Protein 8OS1 (pdb70)

GO terms:
  GO:0005052 peroxisome matrix targeting signal-1 binding (F, IDA)

Organism: Trypanosoma cruzi (strain CL Brener) (NCBI:txid353153)

Foldseek 3Di:
DDQDQFQFPLAPLLPPPCLQVVLVVCVVVLQLQNSLSSLSSVCVVPVLPLVSLQSNLVSCVLLQQLVNNLSSLVSSCVSPVLPLSSLLSQLVSCLVVLVLVSNLVSLVSNQCSDPLQVVLVVPPFPVFQHDPSLRRNVSLVVSCVVPVLPLVSLQSVLSSCSSRLNLVSSLVSLVSSCVSPVLDLVSLQSNLLSCVSVVNLVVSVVSLVSSCVNRVLRLNSLLSNLVSCVVVLVLLVSLLSLLQSLQSSPVVSPTDIPSCVVSSLVSLVSNLVSCVSVVNVVCNVCSVVVPSVVSCVVNVVVVDD/DPQFQFPLAPLLVPPCLQVVLVVCVVVLQLLNNLSSLSSVCVVPVLPLVSLQSNLVSCVLLQQLSNLSSLVSSCVSPVLPLSSLVSQLQSCLVVLVLVSNLVSLVSNQCSDPLQVVLVVPDVVSLVVNVSLVVSCVVPVLPLVSLCSVLSSCSSVLNLVSSLVSLVSSCVSPVLDLVSLQSNLLSCVSVVNLVVSVVSLVSSCVNRVNRLVSLLSNLVSCVSVLVLLVSLLSLLVSLLSSCQVRPTDIPSCVVSSLVSLVSNLVSCVSVVNVVCNVCSVVVPSVVSCVVNVVVVSPD/DDDDD/DDDDD

B-factor: mean 31.15, std 12.19, range [13.5, 104.65]

InterPro domains:
  IPR011990 Tetratricopeptide-like helical domain superfamily [G3DSA:1.25.40.10] (341-668)
  IPR011990 Tetratricopeptide-like helical domain superfamily [SSF48452] (345-663)
  IPR019734 Tetratricopeptide repeat [PS50005] (513-546)
  IPR019734 Tetratricopeptide repeat [PS50005] (547-580)
  IPR019734 Tetratricopeptide repeat [SM00028] (395-428)
  IPR019734 Tetratricopeptide repeat [SM00028] (513-546)
  IPR019734 Tetratricopeptide repeat [SM00028] (547-580)
  IPR019734 Tetratricopeptide repeat [SM00028] (581-614)
  IPR024111 PEX5/PEX5L [PTHR10130] (50-661)

Solvent-accessible surface area: 25742 Å² total

Secondary structure (DSSP, 8-state):
------S--GGGG-S-HHHHHHHHHHTT-HHHHHHHHHHHHHH-TT-HHHHHHHHHHHHHTT---HHHHHHHHHHH-TT-HHHHHHHHHHHHHTT-HHHHHHHHHHHHHTSTTTGGGGG---HHHHH--HHHHHHHH-TT-HHHHHHHHHHHHHTT-HHHHHHHHHHHHHH-TT-HHHHHHHHHHHHHTT-HHHHHHHHHHHHHH-TT-HHHHHHHHHHHHHTT-HHHHHHHHHHHHHHHHTT----SHHHHHHHHHHHHHHHHHHHHTT-GGGHHHHHTT--HHHHHHTT-GGG--/---S----S--GGGG-S-HHHHHHHHHHTT-HHHHHHHHHHHHHH-TT-HHHHHHHHHHHHHTT-HHHHHHHHHHHHHH-TT-HHHHHHHHHHHHHTT-HHHHHHHHHHHHHTSTTTGGGGGS----SSS-THHHH--HHHHHHHH-TT-HHHHHHHHHHHHHTT-HHHHHHHHHHHHHH-TT-HHHHHHHHHHHHHTT-HHHHHHHHHHHHHH-TT-HHHHHHHHHHHHHTT-HHHHHHHHHHHHHHHHTT----SHHHHHHHHHHHHHHHHHHHHTT-GGGHHHHHTT--HHHHHHTT-SS--/-PPP-/-PPP-

Sequence (612 aa):
METNYPFEPNNPYMYHDKPMEEGIAMLQLANMAEAALAFEAVCQKEPENVEAWRRLGTTQAENEKDCCLAIIALNHARMLDPKDIAVHAALAVSHTNEHNNVGAALQSLRSWLLSQPQYEHLGLVDLYFFAAPSEYRDCTLLYAAVEMNPNDPQLHASLGVLHNLSHRFDEAAKNFRRAVELRPDDAHTWNKLGATLANGNRPQEALEAYNRALDINPGYVRVMYNMAVSYSNMAQYPLAAKHITRAIALQAGGTNPQGEGSRIATRGLWDLLRMTLNLMDRSDLVEASWQQDLTPFLKEFGLEDMATNYPFEPNNPYMYHDKPMEEGIAMLQLANNMAEAALAFEAVCQKEPENVVEAWRRRLGTTQAENEKDLAIIALNHARMMLDPKDIAVHAALAVSHTNEHNVGAALQSLRSWLLSQPQYEHLGLVDPSEYRDCTLLYAAVEMNPNDPQLHASLGVLHNLSHRFDEAAKNFRRRAVELRPDDAHTWNKLGATLANGNRPQQEALEAYNRALDINPGYVRVMYNMAVSYSNMAQYPLAAKKHITRRAIALQAGGTNPQGEGSRIATRGLWDLLRMTLNLMDRSDLVEASWQQDLTPFLKEFGLEDMAVYQSKLYQSKL

Nearest PDB structures (foldseek):
  8os1-assembly1_B  TM=1.003E+00  e=1.792E-41  Trypanosoma cruzi
  8os1-assembly2_A  TM=9.955E-01  e=2.908E-38  Trypanosoma cruzi
  9f8w-assembly1_A  TM=8.417E-01  e=9.970E-29  Trypanosoma brucei
  9f8w-assembly2_B  TM=8.326E-01  e=6.056E-28  Trypanosoma brucei
  2j9q-assembly1_B  TM=8.313E-01  e=5.232E-15  Homo sapiens

Radius of gyration: 24.47 Å; Cα contacts (8 Å, |Δi|>4): 1028; chains: 4; bounding box: 58×54×68 Å

Structure (mmCIF, N/CA/C/O backbone):
data_8OS1
#
_entry.id   8OS1
#
_cell.length_a   129.331
_cell.length_b   69.936
_cell.length_c   71.106
_cell.angle_alpha   90.00
_cell.angle_beta   100.05
_cell.angle_gamma  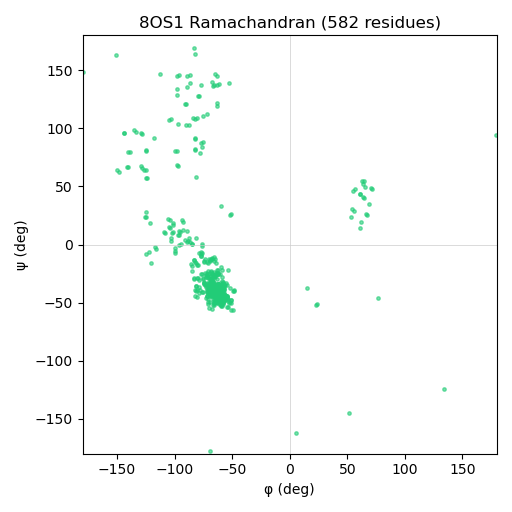 90.00
#
_symmetry.space_group_name_H-M   'C 1 2 1'
#
loop_
_entity.id
_entity.type
_entity.pdbx_description
1 polymer 'Peroxisome targeting signal 1 receptor'
2 polymer 'Peroxisome targeting signal 1 receptor'
3 polymer 'Peroxisomal targeting signal 1 (PTS1)'
4 non-polymer 1,2-ETHANEDIOL
5 non-polymer DI(HYDROXYETHYL)ETHER
6 non-polymer 'MAGNESIUM ION'
7 non-polymer 2-AMINO-2-HYDROXYMETHYL-PROPANE-1,3-DIOL
8 water water
#
loop_
_atom_site.group_PDB
_atom_site.id
_atom_site.type_symbol
_atom_site.label_atom_id
_atom_site.label_alt_id
_atom_site.label_comp_id
_atom_site.label_asym_id
_atom_site.label_entity_id
_atom_site.label_seq_id
_atom_site.pdbx_PDB_ins_code
_atom_site.Cartn_x
_atom_site.Cartn_y
_atom_site.Cartn_z
_atom_site.occupancy
_atom_site.B_iso_or_equiv
_atom_site.auth_seq_id
_atom_site.auth_comp_id
_atom_site.auth_asym_id
_atom_site.auth_atom_id
_atom_site.pdbx_PDB_model_num
ATOM 1 N N . MET A 1 1 ? 19.269 -17.401 5.179 1.00 78.25 346 MET B N 1
ATOM 2 C CA . MET A 1 1 ? 20.439 -17.683 4.281 1.00 78.87 346 MET B CA 1
ATOM 3 C C . MET A 1 1 ? 20.062 -17.396 2.828 1.00 76.17 346 MET B C 1
ATOM 4 O O . MET A 1 1 ? 20.657 -17.968 1.915 1.00 74.93 346 MET B O 1
ATOM 6 N N . GLU A 1 2 ? 19.091 -16.488 2.634 1.00 73.61 347 GLU B N 1
ATOM 7 C CA . GLU A 1 2 ? 18.510 -16.172 1.334 1.00 74.08 347 GLU B CA 1
ATOM 8 C C . GLU A 1 2 ? 19.559 -15.614 0.362 1.00 77.83 347 GLU B C 1
ATOM 9 O O . GLU A 1 2 ? 20.406 -14.794 0.726 1.00 76.46 347 GLU B O 1
ATOM 11 N N . THR A 1 3 ? 19.484 -16.082 -0.892 1.00 66.87 348 THR B N 1
ATOM 12 C CA . THR A 1 3 ? 20.359 -15.623 -1.958 1.00 57.43 348 THR B CA 1
ATOM 13 C C . THR A 1 3 ? 19.525 -15.022 -3.089 1.00 53.56 348 THR B C 1
ATOM 14 O O . THR A 1 3 ? 20.057 -14.328 -3.949 1.00 53.64 348 THR B O 1
ATOM 18 N N . ASN A 1 4 ? 18.214 -15.292 -3.113 1.00 54.40 349 ASN B N 1
ATOM 19 C CA . ASN A 1 4 ? 17.399 -14.646 -4.135 1.00 51.00 349 ASN B CA 1
ATOM 20 C C . ASN A 1 4 ? 16.892 -13.307 -3.605 1.00 47.47 349 ASN B C 1
ATOM 21 O O . ASN A 1 4 ? 16.446 -13.203 -2.469 1.00 46.63 349 ASN B O 1
ATOM 26 N N . TYR A 1 5 ? 16.974 -12.265 -4.437 1.00 42.20 350 TYR B N 1
ATOM 27 C CA . TYR A 1 5 ? 16.538 -10.962 -3.970 1.00 33.86 350 TYR B CA 1
ATOM 28 C C . TYR A 1 5 ? 15.016 -10.911 -4.025 1.00 29.01 350 TYR B C 1
ATOM 29 O O . TYR A 1 5 ? 14.438 -11.235 -5.057 1.00 35.97 350 TYR B O 1
ATOM 38 N N . PRO A 1 6 ? 14.322 -10.531 -2.927 1.00 27.20 351 PRO B N 1
ATOM 39 C CA . PRO A 1 6 ? 12.865 -10.424 -2.923 1.00 25.47 351 PRO B CA 1
ATOM 40 C C . PRO A 1 6 ? 12.389 -9.091 -3.506 1.00 24.88 351 PRO B C 1
ATOM 41 O O . PRO A 1 6 ? 12.230 -8.100 -2.793 1.00 28.55 351 PRO B O 1
ATOM 45 N N . PHE A 1 7 ? 12.151 -9.083 -4.808 1.00 24.36 352 PHE B N 1
ATOM 46 C CA . PHE A 1 7 ? 11.802 -7.868 -5.528 1.00 29.75 352 PHE B CA 1
ATOM 47 C C . PHE A 1 7 ? 10.472 -7.298 -5.033 1.00 29.74 352 PHE B C 1
ATOM 48 O O . PHE A 1 7 ? 9.515 -8.041 -4.835 1.00 32.70 352 PHE B O 1
ATOM 56 N N . GLU A 1 8 ? 10.423 -5.972 -4.870 1.00 28.24 353 GLU B N 1
ATOM 57 C CA . GLU A 1 8 ? 9.195 -5.259 -4.552 1.00 28.40 353 GLU B CA 1
ATOM 58 C C . GLU A 1 8 ? 8.207 -5.437 -5.711 1.00 30.15 353 GLU B C 1
ATOM 59 O O . GLU A 1 8 ? 8.505 -5.060 -6.840 1.00 27.35 353 GLU B O 1
ATOM 65 N N . PRO A 1 9 ? 7.013 -6.036 -5.483 1.00 31.16 354 PRO B N 1
ATOM 66 C CA . PRO A 1 9 ? 5.994 -6.135 -6.535 1.00 28.21 354 PRO B CA 1
ATOM 67 C C . PRO A 1 9 ? 5.446 -4.767 -6.969 1.00 27.75 354 PRO B C 1
ATOM 68 O O . PRO A 1 9 ? 5.160 -4.537 -8.135 1.00 28.34 354 PRO B O 1
ATOM 72 N N . ASN A 1 10 ? 5.325 -3.827 -6.041 1.00 28.32 355 ASN B N 1
ATOM 73 C CA . ASN A 1 10 ? 4.794 -2.527 -6.405 1.00 30.60 355 ASN B CA 1
ATOM 74 C C . ASN A 1 10 ? 5.904 -1.660 -7.006 1.00 28.78 355 ASN B C 1
ATOM 75 O O . ASN A 1 10 ? 6.420 -0.777 -6.328 1.00 30.22 355 ASN B O 1
ATOM 80 N N . ASN A 1 11 ? 6.192 -1.848 -8.305 1.00 29.04 356 ASN B N 1
ATOM 81 C CA . ASN A 1 11 ? 7.308 -1.154 -8.942 1.00 27.70 356 ASN B CA 1
ATOM 82 C C . ASN A 1 11 ? 6.913 -0.588 -10.307 1.00 27.03 356 ASN B C 1
ATOM 83 O O . ASN A 1 11 ? 7.006 -1.294 -11.295 1.00 28.36 356 ASN B O 1
ATOM 88 N N . PRO A 1 12 ? 6.571 0.717 -10.435 1.00 25.78 357 PRO B N 1
ATOM 89 C CA . PRO A 1 12 ? 6.222 1.309 -11.727 1.00 26.54 357 PRO B CA 1
ATOM 90 C C . PRO A 1 12 ? 7.414 1.417 -12.682 1.00 28.73 357 PRO B C 1
ATOM 91 O O . PRO A 1 12 ? 7.231 1.658 -13.884 1.00 31.21 357 PRO B O 1
ATOM 95 N N . TYR A 1 13 ? 8.641 1.249 -12.156 1.00 28.40 358 TYR B N 1
ATOM 96 C CA . TYR A 1 13 ? 9.830 1.407 -12.987 1.00 28.84 358 TYR B CA 1
ATOM 97 C C . TYR A 1 13 ? 9.972 0.222 -13.926 1.00 28.97 358 TYR B C 1
ATOM 98 O O . TYR A 1 13 ? 10.770 0.278 -14.857 1.00 30.18 358 TYR B O 1
ATOM 107 N N . MET A 1 14 ? 9.188 -0.830 -13.665 1.00 30.10 359 MET B N 1
ATOM 108 C CA . MET A 1 14 ? 9.217 -2.013 -14.510 1.00 31.34 359 MET B CA 1
ATOM 109 C C . MET A 1 14 ? 8.630 -1.693 -15.883 1.00 32.34 359 MET B C 1
ATOM 110 O O . MET A 1 14 ? 8.776 -2.485 -16.806 1.00 32.47 359 MET B O 1
ATOM 115 N N . TYR A 1 15 ? 7.966 -0.537 -16.033 1.00 32.95 360 TYR B N 1
ATOM 116 C CA . TYR A 1 15 ? 7.495 -0.173 -17.360 1.00 31.13 360 TYR B CA 1
ATOM 117 C C . TYR A 1 15 ? 8.015 1.205 -17.739 1.00 32.81 360 TYR B C 1
ATOM 118 O O . TYR A 1 15 ? 7.434 1.863 -18.595 1.00 34.63 360 TYR B O 1
ATOM 127 N N . HIS A 1 16 ? 9.123 1.626 -17.115 1.00 32.42 361 HIS B N 1
ATOM 128 C CA . HIS A 1 16 ? 9.825 2.843 -17.504 1.00 35.19 361 HIS B CA 1
ATOM 129 C C . HIS A 1 16 ? 10.810 2.502 -18.624 1.00 35.53 361 HIS B C 1
ATOM 130 O O . HIS A 1 16 ? 11.362 1.404 -18.660 1.00 28.48 361 HIS B O 1
ATOM 137 N N . ASP A 1 17 ? 10.994 3.458 -19.543 1.00 39.79 362 ASP B N 1
ATOM 138 C CA . ASP A 1 17 ? 11.865 3.286 -20.690 1.00 43.08 362 ASP B CA 1
ATOM 139 C C . ASP A 1 17 ? 13.316 3.200 -20.223 1.00 44.87 362 ASP B C 1
ATOM 140 O O . ASP A 1 17 ? 14.058 2.343 -20.696 1.00 42.10 362 ASP B O 1
ATOM 145 N N . LYS A 1 18 ? 13.706 4.082 -19.289 1.00 43.62 363 LYS B N 1
ATOM 146 C CA . LYS A 1 18 ? 15.110 4.228 -18.926 1.00 41.26 363 LYS B CA 1
ATOM 147 C C . LYS A 1 18 ? 15.313 4.129 -17.410 1.00 35.85 363 LYS B C 1
ATOM 148 O O . LYS A 1 18 ? 15.699 5.104 -16.782 1.00 35.67 363 LYS B O 1
ATOM 154 N N . PRO A 1 19 ? 15.066 2.974 -16.756 1.00 31.57 364 PRO B N 1
ATOM 155 C CA . PRO A 1 19 ? 15.085 2.912 -15.288 1.00 30.74 364 PRO B CA 1
ATOM 156 C C . PRO A 1 19 ? 16.436 3.234 -14.635 1.00 29.91 364 PRO B C 1
ATOM 157 O O . PRO A 1 19 ? 16.460 3.882 -13.584 1.00 28.72 364 PRO B O 1
ATOM 161 N N . MET A 1 20 ? 17.556 2.816 -15.263 1.00 27.76 365 MET B N 1
ATOM 162 C CA . MET A 1 20 ? 18.896 3.094 -14.737 1.00 26.44 365 MET B CA 1
ATOM 163 C C . MET A 1 20 ? 19.174 4.599 -14.617 1.00 26.30 365 MET B C 1
ATOM 164 O O . MET A 1 20 ? 19.634 5.091 -13.584 1.00 24.17 365 MET B O 1
ATOM 169 N N . GLU A 1 21 ? 18.872 5.344 -15.677 1.00 25.66 366 GLU B N 1
ATOM 170 C CA . GLU A 1 21 ? 19.010 6.786 -15.633 1.00 29.57 366 GLU B CA 1
ATOM 171 C C . GLU A 1 21 ? 18.042 7.396 -14.620 1.00 28.93 366 GLU B C 1
ATOM 172 O O . GLU A 1 21 ? 18.413 8.325 -13.907 1.00 28.77 366 GLU B O 1
ATOM 178 N N . GLU A 1 22 ? 16.794 6.908 -14.576 1.00 27.14 367 GLU B N 1
ATOM 179 C CA . GLU A 1 22 ? 15.883 7.353 -13.531 1.00 27.94 367 GLU B CA 1
ATOM 180 C C . GLU A 1 22 ? 16.443 7.168 -12.114 1.00 28.63 367 GLU B C 1
ATOM 181 O O . GLU A 1 22 ? 16.287 8.041 -11.257 1.00 24.55 367 GLU B O 1
ATOM 187 N N . GLY A 1 23 ? 17.048 6.003 -11.858 1.00 28.52 368 GLY B N 1
ATOM 188 C CA . GLY A 1 23 ? 17.595 5.699 -10.540 1.00 25.84 368 GLY B CA 1
ATOM 189 C C . GLY A 1 23 ? 18.693 6.676 -10.132 1.00 23.68 368 GLY B C 1
ATOM 190 O O . GLY A 1 23 ? 18.715 7.164 -9.010 1.00 24.22 368 GLY B O 1
ATOM 191 N N . ILE A 1 24 ? 19.577 6.990 -11.075 1.00 25.80 369 ILE B N 1
ATOM 192 C CA . ILE A 1 24 ? 20.692 7.888 -10.836 1.00 25.93 369 ILE B CA 1
ATOM 193 C C . ILE A 1 24 ? 20.171 9.315 -10.658 1.00 29.00 369 ILE B C 1
ATOM 194 O O . ILE A 1 24 ? 20.683 10.046 -9.829 1.00 28.67 369 ILE B O 1
ATOM 199 N N . ALA A 1 25 ? 19.123 9.701 -11.400 1.00 31.68 370 ALA B N 1
ATOM 200 C CA . ALA A 1 25 ? 18.477 10.994 -11.198 1.00 30.37 370 ALA B CA 1
ATOM 201 C C . ALA A 1 25 ? 17.814 11.050 -9.816 1.00 29.28 370 ALA B C 1
ATOM 202 O O . ALA A 1 25 ? 17.905 12.072 -9.114 1.00 29.18 370 ALA B O 1
ATOM 204 N N . MET A 1 26 ? 17.203 9.933 -9.394 1.00 25.32 371 MET B N 1
ATOM 205 C CA . MET A 1 26 ? 16.596 9.895 -8.071 1.00 27.91 371 MET B CA 1
ATOM 206 C C . MET A 1 26 ? 17.653 9.999 -6.966 1.00 27.48 371 MET B C 1
ATOM 207 O O . MET A 1 26 ? 17.425 10.679 -5.970 1.00 27.00 371 MET B O 1
ATOM 212 N N . LEU A 1 27 ? 18.824 9.377 -7.140 1.00 25.21 372 LEU B N 1
ATOM 213 C CA . LEU A 1 27 ? 19.897 9.535 -6.163 1.00 26.98 372 LEU B CA 1
ATOM 214 C C . LEU A 1 27 ? 20.269 11.010 -6.058 1.00 26.67 372 LEU B C 1
ATOM 215 O O . LEU A 1 27 ? 20.388 11.534 -4.960 1.00 28.08 372 LEU B O 1
ATOM 220 N N . GLN A 1 28 ? 20.467 11.658 -7.212 1.00 29.45 373 GLN B N 1
ATOM 221 C CA . GLN A 1 28 ? 20.771 13.081 -7.307 1.00 32.49 373 GLN B CA 1
ATOM 222 C C . GLN A 1 28 ? 19.665 13.923 -6.683 1.00 28.51 373 GLN B C 1
ATOM 223 O O . GLN A 1 28 ? 19.953 14.949 -6.094 1.00 31.03 373 GLN B O 1
ATOM 229 N N . LEU A 1 29 ? 18.416 13.466 -6.741 1.00 27.03 374 LEU B N 1
ATOM 230 C CA . LEU A 1 29 ? 17.370 14.221 -6.071 1.00 26.71 374 LEU B CA 1
ATOM 231 C C . LEU A 1 29 ? 17.229 13.804 -4.610 1.00 27.13 374 LEU B C 1
ATOM 232 O O . LEU A 1 29 ? 16.304 14.244 -3.949 1.00 28.67 374 LEU B O 1
ATOM 237 N N . ALA A 1 30 ? 18.114 12.926 -4.110 1.00 29.24 375 ALA B N 1
ATOM 238 C CA . ALA A 1 30 ? 18.119 12.524 -2.706 1.00 28.22 375 ALA B CA 1
ATOM 239 C C . ALA A 1 30 ? 16.882 11.692 -2.374 1.00 29.20 375 ALA B C 1
ATOM 240 O O . ALA A 1 30 ? 16.336 11.788 -1.272 1.00 31.83 375 ALA B O 1
ATOM 242 N N . ASN A 1 31 ? 16.427 10.881 -3.326 1.00 28.84 376 ASN B N 1
ATOM 243 C CA . ASN A 1 31 ? 15.276 10.041 -3.033 1.00 30.61 376 ASN B CA 1
ATOM 244 C C . ASN A 1 31 ? 15.663 8.566 -3.127 1.00 25.62 376 ASN B C 1
ATOM 245 O O . ASN A 1 31 ? 15.546 7.949 -4.177 1.00 24.76 376 ASN B O 1
ATOM 250 N N . MET A 1 32 ? 16.078 8.006 -1.991 1.00 26.01 377 MET B N 1
ATOM 251 C CA . MET A 1 32 ? 16.607 6.647 -1.907 1.00 23.89 377 MET B CA 1
ATOM 252 C C . MET A 1 32 ? 15.522 5.624 -2.234 1.00 20.97 377 MET B C 1
ATOM 253 O O . MET A 1 32 ? 15.779 4.688 -2.962 1.00 20.57 377 MET B O 1
ATOM 258 N N . ALA A 1 33 ? 14.307 5.800 -1.707 1.00 20.05 378 ALA B N 1
ATOM 259 C CA . ALA A 1 33 ? 13.273 4.795 -1.897 1.00 21.03 378 ALA B CA 1
ATOM 260 C C . ALA A 1 33 ? 12.967 4.606 -3.388 1.00 21.32 378 ALA B C 1
ATOM 261 O O . ALA A 1 33 ? 12.854 3.489 -3.878 1.00 21.71 378 ALA B O 1
ATOM 263 N N . GLU A 1 34 ? 12.847 5.724 -4.107 1.00 22.37 379 GLU B N 1
ATOM 264 C CA . GLU A 1 34 ? 12.545 5.749 -5.529 1.00 23.13 379 GLU B CA 1
ATOM 265 C C . GLU A 1 34 ? 13.743 5.226 -6.321 1.00 22.49 379 GLU B C 1
ATOM 266 O O . GLU A 1 34 ? 13.572 4.561 -7.338 1.00 22.03 379 GLU B O 1
ATOM 272 N N . ALA A 1 35 ? 14.956 5.581 -5.886 1.00 21.16 380 ALA B N 1
ATOM 273 C CA . ALA A 1 35 ? 16.156 5.149 -6.591 1.00 20.50 380 ALA B CA 1
ATOM 274 C C . ALA A 1 35 ? 16.297 3.626 -6.500 1.00 19.86 380 ALA B C 1
ATOM 275 O O . ALA A 1 35 ? 16.625 2.999 -7.493 1.00 21.16 380 ALA B O 1
ATOM 277 N N . ALA A 1 36 ? 15.975 3.028 -5.340 1.00 20.80 381 ALA B N 1
ATOM 278 C CA . ALA A 1 36 ? 16.051 1.578 -5.147 1.00 22.60 381 ALA B CA 1
ATOM 279 C C . ALA A 1 36 ? 15.037 0.813 -6.013 1.00 24.00 381 ALA B C 1
ATOM 280 O O . ALA A 1 36 ? 15.366 -0.239 -6.573 1.00 23.07 381 ALA B O 1
ATOM 282 N N . LEU A 1 37 ? 13.807 1.334 -6.133 1.00 21.12 382 LEU B N 1
ATOM 283 C CA . LEU A 1 37 ? 12.828 0.714 -7.019 1.00 22.19 382 LEU B CA 1
ATOM 284 C C . LEU A 1 37 ? 13.345 0.722 -8.458 1.00 21.87 382 LEU B C 1
ATOM 285 O O . LEU A 1 37 ? 13.174 -0.247 -9.189 1.00 22.07 382 LEU B O 1
ATOM 290 N N . ALA A 1 38 ? 13.946 1.839 -8.867 1.00 21.69 383 ALA B N 1
ATOM 291 C CA . ALA A 1 38 ? 14.448 1.964 -10.225 1.00 23.15 383 ALA B CA 1
ATOM 292 C C . ALA A 1 38 ? 15.589 0.974 -10.461 1.00 24.41 383 ALA B C 1
ATOM 293 O O . ALA A 1 38 ? 15.584 0.286 -11.479 1.00 27.98 383 ALA B O 1
ATOM 295 N N . PHE A 1 39 ? 16.529 0.863 -9.509 1.00 22.92 384 PHE B N 1
ATOM 296 C CA . PHE A 1 39 ? 17.596 -0.120 -9.665 1.00 23.46 384 PHE B CA 1
ATOM 297 C C . PHE A 1 39 ? 17.046 -1.553 -9.598 1.00 22.58 384 PHE B C 1
ATOM 298 O O . PHE A 1 39 ? 17.516 -2.434 -10.298 1.00 19.30 384 PHE B O 1
ATOM 306 N N . GLU A 1 40 ? 16.025 -1.780 -8.767 1.00 22.33 385 GLU B N 1
ATOM 307 C CA . GLU A 1 40 ? 15.375 -3.078 -8.735 1.00 23.03 385 GLU B CA 1
ATOM 308 C C . GLU A 1 40 ? 14.824 -3.421 -10.109 1.00 22.94 385 GLU B C 1
ATOM 309 O O . GLU A 1 40 ? 14.902 -4.574 -10.524 1.00 24.34 385 GLU B O 1
ATOM 315 N N . ALA A 1 41 ? 14.249 -2.431 -10.804 1.00 22.94 386 ALA B N 1
ATOM 316 C CA . ALA A 1 41 ? 13.646 -2.709 -12.100 1.00 23.11 386 ALA B CA 1
ATOM 317 C C . ALA A 1 41 ? 14.746 -3.098 -13.085 1.00 23.87 386 ALA B C 1
ATOM 318 O O . ALA A 1 41 ? 14.557 -4.006 -13.904 1.00 24.29 386 ALA B O 1
ATOM 320 N N . VAL A 1 42 ? 15.918 -2.455 -12.939 1.00 24.23 387 VAL B N 1
ATOM 321 C CA . VAL A 1 42 ? 17.047 -2.715 -13.823 1.00 24.88 387 VAL B CA 1
ATOM 322 C C . VAL A 1 42 ? 17.561 -4.126 -13.571 1.00 25.20 387 VAL B C 1
ATOM 323 O O . VAL A 1 42 ? 17.966 -4.792 -14.513 1.00 26.55 387 VAL B O 1
ATOM 327 N N . CYS A 1 43 ? 17.587 -4.540 -12.297 1.00 24.32 388 CYS B N 1
ATOM 328 C CA . CYS A 1 43 ? 18.116 -5.840 -11.919 1.00 28.52 388 CYS B CA 1
ATOM 329 C C . CYS A 1 43 ? 17.215 -6.955 -12.438 1.00 32.43 388 CYS B C 1
ATOM 330 O O . CYS A 1 43 ? 17.698 -8.059 -12.709 1.00 36.26 388 CYS B O 1
ATOM 333 N N . GLN A 1 44 ? 15.910 -6.659 -12.534 1.00 29.82 389 GLN B N 1
ATOM 334 C CA . GLN A 1 44 ? 14.955 -7.637 -13.027 1.00 33.75 389 GLN B CA 1
ATOM 335 C C . GLN A 1 44 ? 15.097 -7.734 -14.541 1.00 34.51 389 GLN B C 1
ATOM 336 O O . GLN A 1 44 ? 15.114 -8.835 -15.050 1.00 37.45 389 GLN B O 1
ATOM 342 N N . LYS A 1 45 ? 15.280 -6.589 -15.216 1.00 35.35 390 LYS B N 1
ATOM 343 C CA . LYS A 1 45 ? 15.352 -6.550 -16.668 1.00 37.86 390 LYS B CA 1
ATOM 344 C C . LYS A 1 45 ? 16.737 -6.959 -17.181 1.00 42.68 390 LYS B C 1
ATOM 345 O O . LYS A 1 45 ? 16.816 -7.636 -18.202 1.00 43.69 390 LYS B O 1
ATOM 351 N N . GLU A 1 46 ? 17.814 -6.530 -16.499 1.00 37.36 391 GLU B N 1
ATOM 352 C CA . GLU A 1 46 ? 19.177 -6.883 -16.890 1.00 37.82 391 GLU B CA 1
ATOM 353 C C . GLU A 1 46 ? 19.889 -7.539 -15.706 1.00 36.54 391 GLU B C 1
ATOM 354 O O . GLU A 1 46 ? 20.679 -6.898 -15.019 1.00 35.84 391 GLU B O 1
ATOM 360 N N . PRO A 1 47 ? 19.661 -8.844 -15.439 1.00 36.49 392 PRO B N 1
ATOM 361 C CA . PRO A 1 47 ? 20.228 -9.493 -14.253 1.00 34.56 392 PRO B CA 1
ATOM 362 C C . PRO A 1 47 ? 21.755 -9.611 -14.183 1.00 35.71 392 PRO B C 1
ATOM 363 O O . PRO A 1 47 ? 22.291 -9.891 -13.111 1.00 33.88 392 PRO B O 1
ATOM 367 N N . GLU A 1 48 ? 22.456 -9.362 -15.301 1.00 33.77 393 GLU B N 1
ATOM 368 C CA . GLU A 1 48 ? 23.907 -9.430 -15.300 1.00 39.65 393 GLU B CA 1
ATOM 369 C C . GLU A 1 48 ? 24.521 -8.035 -15.224 1.00 36.84 393 GLU B C 1
ATOM 370 O O . GLU A 1 48 ? 25.727 -7.860 -15.395 1.00 34.01 393 GLU B O 1
ATOM 376 N N . ASN A 1 49 ? 23.676 -7.039 -14.958 1.00 32.06 394 ASN B N 1
ATOM 377 C CA . ASN A 1 49 ? 24.136 -5.669 -14.880 1.00 34.46 394 ASN B CA 1
ATOM 378 C C . ASN A 1 49 ? 24.759 -5.456 -13.498 1.00 34.48 394 ASN B C 1
ATOM 379 O O . ASN A 1 49 ? 24.062 -5.429 -12.483 1.00 31.77 394 ASN B O 1
ATOM 384 N N . VAL A 1 50 ? 26.094 -5.328 -13.479 1.00 29.81 395 VAL B N 1
ATOM 385 C CA . VAL A 1 50 ? 26.852 -5.293 -12.244 1.00 27.63 395 VAL B CA 1
ATOM 386 C C . VAL A 1 50 ? 26.479 -4.013 -11.495 1.00 28.63 395 VAL B C 1
ATOM 387 O O . VAL A 1 50 ? 26.250 -4.033 -10.280 1.00 25.73 395 VAL B O 1
ATOM 391 N N . GLU A 1 51 ? 26.463 -2.901 -12.240 1.00 25.49 396 GLU B N 1
ATOM 392 C CA . GLU A 1 51 ? 26.273 -1.565 -11.697 1.00 25.14 396 GLU B CA 1
ATOM 393 C C . GLU A 1 51 ? 24.884 -1.456 -11.067 1.00 23.63 396 GLU B C 1
ATOM 394 O O . GLU A 1 51 ? 24.734 -0.845 -10.021 1.00 23.47 396 GLU B O 1
ATOM 400 N N . ALA A 1 52 ? 23.869 -2.032 -11.716 1.00 24.23 397 ALA B N 1
ATOM 401 C CA . ALA A 1 52 ? 22.505 -1.975 -11.190 1.00 26.37 397 ALA B CA 1
ATOM 402 C C . ALA A 1 52 ? 22.453 -2.696 -9.838 1.00 25.17 397 ALA B C 1
ATOM 403 O O . ALA A 1 52 ? 21.911 -2.158 -8.877 1.00 25.13 397 ALA B O 1
ATOM 405 N N . TRP A 1 53 ? 23.075 -3.887 -9.737 1.00 23.53 398 TRP B N 1
ATOM 406 C CA . TRP A 1 53 ? 23.073 -4.605 -8.469 1.00 22.31 398 TRP B CA 1
ATOM 407 C C . TRP A 1 53 ? 23.853 -3.810 -7.416 1.00 22.05 398 TRP B C 1
ATOM 408 O O . TRP A 1 53 ? 23.454 -3.760 -6.262 1.00 20.07 398 TRP B O 1
ATOM 419 N N . ARG A 1 54 ? 24.996 -3.227 -7.795 1.00 21.96 399 ARG B N 1
ATOM 420 C CA . ARG A 1 54 ? 25.818 -2.501 -6.834 1.00 23.04 399 ARG B CA 1
ATOM 421 C C . ARG A 1 54 ? 25.073 -1.271 -6.294 1.00 20.95 399 ARG B C 1
ATOM 422 O O . ARG A 1 54 ? 25.093 -1.000 -5.092 1.00 19.57 399 ARG B O 1
ATOM 430 N N . ARG A 1 55 ? 24.393 -0.550 -7.188 1.00 18.73 400 ARG B N 1
ATOM 431 C CA . ARG A 1 55 ? 23.693 0.670 -6.830 1.00 20.80 400 ARG B CA 1
ATOM 432 C C . ARG A 1 55 ? 22.457 0.339 -6.001 1.00 19.70 400 ARG B C 1
ATOM 433 O O . ARG A 1 55 ? 22.155 1.050 -5.057 1.00 18.29 400 ARG B O 1
ATOM 441 N N . LEU A 1 56 ? 21.726 -0.719 -6.374 1.00 20.65 401 LEU B N 1
ATOM 442 C CA . LEU A 1 56 ? 20.659 -1.238 -5.530 1.00 18.40 401 LEU B CA 1
ATOM 443 C C . LEU A 1 56 ? 21.195 -1.526 -4.138 1.00 19.26 401 LEU B C 1
ATOM 444 O O . LEU A 1 56 ? 20.606 -1.104 -3.147 1.00 18.93 401 LEU B O 1
ATOM 449 N N . GLY A 1 57 ? 22.333 -2.232 -4.055 1.00 20.04 402 GLY B N 1
ATOM 450 C CA . GLY A 1 57 ? 22.912 -2.537 -2.752 1.00 19.57 402 GLY B CA 1
ATOM 451 C C . GLY A 1 57 ? 23.290 -1.301 -1.924 1.00 21.85 402 GLY B C 1
ATOM 452 O O . GLY A 1 57 ? 22.924 -1.243 -0.756 1.00 24.55 402 GLY B O 1
ATOM 453 N N . THR A 1 58 ? 23.994 -0.306 -2.506 1.00 21.67 403 THR B N 1
ATOM 454 C CA . THR A 1 58 ? 24.410 0.868 -1.730 1.00 20.52 403 THR B CA 1
ATOM 455 C C . THR A 1 58 ? 23.192 1.725 -1.364 1.00 20.31 403 THR B C 1
ATOM 456 O O . THR A 1 58 ? 23.132 2.273 -0.268 1.00 18.40 403 THR B O 1
ATOM 460 N N . THR A 1 59 ? 22.211 1.779 -2.267 1.00 17.81 404 THR B N 1
ATOM 461 C CA . THR A 1 59 ? 20.986 2.532 -2.030 1.00 19.53 404 THR B CA 1
ATOM 462 C C . THR A 1 59 ? 20.187 1.910 -0.887 1.00 19.62 404 THR B C 1
ATOM 463 O O . THR A 1 59 ? 19.650 2.637 -0.067 1.00 21.47 404 THR B O 1
ATOM 467 N N . GLN A 1 60 ? 20.118 0.576 -0.807 1.00 18.50 405 GLN B N 1
ATOM 468 C CA . GLN A 1 60 ? 19.343 -0.037 0.266 1.00 18.00 405 GLN B CA 1
ATOM 469 C C . GLN A 1 60 ? 20.039 0.193 1.610 1.00 19.17 405 GLN B C 1
ATOM 470 O O . GLN A 1 60 ? 19.372 0.370 2.622 1.00 17.10 405 GLN B O 1
ATOM 476 N N . ALA A 1 61 ? 21.376 0.153 1.629 1.00 18.86 406 ALA B N 1
ATOM 477 C CA . ALA A 1 61 ? 22.076 0.479 2.866 1.00 21.27 406 ALA B CA 1
ATOM 478 C C . ALA A 1 61 ? 21.701 1.892 3.303 1.00 21.83 406 ALA B C 1
ATOM 479 O O . ALA A 1 61 ? 21.331 2.109 4.450 1.00 26.87 406 ALA B O 1
ATOM 481 N N . GLU A 1 62 ? 21.739 2.840 2.365 1.00 22.10 407 GLU B N 1
ATOM 482 C CA . GLU A 1 62 ? 21.438 4.232 2.648 1.00 22.49 407 GLU B CA 1
ATOM 483 C C . GLU A 1 62 ? 19.990 4.386 3.088 1.00 23.03 407 GLU B C 1
ATOM 484 O O . GLU A 1 62 ? 19.661 5.335 3.822 1.00 21.22 407 GLU B O 1
ATOM 490 N N . ASN A 1 63 ? 19.151 3.424 2.661 1.00 21.25 408 ASN B N 1
ATOM 491 C CA . ASN A 1 63 ? 17.742 3.481 2.999 1.00 21.32 408 ASN B CA 1
ATOM 492 C C . ASN A 1 63 ? 17.455 2.643 4.245 1.00 22.46 408 ASN B C 1
ATOM 493 O O . ASN A 1 63 ? 16.289 2.398 4.535 1.00 22.61 408 ASN B O 1
ATOM 498 N N . GLU A 1 64 ? 18.510 2.192 4.952 1.00 21.65 409 GLU B N 1
ATOM 499 C CA . GLU A 1 64 ? 18.404 1.517 6.244 1.00 22.77 409 GLU B CA 1
ATOM 500 C C . GLU A 1 64 ? 17.805 0.116 6.082 1.00 25.74 409 GLU B C 1
ATOM 501 O O . GLU A 1 64 ? 16.880 -0.263 6.813 1.00 25.18 409 GLU B O 1
ATOM 507 N N . LYS A 1 65 ? 18.351 -0.648 5.130 1.00 23.99 410 LYS B N 1
ATOM 508 C CA . LYS A 1 65 ? 17.882 -1.995 4.814 1.00 25.70 410 LYS B CA 1
ATOM 509 C C . LYS A 1 65 ? 19.081 -2.886 4.498 1.00 25.38 410 LYS B C 1
ATOM 510 O O . LYS A 1 65 ? 19.250 -3.333 3.359 1.00 25.85 410 LYS B O 1
ATOM 516 N N . ASP A 1 66 ? 19.912 -3.140 5.515 1.00 24.93 411 ASP B N 1
ATOM 517 C CA . ASP A 1 66 ? 21.155 -3.862 5.299 1.00 25.68 411 ASP B CA 1
ATOM 518 C C . ASP A 1 66 ? 20.903 -5.261 4.725 1.00 27.70 411 ASP B C 1
ATOM 519 O O . ASP A 1 66 ? 21.689 -5.745 3.905 1.00 26.82 411 ASP B O 1
ATOM 524 N N . CYS A 1 67 ? 19.801 -5.914 5.139 1.00 27.88 412 CYS B N 1
ATOM 525 C CA A CYS A 1 67 ? 19.534 -7.280 4.709 0.50 27.07 412 CYS B CA 1
ATOM 526 C CA B CYS A 1 67 ? 19.559 -7.280 4.702 0.50 28.59 412 CYS B CA 1
ATOM 527 C C . CYS A 1 67 ? 19.355 -7.332 3.187 1.00 27.92 412 CYS B C 1
ATOM 528 O O . CYS A 1 67 ? 19.902 -8.199 2.512 1.00 29.66 412 CYS B O 1
ATOM 533 N N . LEU A 1 68 ? 18.595 -6.376 2.629 1.00 26.76 413 LEU B N 1
ATOM 534 C CA . LEU A 1 68 ? 18.445 -6.307 1.186 1.00 23.78 413 LEU B CA 1
ATOM 535 C C . LEU A 1 68 ? 19.754 -5.843 0.542 1.00 23.50 413 LEU B C 1
ATOM 536 O O . LEU A 1 68 ? 20.073 -6.255 -0.570 1.00 24.20 413 LEU B O 1
ATOM 541 N N . ALA A 1 69 ? 20.483 -4.958 1.225 1.00 22.17 414 ALA B N 1
ATOM 542 C CA . ALA A 1 69 ? 21.735 -4.446 0.704 1.00 22.50 414 ALA B CA 1
ATOM 543 C C . ALA A 1 69 ? 22.685 -5.613 0.449 1.00 23.38 414 ALA B C 1
ATOM 544 O O . ALA A 1 69 ? 23.265 -5.718 -0.632 1.00 25.75 414 ALA B O 1
ATOM 546 N N . ILE A 1 70 ? 22.829 -6.484 1.452 1.00 21.91 415 ILE B N 1
ATOM 547 C CA . ILE A 1 70 ? 23.755 -7.597 1.351 1.00 23.45 415 ILE B CA 1
ATOM 548 C C . ILE A 1 70 ? 23.361 -8.531 0.206 1.00 24.74 415 ILE B C 1
ATOM 549 O O . ILE A 1 70 ? 24.224 -8.979 -0.550 1.00 28.25 415 ILE B O 1
ATOM 554 N N . ILE A 1 71 ? 22.063 -8.811 0.056 1.00 24.02 416 ILE B N 1
ATOM 555 C CA . ILE A 1 71 ? 21.664 -9.733 -0.997 1.00 24.57 416 ILE B CA 1
ATOM 556 C C . ILE A 1 71 ? 22.047 -9.123 -2.334 1.00 25.16 416 ILE B C 1
ATOM 557 O O . ILE A 1 71 ? 22.651 -9.799 -3.163 1.00 28.82 416 ILE B O 1
ATOM 562 N N . ALA A 1 72 ? 21.771 -7.822 -2.506 1.00 24.22 417 ALA B N 1
ATOM 563 C CA . ALA A 1 72 ? 22.048 -7.162 -3.783 1.00 22.61 417 ALA B CA 1
ATOM 564 C C . ALA A 1 72 ? 23.549 -7.114 -4.062 1.00 20.87 417 ALA B C 1
ATOM 565 O O . ALA A 1 72 ? 23.970 -7.338 -5.196 1.00 22.28 417 ALA B O 1
ATOM 567 N N . LEU A 1 73 ? 24.348 -6.791 -3.047 1.00 21.07 418 LEU B N 1
ATOM 568 C CA . LEU A 1 73 ? 25.794 -6.688 -3.225 1.00 23.24 418 LEU B CA 1
ATOM 569 C C . LEU A 1 73 ? 26.418 -8.066 -3.481 1.00 24.42 418 LEU B C 1
ATOM 570 O O . LEU A 1 73 ? 27.444 -8.167 -4.157 1.00 28.33 418 LEU B O 1
ATOM 575 N N . ASN A 1 74 ? 25.812 -9.127 -2.937 1.00 25.33 419 ASN B N 1
ATOM 576 C CA . ASN A 1 74 ? 26.259 -10.500 -3.151 1.00 26.97 419 ASN B CA 1
ATOM 577 C C . ASN A 1 74 ? 26.054 -10.904 -4.609 1.00 29.53 419 ASN B C 1
ATOM 578 O O . ASN A 1 74 ? 26.892 -11.612 -5.147 1.00 35.71 419 ASN B O 1
ATOM 583 N N . HIS A 1 75 ? 24.968 -10.448 -5.254 1.00 31.66 420 HIS B N 1
ATOM 584 C CA . HIS A 1 75 ? 24.791 -10.634 -6.689 1.00 29.70 420 HIS B CA 1
ATOM 585 C C . HIS A 1 75 ? 25.882 -9.913 -7.476 1.00 30.21 420 HIS B C 1
ATOM 586 O O . HIS A 1 75 ? 26.491 -10.494 -8.366 1.00 29.36 420 HIS B O 1
ATOM 593 N N . ALA A 1 76 ? 26.121 -8.636 -7.153 1.00 27.00 421 ALA B N 1
ATOM 594 C CA . ALA A 1 76 ? 27.116 -7.814 -7.819 1.00 26.77 421 ALA B CA 1
ATOM 595 C C . ALA A 1 76 ? 28.478 -8.498 -7.754 1.00 26.37 421 ALA B C 1
ATOM 596 O O . ALA A 1 76 ? 29.198 -8.565 -8.746 1.00 30.26 421 ALA B O 1
ATOM 598 N N . ARG A 1 77 ? 28.805 -9.025 -6.575 1.00 29.01 422 ARG B N 1
ATOM 599 C CA . ARG A 1 77 ? 30.067 -9.702 -6.330 1.00 29.16 422 ARG B CA 1
ATOM 600 C C . ARG A 1 77 ? 30.200 -10.983 -7.167 1.00 32.59 422 ARG B C 1
ATOM 601 O O . ARG A 1 77 ? 31.284 -11.274 -7.691 1.00 32.66 422 ARG B O 1
ATOM 609 N N . MET A 1 78 ? 29.101 -11.746 -7.294 1.00 33.32 423 MET B N 1
ATOM 610 C CA . MET A 1 78 ? 29.069 -12.946 -8.119 1.00 33.08 423 MET B CA 1
ATOM 611 C C . MET A 1 78 ? 29.414 -12.569 -9.560 1.00 33.22 423 MET B C 1
ATOM 612 O O . MET A 1 78 ? 30.246 -13.223 -10.178 1.00 36.41 423 MET B O 1
ATOM 617 N N . LEU A 1 79 ? 28.800 -11.497 -10.087 1.00 29.78 424 LEU B N 1
ATOM 618 C CA . LEU A 1 79 ? 29.023 -11.073 -11.464 1.00 30.26 424 LEU B CA 1
ATOM 619 C C . LEU A 1 79 ? 30.425 -10.494 -11.616 1.00 31.24 424 LEU B C 1
ATOM 620 O O . LEU A 1 79 ? 31.056 -10.681 -12.650 1.00 34.98 424 LEU B O 1
ATOM 625 N N . ASP A 1 80 ? 30.911 -9.769 -10.601 1.00 28.13 425 ASP B N 1
ATOM 626 C CA . ASP A 1 80 ? 32.222 -9.162 -10.742 1.00 27.35 425 ASP B CA 1
ATOM 627 C C . ASP A 1 80 ? 32.923 -9.194 -9.393 1.00 27.80 425 ASP B C 1
ATOM 628 O O . ASP A 1 80 ? 32.728 -8.321 -8.550 1.00 28.81 425 ASP B O 1
ATOM 633 N N . PRO A 1 81 ? 33.775 -10.210 -9.156 1.00 29.84 426 PRO B N 1
ATOM 634 C CA . PRO A 1 81 ? 34.441 -10.354 -7.860 1.00 30.62 426 PRO B CA 1
ATOM 635 C C . PRO A 1 81 ? 35.599 -9.375 -7.650 1.00 26.80 426 PRO B C 1
ATOM 636 O O . PRO A 1 81 ? 36.184 -9.367 -6.574 1.00 25.83 426 PRO B O 1
ATOM 640 N N . LYS A 1 82 ? 35.865 -8.518 -8.644 1.00 25.18 427 LYS B N 1
ATOM 641 C CA . LYS A 1 82 ? 36.860 -7.465 -8.498 1.00 26.76 427 LYS B CA 1
ATOM 642 C C . LYS A 1 82 ? 36.233 -6.091 -8.261 1.00 25.97 427 LYS B C 1
ATOM 643 O O . LYS A 1 82 ? 36.958 -5.087 -8.218 1.00 22.24 427 LYS B O 1
ATOM 649 N N . ASP A 1 83 ? 34.896 -6.035 -8.097 1.00 25.70 428 ASP B N 1
ATOM 650 C CA . ASP A 1 83 ? 34.261 -4.728 -7.955 1.00 23.25 428 ASP B CA 1
ATOM 651 C C . ASP A 1 83 ? 34.540 -4.212 -6.555 1.00 21.69 428 ASP B C 1
ATOM 652 O O . ASP A 1 83 ? 34.033 -4.749 -5.587 1.00 25.72 428 ASP B O 1
ATOM 657 N N . ILE A 1 84 ? 35.365 -3.167 -6.460 1.00 23.75 429 ILE B N 1
ATOM 658 C CA . ILE A 1 84 ? 35.913 -2.814 -5.165 1.00 25.68 429 ILE B CA 1
ATOM 659 C C . ILE A 1 84 ? 34.873 -2.055 -4.347 1.00 24.71 429 ILE B C 1
ATOM 660 O O . ILE A 1 84 ? 34.866 -2.206 -3.131 1.00 25.94 429 ILE B O 1
ATOM 665 N N . ALA A 1 85 ? 33.972 -1.302 -4.997 1.00 22.66 430 ALA B N 1
ATOM 666 C CA . ALA A 1 85 ? 32.926 -0.610 -4.251 1.00 23.13 430 ALA B CA 1
ATOM 667 C C . ALA A 1 85 ? 31.985 -1.636 -3.631 1.00 20.99 430 ALA B C 1
ATOM 668 O O . ALA A 1 85 ? 31.438 -1.398 -2.556 1.00 22.07 430 ALA B O 1
ATOM 670 N N . VAL A 1 86 ? 31.795 -2.777 -4.311 1.00 19.95 431 VAL B N 1
ATOM 671 C CA . VAL A 1 86 ? 30.974 -3.861 -3.767 1.00 21.29 431 VAL B CA 1
ATOM 672 C C . VAL A 1 86 ? 31.595 -4.410 -2.468 1.00 21.69 431 VAL B C 1
ATOM 673 O O . VAL A 1 86 ? 30.912 -4.543 -1.446 1.00 21.59 431 VAL B O 1
ATOM 677 N N . HIS A 1 87 ? 32.902 -4.700 -2.486 1.00 20.52 432 HIS B N 1
ATOM 678 C CA . HIS A 1 87 ? 33.586 -5.160 -1.273 1.00 21.83 432 HI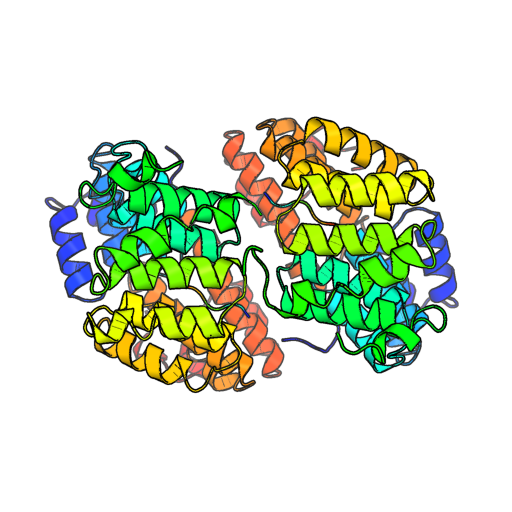S B CA 1
ATOM 679 C C . HIS A 1 87 ? 33.501 -4.132 -0.139 1.00 21.02 432 HIS B C 1
ATOM 680 O O . HIS A 1 87 ? 33.343 -4.514 1.027 1.00 22.24 432 HIS B O 1
ATOM 687 N N . ALA A 1 88 ? 33.653 -2.836 -0.473 1.00 20.04 433 ALA B N 1
ATOM 688 C CA . ALA A 1 88 ? 33.613 -1.784 0.531 1.00 20.31 433 ALA B CA 1
ATOM 689 C C . ALA A 1 88 ? 32.225 -1.729 1.173 1.00 22.57 433 ALA B C 1
ATOM 690 O O . ALA A 1 88 ? 32.112 -1.635 2.398 1.00 28.14 433 ALA B O 1
ATOM 692 N N . ALA A 1 89 ? 31.171 -1.808 0.358 1.00 20.04 434 ALA B N 1
ATOM 693 C CA . ALA A 1 89 ? 29.820 -1.772 0.911 1.00 20.32 434 ALA B CA 1
ATOM 694 C C . ALA A 1 89 ? 29.512 -3.003 1.773 1.00 22.44 434 ALA B C 1
ATOM 695 O O . ALA A 1 89 ? 28.897 -2.877 2.845 1.00 25.06 434 ALA B O 1
ATOM 697 N N . LEU A 1 90 ? 29.916 -4.204 1.304 1.00 21.44 435 LEU B N 1
ATOM 698 C CA . LEU A 1 90 ? 29.697 -5.439 2.049 1.00 20.30 435 LEU B CA 1
ATOM 699 C C . LEU A 1 90 ? 30.401 -5.381 3.403 1.00 19.63 435 LEU B C 1
ATOM 700 O O . LEU A 1 90 ? 29.859 -5.852 4.403 1.00 20.63 435 LEU B O 1
ATOM 705 N N . ALA A 1 91 ? 31.618 -4.823 3.455 1.00 20.05 436 ALA B N 1
ATOM 706 C CA . ALA A 1 91 ? 32.338 -4.779 4.722 1.00 19.81 436 ALA B CA 1
ATOM 707 C C . ALA A 1 91 ? 31.524 -3.964 5.726 1.00 19.15 436 ALA B C 1
ATOM 708 O O . ALA A 1 91 ? 31.464 -4.300 6.908 1.00 19.37 436 ALA B O 1
ATOM 710 N N . VAL A 1 92 ? 30.907 -2.883 5.234 1.00 19.50 437 VAL B N 1
ATOM 711 C CA . VAL A 1 92 ? 30.113 -1.993 6.064 1.00 20.34 437 VAL B CA 1
ATOM 712 C C . VAL A 1 92 ? 28.851 -2.703 6.567 1.00 19.52 437 VAL B C 1
ATOM 713 O O . VAL A 1 92 ? 28.627 -2.802 7.768 1.00 20.17 437 VAL B O 1
ATOM 717 N N . SER A 1 93 ? 28.058 -3.238 5.643 1.00 20.84 438 SER B N 1
ATOM 718 C CA . SER A 1 93 ? 26.799 -3.872 5.995 1.00 23.30 438 SER B CA 1
ATOM 719 C C . SER A 1 93 ? 27.029 -5.103 6.878 1.00 25.96 438 SER B C 1
ATOM 720 O O . SER A 1 93 ? 26.252 -5.371 7.789 1.00 26.48 438 SER B O 1
ATOM 723 N N . HIS A 1 94 ? 28.124 -5.829 6.647 1.00 25.84 439 HIS B N 1
ATOM 724 C CA . HIS A 1 94 ? 28.427 -6.984 7.478 1.00 24.93 439 HIS B CA 1
ATOM 725 C C . HIS A 1 94 ? 28.762 -6.519 8.895 1.00 28.38 439 HIS B C 1
ATOM 726 O O . HIS A 1 94 ? 28.352 -7.172 9.868 1.00 29.61 439 HIS B O 1
ATOM 733 N N . THR A 1 95 ? 29.531 -5.420 9.017 1.00 22.13 440 THR B N 1
ATOM 734 C CA . THR A 1 95 ? 29.883 -4.924 10.337 1.00 22.20 440 THR B CA 1
ATOM 735 C C . THR A 1 95 ? 28.609 -4.586 11.120 1.00 24.67 440 THR B C 1
ATOM 736 O O . THR A 1 95 ? 28.509 -4.895 12.315 1.00 26.54 440 THR B O 1
ATOM 740 N N . ASN A 1 96 ? 27.636 -3.952 10.439 1.00 22.19 441 ASN B N 1
ATOM 741 C CA . ASN A 1 96 ? 26.386 -3.530 11.059 1.00 23.32 441 ASN B CA 1
ATOM 742 C C . ASN A 1 96 ? 25.589 -4.745 11.540 1.00 24.58 441 ASN B C 1
ATOM 743 O O . ASN A 1 96 ? 24.957 -4.695 12.581 1.00 25.62 441 ASN B O 1
ATOM 748 N N . GLU A 1 97 ? 25.621 -5.831 10.763 1.00 26.99 442 GLU B N 1
ATOM 749 C CA . GLU A 1 97 ? 24.865 -7.043 11.041 1.00 30.55 442 GLU B CA 1
ATOM 750 C C . GLU A 1 97 ? 25.679 -8.009 11.916 1.00 31.25 442 GLU B C 1
ATOM 751 O O . GLU A 1 97 ? 25.329 -9.175 12.011 1.00 31.29 442 GLU B O 1
ATOM 757 N N . HIS A 1 98 ? 26.802 -7.542 12.481 1.00 28.58 443 HIS B N 1
ATOM 758 C CA . HIS A 1 98 ? 27.665 -8.311 13.370 1.00 30.62 443 HIS B CA 1
ATOM 759 C C . HIS A 1 98 ? 28.265 -9.567 12.726 1.00 34.37 443 HIS B C 1
ATOM 760 O O . HIS A 1 98 ? 28.765 -10.430 13.453 1.00 34.77 443 HIS B O 1
ATOM 767 N N A ASN A 1 99 ? 28.207 -9.679 11.391 0.50 30.93 444 ASN B N 1
ATOM 768 N N B ASN A 1 99 ? 28.195 -9.699 11.388 0.50 32.59 444 ASN B N 1
ATOM 769 C CA A ASN A 1 99 ? 28.899 -10.753 10.698 0.50 29.28 444 ASN B CA 1
ATOM 770 C CA B ASN A 1 99 ? 28.918 -10.794 10.756 0.50 31.97 444 ASN B CA 1
ATOM 771 C C A ASN A 1 99 ? 30.392 -10.415 10.649 0.50 31.17 444 ASN B C 1
ATOM 772 C C B ASN A 1 99 ? 30.394 -10.422 10.655 0.50 32.89 444 ASN B C 1
ATOM 773 O O A ASN A 1 99 ? 30.871 -9.912 9.639 0.50 32.02 444 ASN B O 1
ATOM 774 O O B ASN A 1 99 ? 30.859 -9.920 9.636 0.50 33.73 444 ASN B O 1
ATOM 783 N N . VAL A 1 100 ? 31.135 -10.691 11.730 1.00 31.62 445 VAL B N 1
ATOM 784 C CA . VAL A 1 100 ? 32.506 -10.209 11.839 1.00 31.48 445 VAL B CA 1
ATOM 785 C C . VAL A 1 100 ? 33.426 -10.862 10.814 1.00 32.29 445 VAL B C 1
ATOM 786 O O . VAL A 1 100 ? 34.307 -10.189 10.268 1.00 32.24 445 VAL B O 1
ATOM 790 N N . GLY A 1 101 ? 33.204 -12.154 10.543 1.00 28.41 446 GLY B N 1
ATOM 791 C CA . GLY A 1 101 ? 34.067 -12.909 9.659 1.00 26.93 446 GLY B CA 1
ATOM 792 C C . GLY A 1 101 ? 33.866 -12.473 8.210 1.00 31.58 446 GLY B C 1
ATOM 793 O O . GLY A 1 101 ? 34.833 -12.315 7.469 1.00 34.20 446 GLY B O 1
ATOM 794 N N . ALA A 1 102 ? 32.598 -12.315 7.799 1.00 29.26 447 ALA B N 1
ATOM 795 C CA . ALA A 1 102 ? 32.285 -11.810 6.473 1.00 29.04 447 ALA B CA 1
ATOM 796 C C . ALA A 1 102 ? 32.829 -10.372 6.304 1.00 26.84 447 ALA B C 1
ATOM 797 O O . ALA A 1 102 ? 33.279 -10.017 5.232 1.00 26.41 447 ALA B O 1
ATOM 799 N N . ALA A 1 103 ? 32.830 -9.555 7.376 1.00 25.47 448 ALA B N 1
ATOM 800 C CA . ALA A 1 103 ? 33.326 -8.186 7.294 1.00 26.25 448 ALA B CA 1
ATOM 801 C C . ALA A 1 103 ? 34.837 -8.178 7.072 1.00 27.39 448 ALA B C 1
ATOM 802 O O . ALA A 1 103 ? 35.326 -7.438 6.217 1.00 23.34 448 ALA B O 1
ATOM 804 N N . LEU A 1 104 ? 35.549 -9.033 7.822 1.00 25.68 449 LEU B N 1
ATOM 805 C CA . LEU A 1 104 ? 36.974 -9.229 7.620 1.00 27.97 449 LEU B CA 1
ATOM 806 C C . LEU A 1 104 ? 37.290 -9.693 6.198 1.00 26.29 449 LEU B C 1
ATOM 807 O O . LEU A 1 104 ? 38.171 -9.127 5.548 1.00 25.64 449 LEU B O 1
ATOM 812 N N . GLN A 1 105 ? 36.566 -10.697 5.708 1.00 25.08 450 GLN B N 1
ATOM 813 C CA . GLN A 1 105 ? 36.783 -11.195 4.362 1.00 27.63 450 GLN B CA 1
ATOM 814 C C . GLN A 1 105 ? 36.505 -10.100 3.331 1.00 27.79 450 GLN B C 1
ATOM 815 O O . GLN A 1 105 ? 37.245 -9.959 2.356 1.00 28.90 450 GLN B O 1
ATOM 821 N N . SER A 1 106 ? 35.453 -9.299 3.533 1.00 28.94 451 SER B N 1
ATOM 822 C CA . SER A 1 106 ? 35.191 -8.195 2.599 1.00 26.76 451 SER B CA 1
ATOM 823 C C . SER A 1 106 ? 36.294 -7.134 2.593 1.00 24.20 451 SER B C 1
ATOM 824 O O . SER A 1 106 ? 36.656 -6.675 1.514 1.00 23.27 451 SER B O 1
ATOM 827 N N . LEU A 1 107 ? 36.823 -6.769 3.777 1.00 24.92 452 LEU B N 1
ATOM 828 C CA . LEU A 1 107 ? 37.937 -5.826 3.869 1.00 25.32 452 LEU B CA 1
ATOM 829 C C . LEU A 1 107 ? 39.176 -6.335 3.122 1.00 26.41 452 LEU B C 1
ATOM 830 O O . LEU A 1 107 ? 39.844 -5.580 2.425 1.00 29.33 452 LEU B O 1
ATOM 835 N N . ARG A 1 108 ? 39.482 -7.623 3.247 1.00 27.57 453 ARG B N 1
ATOM 836 C CA . ARG A 1 108 ? 40.601 -8.203 2.524 1.00 26.71 453 ARG B CA 1
ATOM 837 C C . ARG A 1 108 ? 40.363 -8.146 1.012 1.00 23.59 453 ARG B C 1
ATOM 838 O O . ARG A 1 108 ? 41.266 -7.745 0.274 1.00 24.96 453 ARG B O 1
ATOM 846 N N . SER A 1 109 ? 39.181 -8.584 0.551 1.00 18.57 454 SER B N 1
ATOM 847 C CA . SER A 1 109 ? 38.872 -8.566 -0.869 1.00 19.11 454 SER B CA 1
ATOM 848 C C . SER A 1 109 ? 38.893 -7.126 -1.405 1.00 19.92 454 SER B C 1
ATOM 849 O O . SER A 1 109 ? 39.291 -6.887 -2.555 1.00 19.85 454 SER B O 1
ATOM 852 N N . TRP A 1 110 ? 38.462 -6.171 -0.571 1.00 19.48 455 TRP B N 1
ATOM 853 C CA . TRP A 1 110 ? 38.502 -4.762 -0.955 1.00 20.93 455 TRP B CA 1
ATOM 854 C C . TRP A 1 110 ? 39.939 -4.292 -1.279 1.00 19.90 455 TRP B C 1
ATOM 855 O O . TRP A 1 110 ? 40.193 -3.750 -2.351 1.00 16.93 455 TRP B O 1
ATOM 866 N N . LEU A 1 111 ? 40.884 -4.525 -0.352 1.00 19.57 456 LEU B N 1
ATOM 867 C CA . LEU A 1 111 ? 42.272 -4.130 -0.523 1.00 22.16 456 LEU B CA 1
ATOM 868 C C . LEU A 1 111 ? 42.953 -4.851 -1.694 1.00 25.65 456 LEU B C 1
ATOM 869 O O . LEU A 1 111 ? 43.607 -4.213 -2.529 1.00 28.59 456 LEU B O 1
ATOM 874 N N . LEU A 1 112 ? 42.781 -6.176 -1.753 1.00 26.40 457 LEU B N 1
ATOM 875 C CA . LEU A 1 112 ? 43.558 -7.033 -2.634 1.00 30.61 457 LEU B CA 1
ATOM 876 C C . LEU A 1 112 ? 43.031 -7.007 -4.069 1.00 30.75 457 LEU B C 1
ATOM 877 O O . LEU A 1 112 ? 43.768 -7.353 -4.991 1.00 31.89 457 LEU B O 1
ATOM 882 N N . SER A 1 113 ? 41.797 -6.541 -4.262 1.00 27.86 458 SER B N 1
ATOM 883 C CA . SER A 1 113 ? 41.243 -6.350 -5.595 1.00 29.65 458 SER B CA 1
ATOM 884 C C . SER A 1 113 ? 41.786 -5.078 -6.253 1.00 31.25 458 SER B C 1
ATOM 885 O O . SER A 1 113 ? 41.503 -4.828 -7.429 1.00 32.37 458 SER B O 1
ATOM 888 N N . GLN A 1 114 ? 42.498 -4.238 -5.486 1.00 28.88 459 GLN B N 1
ATOM 889 C CA . GLN A 1 114 ? 43.013 -2.992 -6.026 1.00 27.46 459 GLN B CA 1
ATOM 890 C C . GLN A 1 114 ? 44.405 -3.210 -6.617 1.00 31.26 459 GLN B C 1
ATOM 891 O O . GLN A 1 114 ? 45.330 -3.628 -5.916 1.00 30.60 459 GLN B O 1
ATOM 897 N N . PRO A 1 115 ? 44.610 -2.939 -7.929 1.00 31.72 460 PRO B N 1
ATOM 898 C CA . PRO A 1 115 ? 45.950 -3.003 -8.521 1.00 32.19 460 PRO B CA 1
ATOM 899 C C . PRO A 1 115 ? 46.981 -2.253 -7.681 1.00 32.88 460 PRO B C 1
ATOM 900 O O . PRO A 1 115 ? 48.099 -2.742 -7.498 1.00 31.80 460 PRO B O 1
ATOM 904 N N . GLN A 1 116 ? 46.592 -1.093 -7.128 1.00 31.54 461 GLN B N 1
ATOM 905 C CA . GLN A 1 116 ? 47.504 -0.349 -6.273 1.00 30.98 461 GLN B CA 1
ATOM 906 C C . GLN A 1 116 ? 48.035 -1.214 -5.121 1.00 31.55 461 GLN B C 1
ATOM 907 O O . GLN A 1 116 ? 49.175 -1.031 -4.685 1.00 33.30 461 GLN B O 1
ATOM 913 N N . TYR A 1 117 ? 47.204 -2.125 -4.592 1.00 28.26 462 TYR B N 1
ATOM 914 C CA . TYR A 1 117 ? 47.530 -2.787 -3.330 1.00 27.56 462 TYR B CA 1
ATOM 915 C C . TYR A 1 117 ? 47.705 -4.299 -3.468 1.00 26.20 462 TYR B C 1
ATOM 916 O O . TYR A 1 117 ? 47.989 -4.975 -2.482 1.00 29.24 462 TYR B O 1
ATOM 925 N N . GLU A 1 118 ? 47.510 -4.863 -4.661 1.00 27.49 463 GLU B N 1
ATOM 926 C CA . GLU A 1 118 ? 47.348 -6.317 -4.730 1.00 33.18 463 GLU B CA 1
ATOM 927 C C . GLU A 1 118 ? 48.637 -7.054 -4.356 1.00 37.69 463 GLU B C 1
ATOM 928 O O . GLU A 1 118 ? 48.597 -8.201 -3.910 1.00 36.38 463 GLU B O 1
ATOM 934 N N . HIS A 1 119 ? 49.779 -6.371 -4.535 1.00 42.36 464 HIS B N 1
ATOM 935 C CA . HIS A 1 119 ? 51.077 -6.949 -4.247 1.00 45.17 464 HIS B CA 1
ATOM 936 C C . HIS A 1 119 ? 51.202 -7.277 -2.763 1.00 46.79 464 HIS B C 1
ATOM 937 O O . HIS A 1 119 ? 51.995 -8.153 -2.423 1.00 46.05 464 HIS B O 1
ATOM 944 N N . LEU A 1 120 ? 50.442 -6.561 -1.907 1.00 42.77 465 LEU B N 1
ATOM 945 C CA . LEU A 1 120 ? 50.437 -6.780 -0.460 1.00 40.89 465 LEU B CA 1
ATOM 946 C C . LEU A 1 120 ? 49.934 -8.182 -0.107 1.00 39.36 465 LEU B C 1
ATOM 947 O O . LEU A 1 120 ? 50.230 -8.690 0.963 1.00 38.25 465 LEU B O 1
ATOM 952 N N . GLY A 1 121 ? 49.186 -8.807 -1.018 1.00 40.63 466 GLY B N 1
ATOM 953 C CA . GLY A 1 121 ? 48.732 -10.164 -0.799 1.00 44.68 466 GLY B CA 1
ATOM 954 C C . GLY A 1 121 ? 49.878 -11.174 -0.817 1.00 50.40 466 GLY B C 1
ATOM 955 O O . GLY A 1 121 ? 49.750 -12.234 -0.215 1.00 51.26 466 GLY B O 1
ATOM 956 N N . LEU A 1 122 ? 50.978 -10.842 -1.513 1.00 48.00 467 LEU B N 1
ATOM 957 C CA . LEU A 1 122 ? 52.136 -11.719 -1.630 1.00 50.73 467 LEU B CA 1
ATOM 958 C C . LEU A 1 122 ? 53.063 -11.603 -0.421 1.00 49.67 467 LEU B C 1
ATOM 959 O O . LEU A 1 122 ? 53.933 -12.441 -0.244 1.00 56.36 467 LEU B O 1
ATOM 964 N N . VAL A 1 123 ? 52.870 -10.579 0.412 1.00 55.19 468 VAL B N 1
ATOM 965 C CA . VAL A 1 123 ? 53.664 -10.412 1.625 1.00 58.23 468 VAL B CA 1
ATOM 966 C C . VAL A 1 123 ? 53.333 -11.537 2.608 1.00 62.34 468 VAL B C 1
ATOM 967 O O . VAL A 1 123 ? 52.174 -11.914 2.755 1.00 62.49 468 VAL B O 1
ATOM 971 N N . ASP A 1 124 ? 54.360 -12.069 3.281 1.00 68.01 469 ASP B N 1
ATOM 972 C CA . ASP A 1 124 ? 54.202 -13.203 4.180 1.00 71.39 469 ASP B CA 1
ATOM 973 C C . ASP A 1 124 ? 53.603 -12.753 5.517 1.00 76.05 469 ASP B C 1
ATOM 974 O O . ASP A 1 124 ? 54.316 -12.627 6.511 1.00 74.68 469 ASP B O 1
ATOM 979 N N . LEU A 1 125 ? 52.276 -12.540 5.524 1.00 81.05 470 LEU B N 1
ATOM 980 C CA . LEU A 1 125 ? 51.556 -11.864 6.597 1.00 80.93 470 LEU B CA 1
ATOM 981 C C . LEU A 1 125 ? 50.058 -11.822 6.263 1.00 83.29 470 LEU B C 1
ATOM 982 O O . LEU A 1 125 ? 49.560 -10.710 5.951 1.00 78.20 470 LEU B O 1
ATOM 984 N N . TYR A 1 142 ? 43.205 -12.565 20.873 1.00 77.06 487 TYR B N 1
ATOM 985 C CA . TYR A 1 142 ? 44.552 -12.205 21.398 1.00 81.97 487 TYR B CA 1
ATOM 986 C C . TYR A 1 142 ? 44.400 -11.112 22.451 1.00 80.39 487 TYR B C 1
ATOM 987 O O . TYR A 1 142 ? 43.674 -11.277 23.427 1.00 89.42 487 TYR B O 1
ATOM 989 N N . PHE A 1 143 ? 45.096 -9.994 22.237 1.00 77.45 488 PHE B N 1
ATOM 990 C CA . PHE A 1 143 ? 44.895 -8.812 23.053 1.00 79.69 488 PHE B CA 1
ATOM 991 C C . PHE A 1 143 ? 43.828 -7.922 22.412 1.00 73.08 488 PHE B C 1
ATOM 992 O O . PHE A 1 143 ? 43.552 -6.834 22.915 1.00 76.42 488 PHE B O 1
ATOM 1000 N N . PHE A 1 144 ? 43.227 -8.407 21.314 1.00 58.56 489 PHE B N 1
ATOM 1001 C CA . PHE A 1 144 ? 42.142 -7.715 20.631 1.00 53.12 489 PHE B CA 1
ATOM 1002 C C . PHE A 1 144 ? 40.838 -8.499 20.779 1.00 45.05 489 PHE B C 1
ATOM 1003 O O . PHE A 1 144 ? 40.840 -9.729 20.781 1.00 39.90 489 PHE B O 1
ATOM 1005 N N . ALA A 1 145 ? 39.722 -7.766 20.857 1.00 38.72 490 ALA B N 1
ATOM 1006 C CA . ALA A 1 145 ? 38.398 -8.362 20.807 1.00 42.82 490 ALA B CA 1
ATOM 1007 C C . ALA A 1 145 ? 37.987 -8.629 19.353 1.00 38.09 490 ALA B C 1
ATOM 1008 O O . ALA A 1 145 ? 36.981 -8.099 18.899 1.00 36.70 490 ALA B O 1
ATOM 1010 N N . ALA A 1 146 ? 38.799 -9.433 18.641 1.00 36.02 491 ALA B N 1
ATOM 1011 C CA . ALA A 1 146 ? 38.551 -9.883 17.282 1.00 37.22 491 ALA B CA 1
ATOM 1012 C C . ALA A 1 146 ? 39.197 -11.257 17.062 1.00 36.39 491 ALA B C 1
ATOM 1013 O O . ALA A 1 146 ? 40.010 -11.678 17.890 1.00 30.57 491 ALA B O 1
ATOM 1015 N N . PRO A 1 147 ? 38.818 -12.028 15.998 1.00 37.22 492 PRO B N 1
ATOM 1016 C CA . PRO A 1 147 ? 39.543 -13.246 15.622 1.00 42.82 492 PRO B CA 1
ATOM 1017 C C . PRO A 1 147 ? 40.918 -12.898 15.062 1.00 49.41 492 PRO B C 1
ATOM 1018 O O . PRO A 1 147 ? 41.303 -11.728 15.059 1.00 51.21 492 PRO B O 1
ATOM 1022 N N . SER A 1 148 ? 41.660 -13.928 14.630 1.00 56.07 493 SER B N 1
ATOM 1023 C CA . SER A 1 148 ? 43.072 -13.812 14.280 1.00 54.78 493 SER B CA 1
ATOM 1024 C C . SER A 1 148 ? 43.284 -13.170 12.909 1.00 55.71 493 SER B C 1
ATOM 1025 O O . SER A 1 148 ? 44.361 -12.640 12.640 1.00 61.97 493 SER B O 1
ATOM 1028 N N . GLU A 1 149 ? 42.291 -13.286 12.020 1.00 50.01 494 GLU B N 1
ATOM 1029 C CA . GLU A 1 149 ? 42.371 -12.622 10.728 1.00 52.09 494 GLU B CA 1
ATOM 1030 C C . GLU A 1 149 ? 42.480 -11.112 10.933 1.00 46.01 494 GLU B C 1
ATOM 1031 O O . GLU A 1 149 ? 43.028 -10.420 10.094 1.00 47.09 494 GLU B O 1
ATOM 1037 N N . TYR A 1 150 ? 41.978 -10.628 12.073 1.00 41.96 495 TYR B N 1
ATOM 1038 C CA . TYR A 1 150 ? 41.975 -9.216 12.435 1.00 44.57 495 TYR B CA 1
ATOM 1039 C C . TYR A 1 150 ? 43.387 -8.640 12.526 1.00 45.76 495 TYR B C 1
ATOM 1040 O O . TYR A 1 150 ? 43.584 -7.452 12.255 1.00 50.64 495 TYR B O 1
ATOM 1049 N N . ARG A 1 151 ? 44.359 -9.455 12.954 1.00 46.47 496 ARG B N 1
ATOM 1050 C CA . ARG A 1 151 ? 45.729 -8.962 12.997 1.00 47.98 496 ARG B CA 1
ATOM 1051 C C . ARG A 1 151 ? 46.273 -8.827 11.575 1.00 40.20 496 ARG B C 1
ATOM 1052 O O . ARG A 1 151 ? 46.919 -7.839 11.271 1.00 43.39 496 ARG B O 1
ATOM 1060 N N . ASP A 1 152 ? 45.950 -9.794 10.712 1.00 40.06 497 ASP B N 1
ATOM 1061 C CA . ASP A 1 152 ? 46.334 -9.804 9.307 1.00 46.81 497 ASP B CA 1
ATOM 1062 C C . ASP A 1 152 ? 45.794 -8.571 8.564 1.00 51.32 497 ASP B C 1
ATOM 1063 O O . ASP A 1 152 ? 46.536 -7.867 7.872 1.00 49.33 497 ASP B O 1
ATOM 1068 N N . CYS A 1 153 ? 44.485 -8.328 8.692 1.00 47.69 498 CYS B N 1
ATOM 1069 C CA . CYS A 1 153 ? 43.853 -7.130 8.178 1.00 42.76 498 CYS B CA 1
ATOM 1070 C C . CYS A 1 153 ? 44.592 -5.882 8.659 1.00 39.98 498 CYS B C 1
ATOM 1071 O O . CYS A 1 153 ? 44.824 -4.980 7.865 1.00 41.41 498 CYS B O 1
ATOM 1084 N N . THR A 1 155 ? 47.816 -5.551 9.600 1.00 35.10 500 THR B N 1
ATOM 1085 C CA . THR A 1 155 ? 49.109 -5.487 8.934 1.00 35.64 500 THR B CA 1
ATOM 1086 C C . THR A 1 155 ? 48.922 -5.011 7.498 1.00 29.05 500 THR B C 1
ATOM 1087 O O . THR A 1 155 ? 49.602 -4.098 7.055 1.00 32.28 500 THR B O 1
ATOM 1091 N N . LEU A 1 156 ? 48.019 -5.665 6.778 1.00 26.36 501 LEU B N 1
ATOM 1092 C CA . LEU A 1 156 ? 47.774 -5.331 5.383 1.00 28.50 501 LEU B CA 1
ATOM 1093 C C . LEU A 1 156 ? 47.396 -3.851 5.236 1.00 29.51 501 LEU B C 1
ATOM 1094 O O . LEU A 1 156 ? 48.014 -3.152 4.433 1.00 29.62 501 LEU B O 1
ATOM 1099 N N . LEU A 1 157 ? 46.452 -3.349 6.064 1.00 27.27 502 LEU B N 1
ATOM 1100 C CA . LEU A 1 157 ? 45.957 -1.989 5.926 1.00 27.83 502 LEU B CA 1
ATOM 1101 C C . LEU A 1 157 ? 47.028 -0.976 6.329 1.00 30.69 502 LEU B C 1
ATOM 1102 O O . LEU A 1 157 ? 47.114 0.096 5.730 1.00 30.60 502 LEU B O 1
ATOM 1107 N N . TYR A 1 158 ? 47.836 -1.311 7.338 1.00 30.52 503 TYR B N 1
ATOM 1108 C CA . TYR A 1 158 ? 48.874 -0.404 7.805 1.00 33.23 503 TYR B CA 1
ATOM 1109 C C . TYR A 1 158 ? 50.031 -0.369 6.810 1.00 32.10 503 TYR B C 1
ATOM 1110 O O . TYR A 1 158 ? 50.642 0.684 6.638 1.00 33.13 503 TYR B O 1
ATOM 1119 N N . ALA A 1 159 ? 50.313 -1.510 6.159 1.00 29.45 504 ALA B N 1
ATOM 1120 C CA . ALA A 1 159 ? 51.280 -1.546 5.065 1.00 32.33 504 ALA B CA 1
ATOM 1121 C C . ALA A 1 159 ? 50.807 -0.654 3.913 1.00 30.59 504 ALA B C 1
ATOM 1122 O O . ALA A 1 159 ? 51.612 0.080 3.338 1.00 34.62 504 ALA B O 1
ATOM 1124 N N . ALA A 1 160 ? 49.502 -0.700 3.601 1.00 27.46 505 ALA B N 1
ATOM 1125 C CA . ALA A 1 160 ? 48.953 0.116 2.525 1.00 26.19 505 ALA B CA 1
ATOM 1126 C C . ALA A 1 160 ? 49.044 1.599 2.873 1.00 29.30 505 ALA B C 1
ATOM 1127 O O . ALA A 1 160 ? 49.416 2.412 2.020 1.00 30.07 505 ALA B O 1
ATOM 1129 N N . VAL A 1 161 ? 48.728 1.933 4.135 1.00 29.02 506 VAL B N 1
ATOM 1130 C CA . VAL A 1 161 ? 48.781 3.303 4.606 1.00 34.23 506 VAL B CA 1
ATOM 1131 C C . VAL A 1 161 ? 50.215 3.821 4.526 1.00 33.88 506 VAL B C 1
ATOM 1132 O O . VAL A 1 161 ? 50.426 5.008 4.245 1.00 34.83 506 VAL B O 1
ATOM 1136 N N . GLU A 1 162 ? 51.187 2.930 4.753 1.00 32.56 507 GLU B N 1
ATOM 1137 C CA . GLU A 1 162 ? 52.587 3.336 4.721 1.00 37.28 507 GLU B CA 1
ATOM 1138 C C . GLU A 1 162 ? 52.996 3.745 3.305 1.00 30.33 507 GLU B C 1
ATOM 1139 O O . GLU A 1 162 ? 53.714 4.718 3.113 1.00 32.44 507 GLU B O 1
ATOM 1145 N N . MET A 1 163 ? 52.531 3.019 2.294 1.00 30.19 508 MET B N 1
ATOM 1146 C CA . MET A 1 163 ? 52.921 3.381 0.945 1.00 31.10 508 MET B CA 1
ATOM 1147 C C . MET A 1 163 ? 52.007 4.453 0.348 1.00 31.98 508 MET B C 1
ATOM 1148 O O . MET A 1 163 ? 52.371 5.050 -0.659 1.00 32.93 508 MET B O 1
ATOM 1153 N N . ASN A 1 164 ? 50.813 4.683 0.928 1.00 29.99 509 ASN B N 1
ATOM 1154 C CA . ASN A 1 164 ? 49.848 5.593 0.315 1.00 28.38 509 ASN B CA 1
ATOM 1155 C C . ASN A 1 164 ? 49.009 6.244 1.414 1.00 28.98 509 ASN B C 1
ATOM 1156 O O . ASN A 1 164 ? 47.795 6.070 1.459 1.00 28.12 509 ASN B O 1
ATOM 1161 N N . PRO A 1 165 ? 49.637 7.049 2.311 1.00 31.04 510 PRO B N 1
ATOM 1162 C CA . PRO A 1 165 ? 48.948 7.614 3.475 1.00 28.07 510 PRO B CA 1
ATOM 1163 C C . PRO A 1 165 ? 47.730 8.504 3.240 1.00 26.69 510 PRO B C 1
ATOM 1164 O O . PRO A 1 165 ? 46.911 8.637 4.146 1.00 25.35 510 PRO B O 1
ATOM 1168 N N . ASN A 1 166 ? 47.610 9.095 2.038 1.00 23.80 511 ASN B N 1
ATOM 1169 C CA . ASN A 1 166 ? 46.545 10.056 1.791 1.00 23.13 511 ASN B CA 1
ATOM 1170 C C . ASN A 1 166 ? 45.420 9.455 0.946 1.00 23.50 511 ASN B C 1
ATOM 1171 O O . ASN A 1 166 ? 44.651 10.185 0.338 1.00 25.72 511 ASN B O 1
ATOM 1176 N N . ASP A 1 167 ? 45.310 8.124 0.910 1.00 20.69 512 ASP B N 1
ATOM 1177 C CA . ASP A 1 167 ? 44.104 7.513 0.370 1.00 21.69 512 ASP B CA 1
ATOM 1178 C C . ASP A 1 167 ? 43.031 7.502 1.467 1.00 22.72 512 ASP B C 1
ATOM 1179 O O . ASP A 1 167 ? 43.130 6.707 2.401 1.00 23.89 512 ASP B O 1
ATOM 1184 N N . PRO A 1 168 ? 41.977 8.352 1.371 1.00 20.69 513 PRO B N 1
ATOM 1185 C CA . PRO A 1 168 ? 40.955 8.437 2.416 1.00 20.27 513 PRO B CA 1
ATOM 1186 C C . PRO A 1 168 ? 40.325 7.071 2.687 1.00 21.87 513 PRO B C 1
ATOM 1187 O O . PRO A 1 168 ? 40.007 6.772 3.831 1.00 20.39 513 PRO B O 1
ATOM 1191 N N . GLN A 1 169 ? 40.185 6.245 1.632 1.00 22.21 514 GLN B N 1
ATOM 1192 C CA . GLN A 1 169 ? 39.485 4.971 1.722 1.00 24.33 514 GLN B CA 1
ATOM 1193 C C . GLN A 1 169 ? 40.282 3.940 2.540 1.00 22.99 514 GLN B C 1
ATOM 1194 O O . GLN A 1 169 ? 39.684 3.026 3.127 1.00 23.47 514 GLN B O 1
ATOM 1200 N N . LEU A 1 170 ? 41.618 4.096 2.606 1.00 18.89 515 LEU B N 1
ATOM 1201 C CA . LEU A 1 170 ? 42.406 3.272 3.509 1.00 19.55 515 LEU B CA 1
ATOM 1202 C C . LEU A 1 170 ? 42.033 3.602 4.966 1.00 19.36 515 LEU B C 1
ATOM 1203 O O . LEU A 1 170 ? 41.909 2.696 5.791 1.00 19.27 515 LEU B O 1
ATOM 1208 N N . HIS A 1 171 ? 41.848 4.897 5.261 1.00 18.22 516 HIS B N 1
ATOM 1209 C CA . HIS A 1 171 ? 41.485 5.356 6.589 1.00 21.83 516 HIS B CA 1
ATOM 1210 C C . HIS A 1 171 ? 40.073 4.897 6.940 1.00 21.63 516 HIS B C 1
ATOM 1211 O O . HIS A 1 171 ? 39.811 4.437 8.053 1.00 22.93 516 HIS B O 1
ATOM 1218 N N . ALA A 1 172 ? 39.171 4.995 5.964 1.00 21.03 517 ALA B N 1
ATOM 1219 C CA . ALA A 1 172 ? 37.812 4.549 6.201 1.00 22.17 517 ALA B CA 1
ATOM 1220 C C . ALA A 1 172 ? 37.790 3.038 6.486 1.00 21.22 517 ALA B C 1
ATOM 1221 O O . ALA A 1 172 ? 37.043 2.592 7.344 1.00 25.32 517 ALA B O 1
ATOM 1223 N N . SER A 1 173 ? 38.628 2.245 5.817 1.00 21.94 518 SER B N 1
ATOM 1224 C CA . SER A 1 173 ? 38.654 0.798 6.043 1.00 21.60 518 SER B CA 1
ATOM 1225 C C . SER A 1 173 ? 39.189 0.438 7.429 1.00 22.38 518 SER B C 1
ATOM 1226 O O . SER A 1 173 ? 38.733 -0.514 8.043 1.00 23.97 518 SER B O 1
ATOM 1229 N N . LEU A 1 174 ? 40.187 1.185 7.906 1.00 23.87 519 LEU B N 1
ATOM 1230 C CA . LEU A 1 174 ? 40.678 1.030 9.260 1.00 23.78 519 LEU B CA 1
ATOM 1231 C C . LEU A 1 174 ? 39.574 1.369 10.258 1.00 28.10 519 LEU B C 1
ATOM 1232 O O . LEU A 1 174 ? 39.503 0.747 11.324 1.00 29.00 519 LEU B O 1
ATOM 1237 N N . GLY A 1 175 ? 38.761 2.389 9.918 1.00 26.02 520 GLY B N 1
ATOM 1238 C CA . GLY A 1 175 ? 37.608 2.758 10.725 1.00 25.41 520 GLY B CA 1
ATOM 1239 C C . GLY A 1 175 ? 36.633 1.598 10.838 1.00 22.99 520 GLY B C 1
ATOM 1240 O O . GLY A 1 175 ? 36.099 1.323 11.913 1.00 28.01 520 GLY B O 1
ATOM 1241 N N . VAL A 1 176 ? 36.385 0.925 9.721 1.00 24.23 521 VAL B N 1
ATOM 1242 C CA . VAL A 1 176 ? 35.511 -0.239 9.745 1.00 24.71 521 VAL B CA 1
ATOM 1243 C C . VAL A 1 176 ? 36.163 -1.312 10.624 1.00 27.15 521 VAL B C 1
ATOM 1244 O O . VAL A 1 176 ? 35.506 -1.876 11.495 1.00 27.53 521 VAL B O 1
ATOM 1248 N N . LEU A 1 177 ? 37.471 -1.545 10.434 1.00 25.18 522 LEU B N 1
ATOM 1249 C CA . LEU A 1 177 ? 38.188 -2.576 11.159 1.00 24.26 522 LEU B CA 1
ATOM 1250 C C . LEU A 1 177 ? 38.114 -2.321 12.663 1.00 24.40 522 LEU B C 1
ATOM 1251 O O . LEU A 1 177 ? 37.889 -3.237 13.449 1.00 19.48 522 LEU B O 1
ATOM 1256 N N . HIS A 1 178 ? 38.320 -1.065 13.048 1.00 26.52 523 HIS B N 1
ATOM 1257 C CA . HIS A 1 178 ? 38.310 -0.685 14.445 1.00 29.23 523 HIS B CA 1
ATOM 1258 C C . HIS A 1 178 ? 36.900 -0.735 15.035 1.00 28.04 523 HIS B C 1
ATOM 1259 O O . HIS A 1 178 ? 36.786 -0.910 16.247 1.00 27.36 523 HIS B O 1
ATOM 1266 N N . ASN A 1 179 ? 35.852 -0.648 14.199 1.00 25.65 524 ASN B N 1
ATOM 1267 C CA . ASN A 1 179 ? 34.497 -0.873 14.703 1.00 26.01 524 ASN B CA 1
ATOM 1268 C C . ASN A 1 179 ? 34.288 -2.344 15.058 1.00 26.05 524 ASN B C 1
ATOM 1269 O O . ASN A 1 179 ? 33.599 -2.676 16.039 1.00 25.23 524 ASN B O 1
ATOM 1274 N N . LEU A 1 180 ? 34.888 -3.215 14.247 1.00 25.61 525 LEU B N 1
ATOM 1275 C CA . LEU A 1 180 ? 34.686 -4.652 14.378 1.00 30.49 525 LEU B CA 1
ATOM 1276 C C . LEU A 1 180 ? 35.263 -5.156 15.704 1.00 31.58 525 LEU B C 1
ATOM 1277 O O . LEU A 1 180 ? 34.789 -6.158 16.227 1.00 32.65 525 LEU B O 1
ATOM 1282 N N . SER A 1 181 ? 36.278 -4.443 16.215 1.00 34.62 526 SER B N 1
ATOM 1283 C CA . SER A 1 181 ? 36.994 -4.783 17.437 1.00 35.77 526 SER B CA 1
ATOM 1284 C C . SER A 1 181 ? 36.579 -3.858 18.582 1.00 33.69 526 SER B C 1
ATOM 1285 O O . SER A 1 181 ? 37.282 -3.755 19.577 1.00 35.97 526 SER B O 1
ATOM 1288 N N . HIS A 1 182 ? 35.459 -3.144 18.402 1.00 33.90 527 HIS B N 1
ATOM 1289 C CA . HIS A 1 182 ? 34.885 -2.267 19.411 1.00 32.10 527 HIS B CA 1
ATOM 1290 C C . HIS A 1 182 ? 35.911 -1.250 19.909 1.00 30.79 527 HIS B C 1
ATOM 1291 O O . HIS A 1 182 ? 35.853 -0.830 21.060 1.00 29.96 527 HIS B O 1
ATOM 1298 N N . ARG A 1 183 ? 36.843 -0.867 19.030 1.00 28.56 528 ARG B N 1
ATOM 1299 C CA . ARG A 1 183 ? 37.815 0.170 19.304 1.00 31.67 528 ARG B CA 1
ATOM 1300 C C . ARG A 1 183 ? 37.321 1.451 18.638 1.00 36.57 528 ARG B C 1
ATOM 1301 O O . ARG A 1 183 ? 37.800 1.814 17.566 1.00 37.08 528 ARG B O 1
ATOM 1309 N N . PHE A 1 184 ? 36.379 2.143 19.297 1.00 35.53 529 PHE B N 1
ATOM 1310 C CA . PHE A 1 184 ? 35.609 3.226 18.692 1.00 34.87 529 PHE B CA 1
ATOM 1311 C C . PHE A 1 184 ? 36.369 4.543 18.741 1.00 31.01 529 PHE B C 1
ATOM 1312 O O . PHE A 1 184 ? 36.209 5.385 17.860 1.00 32.33 529 PHE B O 1
ATOM 1320 N N . ASP A 1 185 ? 37.213 4.731 19.754 1.00 28.93 530 ASP B N 1
ATOM 1321 C CA . ASP A 1 185 ? 38.021 5.947 19.774 1.00 30.51 530 ASP B CA 1
ATOM 1322 C C . ASP A 1 185 ? 39.037 5.946 18.625 1.00 31.15 530 ASP B C 1
ATOM 1323 O O . ASP A 1 185 ? 39.356 6.994 18.058 1.00 32.22 530 ASP B O 1
ATOM 1328 N N . GLU A 1 186 ? 39.574 4.766 18.305 1.00 30.37 531 GLU B N 1
ATOM 1329 C CA . GLU A 1 186 ? 40.533 4.647 17.221 1.00 34.96 531 GLU B CA 1
ATOM 1330 C C . GLU A 1 186 ? 39.810 4.847 15.887 1.00 30.63 531 GLU B C 1
ATOM 1331 O O . GLU A 1 186 ? 40.262 5.641 15.055 1.00 29.31 531 GLU B O 1
ATOM 1337 N N . ALA A 1 187 ? 38.708 4.100 15.698 1.00 26.88 532 ALA B N 1
ATOM 1338 C CA . ALA A 1 187 ? 37.855 4.213 14.523 1.00 25.71 532 ALA B CA 1
ATOM 1339 C C . ALA A 1 187 ? 37.527 5.683 14.258 1.00 26.10 532 ALA B C 1
ATOM 1340 O O . ALA A 1 187 ? 37.503 6.110 13.105 1.00 26.53 532 ALA B O 1
ATOM 1342 N N . ALA A 1 188 ? 37.272 6.464 15.323 1.00 26.92 533 ALA B N 1
ATOM 1343 C CA . ALA A 1 188 ? 36.846 7.846 15.133 1.00 27.18 533 ALA B CA 1
ATOM 1344 C C . ALA A 1 188 ? 37.979 8.664 14.539 1.00 27.33 533 ALA B C 1
ATOM 1345 O O . ALA A 1 188 ? 37.738 9.566 13.733 1.00 29.92 533 ALA B O 1
ATOM 1347 N N . LYS A 1 189 ? 39.205 8.356 14.976 1.00 27.58 534 LYS B N 1
ATOM 1348 C CA . LYS A 1 189 ? 40.381 9.010 14.424 1.00 28.51 534 LYS B CA 1
ATOM 1349 C C . LYS A 1 189 ? 40.521 8.653 12.948 1.00 27.15 534 LYS B C 1
ATOM 1350 O O . LYS A 1 189 ? 40.890 9.499 12.146 1.00 28.01 534 LYS B O 1
ATOM 1356 N N . ASN A 1 190 ? 40.289 7.382 12.609 1.00 25.38 535 ASN B N 1
ATOM 1357 C CA . ASN A 1 190 ? 40.366 6.921 11.228 1.00 24.09 535 ASN B CA 1
ATOM 1358 C C . ASN A 1 190 ? 39.360 7.709 10.379 1.00 24.27 535 ASN B C 1
ATOM 1359 O O . ASN A 1 190 ? 39.690 8.223 9.317 1.00 24.51 535 ASN B O 1
ATOM 1364 N N . PHE A 1 191 ? 38.120 7.832 10.855 1.00 22.48 536 PHE B N 1
ATOM 1365 C CA . PHE A 1 191 ? 37.084 8.399 10.017 1.00 22.00 536 PHE B CA 1
ATOM 1366 C C . PHE A 1 191 ? 37.289 9.903 9.939 1.00 22.95 536 PHE B C 1
ATOM 1367 O O . PHE A 1 191 ? 36.955 10.496 8.927 1.00 21.62 536 PHE B O 1
ATOM 1375 N N . ARG A 1 192 ? 37.871 10.484 10.988 1.00 25.10 537 ARG B N 1
ATOM 1376 C CA . ARG A 1 192 ? 38.196 11.901 11.000 1.00 29.52 537 ARG B CA 1
ATOM 1377 C C . ARG A 1 192 ? 39.221 12.166 9.911 1.00 29.07 537 ARG B C 1
ATOM 1378 O O . ARG A 1 192 ? 39.139 13.166 9.196 1.00 29.81 537 ARG B O 1
ATOM 1386 N N . ARG A 1 193 ? 40.200 11.259 9.807 1.00 28.73 538 ARG B N 1
ATOM 1387 C CA . ARG A 1 193 ? 41.236 11.432 8.801 1.00 26.69 538 ARG B CA 1
ATOM 1388 C C . ARG A 1 193 ? 40.598 11.306 7.418 1.00 25.77 538 ARG B C 1
ATOM 1389 O O . ARG A 1 193 ? 40.855 12.126 6.553 1.00 27.29 538 ARG B O 1
ATOM 1397 N N . ALA A 1 194 ? 39.691 10.328 7.257 1.00 23.59 539 ALA B N 1
ATOM 1398 C CA . ALA A 1 194 ? 39.007 10.123 5.988 1.00 21.79 539 ALA B CA 1
ATOM 1399 C C . ALA A 1 194 ? 38.168 11.352 5.619 1.00 23.37 539 ALA B C 1
ATOM 1400 O O . ALA A 1 194 ? 38.260 11.788 4.481 1.00 24.87 539 ALA B O 1
ATOM 1402 N N . VAL A 1 195 ? 37.408 11.971 6.543 1.00 25.26 540 VAL B N 1
ATOM 1403 C CA . VAL A 1 195 ? 36.617 13.134 6.124 1.00 26.53 540 VAL B CA 1
ATOM 1404 C C . VAL A 1 195 ? 37.494 14.365 5.869 1.00 28.46 540 VAL B C 1
ATOM 1405 O O . VAL A 1 195 ? 37.109 15.248 5.072 1.00 25.94 540 VAL B O 1
ATOM 1409 N N . GLU A 1 196 ? 38.647 14.451 6.561 1.00 25.71 541 GLU B N 1
ATOM 1410 C CA . GLU A 1 196 ? 39.573 15.537 6.270 1.00 28.72 541 GLU B CA 1
ATOM 1411 C C . GLU A 1 196 ? 40.040 15.426 4.822 1.00 28.67 541 GLU B C 1
ATOM 1412 O O . GLU A 1 196 ? 40.136 16.416 4.110 1.00 29.76 541 GLU B O 1
ATOM 1418 N N . LEU A 1 197 ? 40.355 14.208 4.392 1.00 27.22 542 LEU B N 1
ATOM 1419 C CA . LEU A 1 197 ? 40.858 14.031 3.039 1.00 26.76 542 LEU B CA 1
ATOM 1420 C C . LEU A 1 197 ? 39.736 14.168 2.019 1.00 25.90 542 LEU B C 1
ATOM 1421 O O . LEU A 1 197 ? 39.988 14.614 0.912 1.00 26.45 542 LEU B O 1
ATOM 1426 N N . ARG A 1 198 ? 38.512 13.771 2.382 1.00 27.41 543 ARG B N 1
ATOM 1427 C CA . ARG A 1 198 ? 37.414 13.852 1.437 1.00 30.73 543 ARG B CA 1
ATOM 1428 C C . ARG A 1 198 ? 36.156 14.355 2.155 1.00 31.60 543 ARG B C 1
ATOM 1429 O O . ARG A 1 198 ? 35.274 13.575 2.517 1.00 33.77 543 ARG B O 1
ATOM 1437 N N . PRO A 1 199 ? 36.028 15.680 2.392 1.00 34.01 544 PRO B N 1
ATOM 1438 C CA . PRO A 1 199 ? 34.941 16.219 3.229 1.00 33.53 544 PRO B CA 1
ATOM 1439 C C . PRO A 1 199 ? 33.537 16.299 2.632 1.00 31.63 544 PRO B C 1
ATOM 1440 O O . PRO A 1 199 ? 32.596 16.656 3.325 1.00 35.25 544 PRO B O 1
ATOM 1444 N N . ASP A 1 200 ? 33.392 16.016 1.343 1.00 31.62 545 ASP B N 1
ATOM 1445 C CA . ASP A 1 200 ? 32.074 16.061 0.717 1.00 32.20 545 ASP B CA 1
ATOM 1446 C C . ASP A 1 200 ? 31.424 14.672 0.668 1.00 27.56 545 ASP B C 1
ATOM 1447 O O . ASP A 1 200 ? 30.401 14.504 0.029 1.00 28.80 545 ASP B O 1
ATOM 1452 N N . ASP A 1 201 ? 32.014 13.665 1.317 1.00 24.34 546 ASP B N 1
ATOM 1453 C CA . ASP A 1 201 ? 31.516 12.304 1.269 1.00 24.17 546 ASP B CA 1
ATOM 1454 C C . ASP A 1 201 ? 30.511 12.070 2.405 1.00 25.31 546 ASP B C 1
ATOM 1455 O O . ASP A 1 201 ? 30.895 11.873 3.564 1.00 25.62 546 ASP B O 1
ATOM 1460 N N . ALA A 1 202 ? 29.209 12.070 2.082 1.00 23.22 547 ALA B N 1
ATOM 1461 C CA . ALA A 1 202 ? 28.174 11.897 3.100 1.00 23.99 547 ALA B CA 1
ATOM 1462 C C . ALA A 1 202 ? 28.364 10.590 3.884 1.00 23.42 547 ALA B C 1
ATOM 1463 O O . ALA A 1 202 ? 28.083 10.543 5.084 1.00 24.86 547 ALA B O 1
ATOM 1465 N N . HIS A 1 203 ? 28.795 9.525 3.197 1.00 24.87 548 HIS B N 1
ATOM 1466 C CA . HIS A 1 203 ? 28.899 8.208 3.798 1.00 24.81 548 HIS B CA 1
ATOM 1467 C C . HIS A 1 203 ? 29.934 8.231 4.909 1.00 21.33 548 HIS B C 1
ATOM 1468 O O . HIS A 1 203 ? 29.758 7.615 5.965 1.00 22.76 548 HIS B O 1
ATOM 1475 N N . THR A 1 204 ? 31.034 8.925 4.649 1.00 23.08 549 THR B N 1
ATOM 1476 C CA . THR A 1 204 ? 32.114 8.984 5.627 1.00 22.81 549 THR B CA 1
ATOM 1477 C C . THR A 1 204 ? 31.671 9.765 6.858 1.00 21.80 549 THR B C 1
ATOM 1478 O O . THR A 1 204 ? 31.996 9.360 7.980 1.00 23.73 549 THR B O 1
ATOM 1482 N N . TRP A 1 205 ? 30.878 10.832 6.654 1.00 20.43 550 TRP B N 1
ATOM 1483 C CA . TRP A 1 205 ? 30.365 11.612 7.778 1.00 21.04 550 TRP B CA 1
ATOM 1484 C C . TRP A 1 205 ? 29.484 10.714 8.661 1.00 20.38 550 TRP B C 1
ATOM 1485 O O . TRP A 1 205 ? 29.534 10.778 9.897 1.00 20.38 550 TRP B O 1
ATOM 1496 N N . ASN A 1 206 ? 28.660 9.886 8.002 1.00 21.61 551 ASN B N 1
ATOM 1497 C CA . ASN A 1 206 ? 27.746 9.008 8.718 1.00 21.13 551 ASN B CA 1
ATOM 1498 C C . ASN A 1 206 ? 28.547 7.990 9.519 1.00 20.19 551 ASN B C 1
ATOM 1499 O O . ASN A 1 206 ? 28.194 7.691 10.645 1.00 20.38 551 ASN B O 1
ATOM 1504 N N . LYS A 1 207 ? 29.632 7.475 8.922 1.00 22.01 552 LYS B N 1
ATOM 1505 C CA . LYS A 1 207 ? 30.457 6.455 9.558 1.00 21.88 552 LYS B CA 1
ATOM 1506 C C . LYS A 1 207 ? 31.159 7.044 10.779 1.00 23.45 552 LYS B C 1
ATOM 1507 O O . LYS A 1 207 ? 31.313 6.352 11.778 1.00 22.74 552 LYS B O 1
ATOM 1513 N N . LEU A 1 208 ? 31.598 8.315 10.688 1.00 24.59 553 LEU B N 1
ATOM 1514 C CA . LEU A 1 208 ? 32.216 8.986 11.824 1.00 22.69 553 LEU B CA 1
ATOM 1515 C C . LEU A 1 208 ? 31.171 9.131 12.930 1.00 23.30 553 LEU B C 1
ATOM 1516 O O . LEU A 1 208 ? 31.453 8.903 14.114 1.00 23.42 553 LEU B O 1
ATOM 1521 N N . GLY A 1 209 ? 29.955 9.526 12.525 1.00 21.57 554 GLY B N 1
ATOM 1522 C CA . GLY A 1 209 ? 28.878 9.726 13.476 1.00 20.44 554 GLY B CA 1
ATOM 1523 C C . GLY A 1 209 ? 28.544 8.427 14.200 1.00 20.90 554 GLY B C 1
ATOM 1524 O O . GLY A 1 209 ? 28.450 8.414 15.420 1.00 22.32 554 GLY B O 1
ATOM 1525 N N . ALA A 1 210 ? 28.378 7.333 13.444 1.00 20.70 555 ALA B N 1
ATOM 1526 C CA . ALA A 1 210 ? 27.997 6.066 14.043 1.00 19.76 555 ALA B CA 1
ATOM 1527 C C . ALA A 1 210 ? 29.090 5.621 14.992 1.00 22.25 555 ALA B C 1
ATOM 1528 O O . ALA A 1 210 ? 28.800 5.126 16.080 1.00 23.00 555 ALA B O 1
ATOM 1530 N N . THR A 1 211 ? 30.338 5.764 14.552 1.00 21.33 556 THR B N 1
ATOM 1531 C CA . THR A 1 211 ? 31.481 5.457 15.392 1.00 22.85 556 THR B CA 1
ATOM 1532 C C . THR A 1 211 ? 31.483 6.243 16.709 1.00 22.56 556 THR B C 1
ATOM 1533 O O . THR A 1 211 ? 31.752 5.680 17.754 1.00 25.81 556 THR B O 1
ATOM 1537 N N . LEU A 1 212 ? 31.214 7.540 16.675 1.00 24.34 557 LEU B N 1
ATOM 1538 C CA . LEU A 1 212 ? 31.191 8.329 17.903 1.00 24.12 557 LEU B CA 1
ATOM 1539 C C . LEU A 1 212 ? 30.051 7.887 18.831 1.00 25.53 557 LEU B C 1
ATOM 1540 O O . LEU A 1 212 ? 30.264 7.638 20.022 1.00 23.85 557 LEU B O 1
ATOM 1545 N N . ALA A 1 213 ? 28.837 7.775 18.284 1.00 26.49 558 ALA B N 1
ATOM 1546 C CA . ALA A 1 213 ? 27.708 7.220 19.040 1.00 28.56 558 ALA B CA 1
ATOM 1547 C C . ALA A 1 213 ? 28.049 5.868 19.685 1.00 26.51 558 ALA B C 1
ATOM 1548 O O . ALA A 1 213 ? 27.758 5.645 20.854 1.00 26.76 558 ALA B O 1
ATOM 1550 N N . ASN A 1 214 ? 28.648 4.947 18.922 1.00 26.19 559 ASN B N 1
ATOM 1551 C CA . ASN A 1 214 ? 28.970 3.630 19.444 1.00 25.92 559 ASN B CA 1
ATOM 1552 C C . ASN A 1 214 ? 30.032 3.771 20.536 1.00 28.40 559 ASN B C 1
ATOM 1553 O O . ASN A 1 214 ? 30.092 2.949 21.440 1.00 31.87 559 ASN B O 1
ATOM 1558 N N . GLY A 1 215 ? 30.839 4.835 20.464 1.00 25.69 560 GLY B N 1
ATOM 1559 C CA . GLY A 1 215 ? 31.815 5.113 21.496 1.00 31.35 560 GLY B CA 1
ATOM 1560 C C . GLY A 1 215 ? 31.272 6.055 22.570 1.00 34.67 560 GLY B C 1
ATOM 1561 O O . GLY A 1 215 ? 32.058 6.689 23.264 1.00 35.09 560 GLY B O 1
ATOM 1562 N N . ASN A 1 216 ? 29.933 6.167 22.668 1.00 35.44 561 ASN B N 1
ATOM 1563 C CA . ASN A 1 216 ? 29.259 6.906 23.730 1.00 37.51 561 ASN B CA 1
ATOM 1564 C C . ASN A 1 216 ? 29.586 8.391 23.647 1.00 33.18 561 ASN B C 1
ATOM 1565 O O . ASN A 1 216 ? 29.781 9.041 24.670 1.00 32.46 561 ASN B O 1
ATOM 1570 N N . ARG A 1 217 ? 29.628 8.917 22.425 1.00 33.35 562 ARG B N 1
ATOM 1571 C CA . ARG A 1 217 ? 29.775 10.351 22.215 1.00 32.06 562 ARG B CA 1
ATOM 1572 C C . ARG A 1 217 ? 28.644 10.817 21.294 1.00 33.86 562 ARG B C 1
ATOM 1573 O O . ARG A 1 217 ? 28.888 11.281 20.175 1.00 29.96 562 ARG B O 1
ATOM 1581 N N . PRO A 1 218 ? 27.359 10.715 21.741 1.00 31.15 563 PRO B N 1
ATOM 1582 C CA . PRO A 1 218 ? 26.212 11.023 20.875 1.00 30.43 563 PRO B CA 1
ATOM 1583 C C . PRO A 1 218 ? 26.122 12.487 20.457 1.00 32.02 563 PRO B C 1
ATOM 1584 O O . PRO A 1 218 ? 25.589 12.785 19.379 1.00 30.63 563 PRO B O 1
ATOM 1588 N N . GLN A 1 219 ? 26.650 13.383 21.307 1.00 29.61 564 GLN B N 1
ATOM 1589 C CA . GLN A 1 219 ? 26.611 14.806 21.009 1.00 36.23 564 GLN B CA 1
ATOM 1590 C C . GLN A 1 219 ? 27.506 15.105 19.801 1.00 31.74 564 GLN B C 1
ATOM 1591 O O . GLN A 1 219 ? 27.119 15.837 18.895 1.00 30.34 564 GLN B O 1
ATOM 1597 N N . GLU A 1 220 ? 28.690 14.495 19.780 1.00 30.96 565 GLU B N 1
ATOM 1598 C CA . GLU A 1 220 ? 29.626 14.606 18.663 1.00 29.43 565 GLU B CA 1
ATOM 1599 C C . GLU A 1 220 ? 29.060 13.898 17.427 1.00 27.48 565 GLU B C 1
ATOM 1600 O O . GLU A 1 220 ? 29.214 14.384 16.307 1.00 26.70 565 GLU B O 1
ATOM 1606 N N . ALA A 1 221 ? 28.376 12.760 17.637 1.00 26.44 566 ALA B N 1
ATOM 1607 C CA . ALA A 1 221 ? 27.803 12.007 16.528 1.00 25.79 566 ALA B CA 1
ATOM 1608 C C . ALA A 1 221 ? 26.780 12.869 15.798 1.00 22.53 566 ALA B C 1
ATOM 1609 O O . ALA A 1 221 ? 26.760 12.903 14.574 1.00 19.45 566 ALA B O 1
ATOM 1611 N N . LEU A 1 222 ? 25.906 13.550 16.568 1.00 26.41 567 LEU B N 1
ATOM 1612 C CA . LEU A 1 222 ? 24.877 14.409 15.979 1.00 27.34 567 LEU B CA 1
ATOM 1613 C C . LEU A 1 222 ? 25.511 15.492 15.105 1.00 26.92 567 LEU B C 1
ATOM 1614 O O . LEU A 1 222 ? 24.938 15.859 14.070 1.00 28.23 567 LEU B O 1
ATOM 1619 N N . GLU A 1 223 ? 26.713 15.956 15.476 1.00 27.52 568 GLU B N 1
ATOM 1620 C CA . GLU A 1 223 ? 27.363 16.962 14.642 1.00 29.34 568 GLU B CA 1
ATOM 1621 C C . GLU A 1 223 ? 27.712 16.379 13.279 1.00 22.46 568 GLU B C 1
ATOM 1622 O O . GLU A 1 223 ? 27.434 16.990 12.261 1.00 20.96 568 GLU B O 1
ATOM 1628 N N . ALA A 1 224 ? 28.366 15.223 13.288 1.00 22.60 569 ALA B N 1
ATOM 1629 C CA . ALA A 1 224 ? 28.689 14.453 12.094 1.00 22.53 569 ALA B CA 1
ATOM 1630 C C . ALA A 1 224 ? 27.433 14.163 11.270 1.00 21.93 569 ALA B C 1
ATOM 1631 O O . ALA A 1 224 ? 27.444 14.320 10.042 1.00 24.28 569 ALA B O 1
ATOM 1633 N N . TYR A 1 225 ? 26.346 13.736 11.931 1.00 22.29 570 TYR B N 1
ATOM 1634 C CA . TYR A 1 225 ? 25.142 13.347 11.189 1.00 20.13 570 TYR B CA 1
ATOM 1635 C C . TYR A 1 225 ? 24.560 14.545 10.447 1.00 20.63 570 TYR B C 1
ATOM 1636 O O . TYR A 1 225 ? 24.009 14.392 9.356 1.00 24.59 570 TYR B O 1
ATOM 1645 N N . ASN A 1 226 ? 24.650 15.741 11.056 1.00 21.91 571 ASN B N 1
ATOM 1646 C CA . ASN A 1 226 ? 24.081 16.938 10.451 1.00 22.90 571 ASN B CA 1
ATOM 1647 C C . ASN A 1 226 ? 24.900 17.295 9.220 1.00 26.01 571 ASN B C 1
ATOM 1648 O O . ASN A 1 226 ? 24.322 17.770 8.236 1.00 27.66 571 ASN B O 1
ATOM 1653 N N . ARG A 1 227 ? 26.219 17.018 9.266 1.00 25.79 572 ARG B N 1
ATOM 1654 C CA . ARG A 1 227 ? 27.047 17.189 8.074 1.00 28.26 572 ARG B CA 1
ATOM 1655 C C . ARG A 1 227 ? 26.589 16.239 6.965 1.00 25.37 572 ARG B C 1
ATOM 1656 O O . ARG A 1 227 ? 26.531 16.627 5.803 1.00 23.04 572 ARG B O 1
ATOM 1664 N N . ALA A 1 228 ? 26.281 14.980 7.320 1.00 23.48 573 ALA B N 1
ATOM 1665 C CA . ALA A 1 228 ? 25.936 14.032 6.271 1.00 20.91 573 ALA B CA 1
ATOM 1666 C C . ALA A 1 228 ? 24.610 14.437 5.618 1.00 22.13 573 ALA B C 1
ATOM 1667 O O . ALA A 1 228 ? 24.471 14.338 4.392 1.00 20.69 573 ALA B O 1
ATOM 1669 N N . LEU A 1 229 ? 23.652 14.913 6.446 1.00 22.76 574 LEU B N 1
ATOM 1670 C CA . LEU A 1 229 ? 22.324 15.286 5.986 1.00 23.52 574 LEU B CA 1
ATOM 1671 C C . LEU A 1 229 ? 22.395 16.518 5.099 1.00 25.59 574 LEU B C 1
ATOM 1672 O O . LEU A 1 229 ? 21.612 16.661 4.165 1.00 24.46 574 LEU B O 1
ATOM 1677 N N . ASP A 1 230 ? 23.323 17.421 5.418 1.00 28.84 575 ASP B N 1
ATOM 1678 C C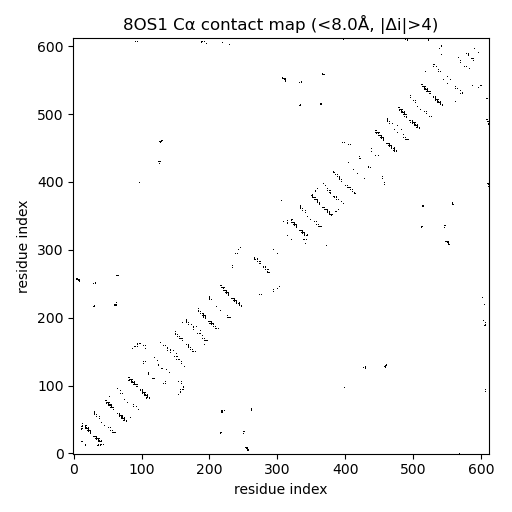A . ASP A 1 230 ? 23.567 18.577 4.569 1.00 29.48 575 ASP B CA 1
ATOM 1679 C C . ASP A 1 230 ? 23.940 18.113 3.164 1.00 28.71 575 ASP B C 1
ATOM 1680 O O . ASP A 1 230 ? 23.505 18.706 2.192 1.00 34.52 575 ASP B O 1
ATOM 1685 N N . ILE A 1 231 ? 24.727 17.044 3.049 1.00 29.18 576 ILE B N 1
ATOM 1686 C CA . ILE A 1 231 ? 25.179 16.543 1.758 1.00 28.94 576 ILE B CA 1
ATOM 1687 C C . ILE A 1 231 ? 24.087 15.706 1.089 1.00 30.59 576 ILE B C 1
ATOM 1688 O O . ILE A 1 231 ? 23.917 15.796 -0.119 1.00 30.46 576 ILE B O 1
ATOM 1693 N N . ASN A 1 232 ? 23.431 14.807 1.842 1.00 31.03 577 ASN B N 1
ATOM 1694 C CA . ASN A 1 232 ? 22.373 13.960 1.293 1.00 28.37 577 ASN B CA 1
ATOM 1695 C C . ASN A 1 232 ? 21.167 14.095 2.206 1.00 28.72 577 ASN B C 1
ATOM 1696 O O . ASN A 1 232 ? 21.111 13.475 3.270 1.00 29.65 577 ASN B O 1
ATOM 1701 N N . PRO A 1 233 ? 20.214 14.988 1.866 1.00 29.83 578 PRO B N 1
ATOM 1702 C CA . PRO A 1 233 ? 19.074 15.262 2.749 1.00 30.36 578 PRO B CA 1
ATOM 1703 C C . PRO A 1 233 ? 18.104 14.085 2.823 1.00 29.63 578 PRO B C 1
ATOM 1704 O O . PRO A 1 233 ? 17.237 14.056 3.677 1.00 27.75 578 PRO B O 1
ATOM 1708 N N . GLY A 1 234 ? 18.261 13.110 1.931 1.00 31.95 579 GLY B N 1
ATOM 1709 C CA . GLY A 1 234 ? 17.404 11.937 1.975 1.00 32.26 579 GLY B CA 1
ATOM 1710 C C . GLY A 1 234 ? 18.083 10.726 2.605 1.00 31.62 579 GLY B C 1
ATOM 1711 O O . GLY A 1 234 ? 17.600 9.610 2.437 1.00 32.55 579 GLY B O 1
ATOM 1712 N N . TYR A 1 235 ? 19.165 10.950 3.369 1.00 28.65 580 TYR B N 1
ATOM 1713 C CA . TYR A 1 235 ? 19.973 9.856 3.912 1.00 23.51 580 TYR B CA 1
ATOM 1714 C C . TYR A 1 235 ? 19.266 9.225 5.117 1.00 21.30 580 TYR B C 1
ATOM 1715 O O . TYR A 1 235 ? 19.467 9.606 6.265 1.00 24.36 580 TYR B O 1
ATOM 1724 N N . VAL A 1 236 ? 18.405 8.248 4.840 1.00 19.94 581 VAL B N 1
ATOM 1725 C CA . VAL A 1 236 ? 17.503 7.694 5.829 1.00 20.15 581 VAL B CA 1
ATOM 1726 C C . VAL A 1 236 ? 18.292 7.036 6.964 1.00 19.91 581 VAL B C 1
ATOM 1727 O O . VAL A 1 236 ? 17.891 7.144 8.127 1.00 16.13 581 VAL B O 1
ATOM 1731 N N . ARG A 1 237 ? 19.409 6.386 6.606 1.00 19.36 582 ARG B N 1
ATOM 1732 C CA . ARG A 1 237 ? 20.262 5.713 7.584 1.00 20.25 582 ARG B CA 1
ATOM 1733 C C . ARG A 1 237 ? 20.781 6.721 8.608 1.00 21.36 582 ARG B C 1
ATOM 1734 O O . ARG A 1 237 ? 20.880 6.406 9.799 1.00 22.64 582 ARG B O 1
ATOM 1742 N N . VAL A 1 238 ? 21.094 7.948 8.146 1.00 20.95 583 VAL B N 1
ATOM 1743 C CA . VAL A 1 238 ? 21.593 8.979 9.055 1.00 20.06 583 VAL B CA 1
ATOM 1744 C C . VAL A 1 238 ? 20.458 9.370 9.999 1.00 20.70 583 VAL B C 1
ATOM 1745 O O . VAL A 1 238 ? 20.685 9.631 11.178 1.00 20.67 583 VAL B O 1
ATOM 1749 N N . MET A 1 239 ? 19.226 9.407 9.480 1.00 19.50 584 MET B N 1
ATOM 1750 C CA . MET A 1 239 ? 18.096 9.833 10.295 1.00 21.38 584 MET B CA 1
ATOM 1751 C C . MET A 1 239 ? 17.813 8.780 11.368 1.00 20.34 584 MET B C 1
ATOM 1752 O O . MET A 1 239 ? 17.491 9.109 12.506 1.00 19.67 584 MET B O 1
ATOM 1757 N N . TYR A 1 240 ? 17.960 7.507 10.989 1.00 19.54 585 TYR B N 1
ATOM 1758 C CA . TYR A 1 240 ? 17.862 6.413 11.947 1.00 19.09 585 TYR B CA 1
ATOM 1759 C C . TYR A 1 240 ? 18.910 6.552 13.055 1.00 18.24 585 TYR B C 1
ATOM 1760 O O . TYR A 1 240 ? 18.615 6.364 14.233 1.00 18.49 585 TYR B O 1
ATOM 1769 N N . ASN A 1 241 ? 20.166 6.815 12.682 1.00 17.89 586 ASN B N 1
ATOM 1770 C CA . ASN A 1 241 ? 21.252 6.990 13.635 1.00 18.12 586 ASN B CA 1
ATOM 1771 C C . ASN A 1 241 ? 21.018 8.198 14.557 1.00 18.43 586 ASN B C 1
ATOM 1772 O O . ASN A 1 241 ? 21.400 8.182 15.736 1.00 17.68 586 ASN B O 1
ATOM 1777 N N . MET A 1 242 ? 20.424 9.271 14.024 1.00 19.19 587 MET B N 1
ATOM 1778 C CA . MET A 1 242 ? 20.069 10.423 14.851 1.00 20.42 587 MET B CA 1
ATOM 1779 C C . MET A 1 242 ? 19.106 10.023 15.972 1.00 20.66 587 MET B C 1
ATOM 1780 O O . MET A 1 242 ? 19.331 10.389 17.136 1.00 20.50 587 MET B O 1
ATOM 1785 N N . ALA A 1 243 ? 18.072 9.230 15.619 1.00 19.21 588 ALA B N 1
ATOM 1786 C CA . ALA A 1 243 ? 17.129 8.698 16.594 1.00 19.10 588 ALA B CA 1
ATOM 1787 C C . ALA A 1 243 ? 17.893 7.875 17.626 1.00 18.62 588 ALA B C 1
ATOM 1788 O O . ALA A 1 243 ? 17.604 7.977 18.809 1.00 20.83 588 ALA B O 1
ATOM 1790 N N . VAL A 1 244 ? 18.855 7.059 17.178 1.00 19.50 589 VAL B N 1
ATOM 1791 C CA . VAL A 1 244 ? 19.619 6.236 18.101 1.00 21.26 589 VAL B CA 1
ATOM 1792 C C . VAL A 1 244 ? 20.366 7.129 19.088 1.00 21.99 589 VAL B C 1
ATOM 1793 O O . VAL A 1 244 ? 20.337 6.875 20.288 1.00 23.64 589 VAL B O 1
ATOM 1797 N N . SER A 1 245 ? 21.029 8.182 18.579 1.00 22.13 590 SER B N 1
ATOM 1798 C CA . SER A 1 245 ? 21.781 9.064 19.455 1.00 19.68 590 SER B CA 1
ATOM 1799 C C . SER A 1 245 ? 20.854 9.707 20.478 1.00 21.49 590 SER B C 1
ATOM 1800 O O . SER A 1 245 ? 21.155 9.674 21.673 1.00 21.62 590 SER B O 1
ATOM 1803 N N . TYR A 1 246 ? 19.726 10.267 20.020 1.00 20.57 591 TYR B N 1
ATOM 1804 C CA . TYR A 1 246 ? 18.810 10.894 20.965 1.00 20.75 591 TYR B CA 1
ATOM 1805 C C . TYR A 1 246 ? 18.345 9.885 22.006 1.00 20.58 591 TYR B C 1
ATOM 1806 O O . TYR A 1 246 ? 18.241 10.194 23.196 1.00 20.63 591 TYR B O 1
ATOM 1815 N N . SER A 1 247 ? 18.044 8.672 21.529 1.00 22.26 592 SER B N 1
ATOM 1816 C CA . SER A 1 247 ? 17.593 7.600 22.401 1.00 21.63 592 SER B CA 1
ATOM 1817 C C . SER A 1 247 ? 18.668 7.275 23.440 1.00 21.03 592 SER B C 1
ATOM 1818 O O . SER A 1 247 ? 18.355 7.135 24.621 1.00 22.50 592 SER B O 1
ATOM 1821 N N . ASN A 1 248 ? 19.939 7.214 23.023 1.00 21.54 593 ASN B N 1
ATOM 1822 C CA . ASN A 1 248 ? 20.986 6.860 23.972 1.00 22.21 593 ASN B CA 1
ATOM 1823 C C . ASN A 1 248 ? 21.163 7.980 24.994 1.00 20.63 593 ASN B C 1
ATOM 1824 O O . ASN A 1 248 ? 21.649 7.727 26.097 1.00 19.25 593 ASN B O 1
ATOM 1829 N N . MET A 1 249 ? 20.749 9.195 24.622 1.00 19.08 594 MET B N 1
ATOM 1830 C CA . MET A 1 249 ? 20.805 10.340 25.517 1.00 23.47 594 MET B CA 1
ATOM 1831 C C . MET A 1 249 ? 19.537 10.480 26.363 1.00 21.95 594 MET B C 1
ATOM 1832 O O . MET A 1 249 ? 19.390 11.462 27.097 1.00 19.01 594 MET B O 1
ATOM 1837 N N . ALA A 1 250 ? 18.609 9.530 26.208 1.00 20.38 595 ALA B N 1
ATOM 1838 C CA . ALA A 1 250 ? 17.363 9.503 26.962 1.00 21.24 595 ALA B CA 1
ATOM 1839 C C . ALA A 1 250 ? 16.449 10.669 26.610 1.00 22.48 595 ALA B C 1
ATOM 1840 O O . ALA A 1 250 ? 15.601 11.067 27.422 1.00 27.03 595 ALA B O 1
ATOM 1842 N N . GLN A 1 251 ? 16.601 11.180 25.384 1.00 23.85 596 GLN B N 1
ATOM 1843 C CA . GLN A 1 251 ? 15.789 12.265 24.856 1.00 24.25 596 GLN B CA 1
ATOM 1844 C C . GLN A 1 251 ? 14.699 11.630 23.998 1.00 21.71 596 GLN B C 1
ATOM 1845 O O . GLN A 1 251 ? 14.704 11.733 22.769 1.00 21.78 596 GLN B O 1
ATOM 1851 N N . TYR A 1 252 ? 13.793 10.929 24.669 1.00 20.53 597 TYR B N 1
ATOM 1852 C CA . TYR A 1 252 ? 12.891 10.015 23.979 1.00 21.45 597 TYR B CA 1
ATOM 1853 C C . TYR A 1 252 ? 11.989 10.727 22.984 1.00 19.69 597 TYR B C 1
ATOM 1854 O O . TYR A 1 252 ? 11.866 10.257 21.858 1.00 19.57 597 TYR B O 1
ATOM 1863 N N . PRO A 1 253 ? 11.298 11.833 23.349 1.00 22.83 598 PRO B N 1
ATOM 1864 C CA . PRO A 1 253 ? 10.434 12.525 22.393 1.00 21.25 598 PRO B CA 1
ATOM 1865 C C . PRO A 1 253 ? 11.167 12.950 21.130 1.00 20.49 598 PRO B C 1
ATOM 1866 O O . PRO A 1 253 ? 10.606 12.762 20.059 1.00 20.50 598 PRO B O 1
ATOM 1870 N N . LEU A 1 254 ? 12.399 13.510 21.247 1.00 21.13 599 LEU B N 1
ATOM 1871 C CA . LEU A 1 254 ? 13.228 13.832 20.082 1.00 19.51 599 LEU B CA 1
ATOM 1872 C C . LEU A 1 254 ? 13.595 12.579 19.298 1.00 18.20 599 LEU B C 1
ATOM 1873 O O . LEU A 1 254 ? 13.623 12.628 18.088 1.00 21.57 599 LEU B O 1
ATOM 1878 N N . ALA A 1 255 ? 13.868 11.456 19.967 1.00 17.14 600 ALA B N 1
ATOM 1879 C CA . ALA A 1 255 ? 14.171 10.231 19.231 1.00 17.00 600 ALA B CA 1
ATOM 1880 C C . ALA A 1 255 ? 12.958 9.775 18.429 1.00 16.13 600 ALA B C 1
ATOM 1881 O O . ALA A 1 255 ? 13.099 9.441 17.260 1.00 16.77 600 ALA B O 1
ATOM 1883 N N . ALA A 1 256 ? 11.773 9.789 19.059 1.00 17.02 601 ALA B N 1
ATOM 1884 C CA . ALA A 1 256 ? 10.529 9.357 18.430 1.00 16.94 601 ALA B CA 1
ATOM 1885 C C . ALA A 1 256 ? 10.241 10.202 17.185 1.00 19.63 601 ALA B C 1
ATOM 1886 O O . ALA A 1 256 ? 9.754 9.686 16.181 1.00 20.05 601 ALA B O 1
ATOM 1888 N N . LYS A 1 257 ? 10.564 11.506 17.235 1.00 19.97 602 LYS B N 1
ATOM 1889 C CA . LYS A 1 257 ? 10.322 12.372 16.093 1.00 22.17 602 LYS B CA 1
ATOM 1890 C C . LYS A 1 257 ? 11.266 12.007 14.938 1.00 21.39 602 LYS B C 1
ATOM 1891 O O . LYS A 1 257 ? 10.861 11.946 13.775 1.00 19.36 602 LYS B O 1
ATOM 1897 N N . HIS A 1 258 ? 12.538 11.773 15.269 1.00 20.41 603 HIS B N 1
ATOM 1898 C CA . HIS A 1 258 ? 13.542 11.484 14.260 1.00 21.51 603 HIS B CA 1
ATOM 1899 C C . HIS A 1 258 ? 13.253 10.146 13.592 1.00 21.24 603 HIS B C 1
ATOM 1900 O O . HIS A 1 258 ? 13.460 10.043 12.386 1.00 19.95 603 HIS B O 1
ATOM 1907 N N . ILE A 1 259 ? 12.774 9.146 14.360 1.00 20.32 604 ILE B N 1
ATOM 1908 C CA . ILE A 1 259 ? 12.543 7.818 13.791 1.00 21.06 604 ILE B CA 1
ATOM 1909 C C . ILE A 1 259 ? 11.293 7.872 12.900 1.00 20.89 604 ILE B C 1
ATOM 1910 O O . ILE A 1 259 ? 11.220 7.209 11.858 1.00 20.80 604 ILE B O 1
ATOM 1915 N N . THR A 1 260 ? 10.311 8.682 13.316 1.00 19.31 605 THR B N 1
ATOM 1916 C CA . THR A 1 260 ? 9.141 8.919 12.491 1.00 19.49 605 THR B CA 1
ATOM 1917 C C . THR A 1 260 ? 9.570 9.497 11.154 1.00 20.09 605 THR B C 1
ATOM 1918 O O . THR A 1 260 ? 9.143 8.991 10.131 1.00 18.84 605 THR B O 1
ATOM 1922 N N . ARG A 1 261 ? 10.464 10.498 11.180 1.00 21.48 606 ARG B N 1
ATOM 1923 C CA . ARG A 1 261 ? 10.989 11.079 9.953 1.00 26.46 606 ARG B CA 1
ATOM 1924 C C . ARG A 1 261 ? 11.713 10.005 9.111 1.00 23.58 606 ARG B C 1
ATOM 1925 O O . ARG A 1 261 ? 11.511 9.920 7.891 1.00 21.94 606 ARG B O 1
ATOM 1933 N N . ALA A 1 262 ? 12.554 9.177 9.756 1.00 19.65 607 ALA B N 1
ATOM 1934 C CA . ALA A 1 262 ? 13.253 8.113 9.043 1.00 18.89 607 ALA B CA 1
ATOM 1935 C C . ALA A 1 262 ? 12.253 7.194 8.329 1.00 19.15 607 ALA B C 1
ATOM 1936 O O . ALA A 1 262 ? 12.410 6.869 7.152 1.00 17.45 607 ALA B O 1
ATOM 1938 N N . ILE A 1 263 ? 11.212 6.792 9.055 1.00 18.68 608 ILE B N 1
ATOM 1939 C CA . ILE A 1 263 ? 10.204 5.884 8.538 1.00 20.77 608 ILE B CA 1
ATOM 1940 C C . ILE A 1 263 ? 9.517 6.497 7.316 1.00 21.30 608 ILE B C 1
ATOM 1941 O O . ILE A 1 263 ? 9.384 5.835 6.281 1.00 22.60 608 ILE B O 1
ATOM 1946 N N . ALA A 1 264 ? 9.086 7.757 7.450 1.00 21.32 609 ALA B N 1
ATOM 1947 C CA . ALA A 1 264 ? 8.311 8.425 6.415 1.00 21.72 609 ALA B CA 1
ATOM 1948 C C . ALA A 1 264 ? 9.149 8.501 5.163 1.00 21.09 609 ALA B C 1
ATOM 1949 O O . ALA A 1 264 ? 8.634 8.300 4.074 1.00 24.39 609 ALA B O 1
ATOM 1951 N N . LEU A 1 265 ? 10.434 8.816 5.324 1.00 21.78 610 LEU B N 1
ATOM 1952 C CA . LEU A 1 265 ? 11.243 9.026 4.136 1.00 25.15 610 LEU B CA 1
ATOM 1953 C C . LEU A 1 265 ? 11.678 7.686 3.560 1.00 24.91 610 LEU B C 1
ATOM 1954 O O . LEU A 1 265 ? 11.850 7.570 2.345 1.00 23.35 610 LEU B O 1
ATOM 1959 N N . GLN A 1 266 ? 11.816 6.675 4.426 1.00 22.36 611 GLN B N 1
ATOM 1960 C CA . GLN A 1 266 ? 12.174 5.358 3.917 1.00 23.58 611 GLN B CA 1
ATOM 1961 C C . GLN A 1 266 ? 11.118 4.843 2.932 1.00 22.95 611 GLN B C 1
ATOM 1962 O O . GLN A 1 266 ? 11.472 4.183 1.954 1.00 22.25 611 GLN B O 1
ATOM 1968 N N . ALA A 1 267 ? 9.834 5.115 3.217 1.00 22.37 612 ALA B N 1
ATOM 1969 C CA . ALA A 1 267 ? 8.737 4.698 2.350 1.00 26.30 612 ALA B CA 1
ATOM 1970 C C . ALA A 1 267 ? 8.654 5.647 1.163 1.00 26.17 612 ALA B C 1
ATOM 1971 O O . ALA A 1 267 ? 8.426 5.226 0.040 1.00 31.07 612 ALA B O 1
ATOM 1973 N N . GLY A 1 268 ? 8.865 6.928 1.436 1.00 29.38 613 GLY B N 1
ATOM 1974 C CA . GLY A 1 268 ? 8.751 7.975 0.437 1.00 29.12 613 GLY B CA 1
ATOM 1975 C C . GLY A 1 268 ? 7.409 7.925 -0.284 1.00 32.26 613 GLY B C 1
ATOM 1976 O O . GLY A 1 268 ? 7.288 8.393 -1.415 1.00 32.92 613 GLY B O 1
ATOM 1977 N N . GLY A 1 269 ? 6.400 7.338 0.355 1.00 32.79 614 GLY B N 1
ATOM 1978 C CA . GLY A 1 269 ? 5.133 7.156 -0.339 1.00 38.92 614 GLY B CA 1
ATOM 1979 C C . GLY A 1 269 ? 5.210 6.268 -1.587 1.00 37.89 614 GLY B C 1
ATOM 1980 O O . GLY A 1 269 ? 4.314 6.318 -2.421 1.00 35.76 614 GLY B O 1
ATOM 1981 N N . THR A 1 270 ? 6.264 5.445 -1.712 1.00 32.82 615 THR B N 1
ATOM 1982 C CA . THR A 1 270 ? 6.317 4.449 -2.775 1.00 30.06 615 THR B CA 1
ATOM 1983 C C . THR A 1 270 ? 5.367 3.295 -2.458 1.00 28.73 615 THR B C 1
ATOM 1984 O O . THR A 1 270 ? 5.130 2.442 -3.300 1.00 32.12 615 THR B O 1
ATOM 1988 N N . ASN A 1 271 ? 4.917 3.200 -1.207 1.00 30.69 616 ASN B N 1
ATOM 1989 C CA . ASN A 1 271 ? 3.813 2.311 -0.870 1.00 30.27 616 ASN B CA 1
ATOM 1990 C C . ASN A 1 271 ? 4.197 0.851 -1.095 1.00 31.66 616 ASN B C 1
ATOM 1991 O O . ASN A 1 271 ? 3.479 0.124 -1.781 1.00 28.32 616 ASN B O 1
ATOM 1996 N N . PRO A 1 272 ? 5.316 0.360 -0.497 1.00 32.04 617 PRO B N 1
ATOM 1997 C CA . PRO A 1 272 ? 5.782 -1.012 -0.722 1.00 32.17 617 PRO B CA 1
ATOM 1998 C C . PRO A 1 272 ? 4.822 -2.104 -0.240 1.00 34.17 617 PRO B C 1
ATOM 1999 O O . PRO A 1 272 ? 4.145 -1.936 0.773 1.00 33.55 617 PRO B O 1
ATOM 2003 N N . GLN A 1 273 ? 4.780 -3.226 -0.977 1.00 33.46 618 GLN B N 1
ATOM 2004 C CA . GLN A 1 273 ? 3.881 -4.335 -0.676 1.00 35.84 618 GLN B CA 1
ATOM 2005 C C . GLN A 1 273 ? 4.667 -5.626 -0.465 1.00 34.53 618 GLN B C 1
ATOM 2006 O O . GLN A 1 273 ? 4.093 -6.634 -0.081 1.00 40.97 618 GLN B O 1
ATOM 2012 N N . GLY A 1 274 ? 5.980 -5.598 -0.713 1.00 29.90 619 GLY B N 1
ATOM 2013 C CA . GLY A 1 274 ? 6.746 -6.829 -0.753 1.00 32.01 619 GLY B CA 1
ATOM 2014 C C . GLY A 1 274 ? 7.161 -7.320 0.638 1.00 35.80 619 GLY B C 1
ATOM 2015 O O . GLY A 1 274 ? 7.152 -6.572 1.622 1.00 29.31 619 GLY B O 1
ATOM 2016 N N . GLU A 1 275 ? 7.566 -8.595 0.684 1.00 34.81 620 GLU B N 1
ATOM 2017 C CA . GLU A 1 275 ? 8.034 -9.203 1.912 1.00 35.97 620 GLU B CA 1
ATOM 2018 C C . GLU A 1 275 ? 9.342 -8.552 2.348 1.00 29.45 620 GLU B C 1
ATOM 2019 O O . GLU A 1 275 ? 9.597 -8.430 3.539 1.00 28.39 620 GLU B O 1
ATOM 2025 N N . GLY A 1 276 ? 10.178 -8.204 1.369 1.00 28.59 621 GLY B N 1
ATOM 2026 C CA . GLY A 1 276 ? 11.461 -7.553 1.612 1.00 32.37 621 GLY B CA 1
ATOM 2027 C C . GLY A 1 276 ? 11.308 -6.295 2.466 1.00 28.16 621 GLY B C 1
ATOM 2028 O O . GLY A 1 276 ? 11.924 -6.182 3.515 1.00 27.83 621 GLY B O 1
ATOM 2029 N N . SER A 1 277 ? 10.429 -5.378 2.047 1.00 32.58 622 SER B N 1
ATOM 2030 C CA . SER A 1 277 ? 10.236 -4.150 2.806 1.00 36.30 622 SER B CA 1
ATOM 2031 C C . SER A 1 277 ? 9.556 -4.439 4.142 1.00 36.67 622 SER B C 1
ATOM 2032 O O . SER A 1 277 ? 9.832 -3.772 5.147 1.00 33.77 622 SER B O 1
ATOM 2035 N N . ARG A 1 278 ? 8.683 -5.454 4.134 1.00 30.97 623 ARG B N 1
ATOM 2036 C CA . ARG A 1 278 ? 7.986 -5.865 5.337 1.00 31.94 623 ARG B CA 1
ATOM 2037 C C . ARG A 1 278 ? 9.000 -6.104 6.462 1.00 30.16 623 ARG B C 1
ATOM 2038 O O . ARG A 1 278 ? 8.860 -5.567 7.545 1.00 34.43 623 ARG B O 1
ATOM 2046 N N . ILE A 1 279 ? 10.056 -6.874 6.209 1.00 29.65 624 ILE B N 1
ATOM 2047 C CA . ILE A 1 279 ? 10.993 -7.177 7.276 1.00 29.09 624 ILE B CA 1
ATOM 2048 C C . ILE A 1 279 ? 11.967 -6.013 7.452 1.00 31.01 624 ILE B C 1
ATOM 2049 O O . ILE A 1 279 ? 12.384 -5.742 8.575 1.00 30.73 624 ILE B O 1
ATOM 2054 N N . ALA A 1 280 ? 12.358 -5.337 6.362 1.00 30.78 625 ALA B N 1
ATOM 2055 C CA . ALA A 1 280 ? 13.384 -4.314 6.504 1.00 33.16 625 ALA B CA 1
ATOM 2056 C C . ALA A 1 280 ? 12.851 -3.065 7.224 1.00 35.54 625 ALA B C 1
ATOM 2057 O O . ALA A 1 280 ? 13.616 -2.370 7.884 1.00 41.27 625 ALA B O 1
ATOM 2059 N N . THR A 1 281 ? 11.540 -2.788 7.149 1.00 31.76 626 THR B N 1
ATOM 2060 C CA . THR A 1 281 ? 11.015 -1.613 7.826 1.00 31.43 626 THR B CA 1
ATOM 2061 C C . THR A 1 281 ? 10.790 -1.862 9.321 1.00 29.16 626 THR B C 1
ATOM 2062 O O . THR A 1 281 ? 10.672 -0.915 10.107 1.00 27.72 626 THR B O 1
ATOM 2066 N N . ARG A 1 282 ? 10.743 -3.133 9.720 1.00 25.73 627 ARG B N 1
ATOM 2067 C CA . ARG A 1 282 ? 10.255 -3.478 11.051 1.00 26.02 627 ARG B CA 1
ATOM 2068 C C . ARG A 1 282 ? 11.191 -2.948 12.128 1.00 22.41 627 ARG B C 1
ATOM 2069 O O . ARG A 1 282 ? 10.729 -2.592 13.189 1.00 22.19 627 ARG B O 1
ATOM 2077 N N . GLY A 1 283 ? 12.499 -2.902 11.857 1.00 26.81 628 GLY B N 1
ATOM 2078 C CA . GLY A 1 283 ? 13.476 -2.474 12.849 1.00 24.27 628 GLY B CA 1
ATOM 2079 C C . GLY A 1 283 ? 13.357 -0.984 13.189 1.00 24.18 628 GLY B C 1
ATOM 2080 O O . GLY A 1 283 ? 13.660 -0.565 14.304 1.00 28.35 628 GLY B O 1
ATOM 2081 N N . LEU A 1 284 ? 12.885 -0.189 12.235 1.00 23.08 629 LEU B N 1
ATOM 2082 C CA . LEU A 1 284 ? 12.617 1.222 12.476 1.00 22.95 629 LEU B CA 1
ATOM 2083 C C . LEU A 1 284 ? 11.390 1.379 13.370 1.00 23.52 629 LEU B C 1
ATOM 2084 O O . LEU A 1 284 ? 11.457 2.132 14.352 1.00 20.98 629 LEU B O 1
ATOM 2089 N N . TRP A 1 285 ? 10.307 0.638 13.042 1.00 21.76 630 TRP B N 1
ATOM 2090 C CA . TRP A 1 285 ? 9.122 0.568 13.885 1.00 21.41 630 TRP B CA 1
ATOM 2091 C C . TRP A 1 285 ? 9.442 0.017 15.276 1.00 21.39 630 TRP B C 1
ATOM 2092 O O . TRP A 1 285 ? 8.884 0.485 16.256 1.00 17.98 630 TRP B O 1
ATOM 2103 N N . ASP A 1 286 ? 10.364 -0.952 15.382 1.00 23.68 631 ASP B N 1
ATOM 2104 C CA . ASP A 1 286 ? 10.778 -1.452 16.694 1.00 23.67 631 ASP B CA 1
ATOM 2105 C C . ASP A 1 286 ? 11.366 -0.308 17.525 1.00 22.71 631 ASP B C 1
ATOM 2106 O O . ASP A 1 286 ? 11.049 -0.157 18.707 1.00 22.86 631 ASP B O 1
ATOM 2111 N N . LEU A 1 287 ? 12.240 0.501 16.909 1.00 23.76 632 LEU B N 1
ATOM 2112 C CA . LEU A 1 287 ? 12.859 1.592 17.657 1.00 23.70 632 LEU B CA 1
ATOM 2113 C C . LEU A 1 287 ? 11.778 2.598 18.070 1.00 19.99 632 LEU B C 1
ATOM 2114 O O . LEU A 1 287 ? 11.785 3.080 19.194 1.00 19.34 632 LEU B O 1
ATOM 2119 N N . LEU A 1 288 ? 10.822 2.881 17.187 1.00 19.68 633 LEU B N 1
ATOM 2120 C CA . LEU A 1 288 ? 9.738 3.800 17.549 1.00 19.93 633 LEU B CA 1
ATOM 2121 C C . LEU A 1 288 ? 8.991 3.269 18.769 1.00 21.68 633 LEU B C 1
ATOM 2122 O O . LEU A 1 288 ? 8.718 4.007 19.727 1.00 21.27 633 LEU B O 1
ATOM 2127 N N . ARG A 1 289 ? 8.714 1.956 18.768 1.00 22.77 634 ARG B N 1
ATOM 2128 C CA . ARG A 1 289 ? 7.872 1.380 19.813 1.00 24.85 634 ARG B CA 1
ATOM 2129 C C . ARG A 1 289 ? 8.586 1.462 21.170 1.00 25.30 634 ARG B C 1
ATOM 2130 O O . ARG A 1 289 ? 7.977 1.814 22.177 1.00 25.20 634 ARG B O 1
ATOM 2138 N N . MET A 1 290 ? 9.886 1.135 21.190 1.00 27.85 635 MET B N 1
ATOM 2139 C CA . MET A 1 290 ? 10.699 1.220 22.396 1.00 28.72 635 MET B CA 1
ATOM 2140 C C . MET A 1 290 ? 10.722 2.667 22.910 1.00 30.37 635 MET B C 1
ATOM 2141 O O . MET A 1 290 ? 10.588 2.919 24.110 1.00 28.76 635 MET B O 1
ATOM 2146 N N . THR A 1 291 ? 10.825 3.636 21.991 1.00 25.26 636 THR B N 1
ATOM 2147 C CA . THR A 1 291 ? 10.848 5.032 22.396 1.00 26.86 636 THR B CA 1
ATOM 2148 C C . THR A 1 291 ? 9.499 5.431 23.004 1.00 25.40 636 THR B C 1
ATOM 2149 O O . THR A 1 291 ? 9.484 6.167 23.988 1.00 23.19 636 THR B O 1
ATOM 2153 N N . LEU A 1 292 ? 8.392 4.937 22.419 1.00 22.53 637 LEU B N 1
ATOM 2154 C CA . LEU A 1 292 ? 7.047 5.202 22.904 1.00 21.56 637 LEU B CA 1
ATOM 2155 C C . LEU A 1 292 ? 6.877 4.626 24.306 1.00 22.60 637 LEU B C 1
ATOM 2156 O O . LEU A 1 292 ? 6.201 5.217 25.143 1.00 22.44 637 LEU B O 1
ATOM 2161 N N . ASN A 1 293 ? 7.454 3.447 24.554 1.00 24.14 638 ASN B N 1
ATOM 2162 C CA . ASN A 1 293 ? 7.320 2.863 25.877 1.00 26.75 638 ASN B CA 1
ATOM 2163 C C . ASN A 1 293 ? 8.118 3.692 26.888 1.00 29.63 638 ASN B C 1
ATOM 2164 O O . ASN A 1 293 ? 7.641 3.934 27.991 1.00 31.18 638 ASN B O 1
ATOM 2169 N N . LEU A 1 294 ? 9.286 4.201 26.482 1.00 29.11 639 LEU B N 1
ATOM 2170 C CA . LEU A 1 294 ? 10.118 4.987 27.390 1.00 31.96 639 LEU B CA 1
ATOM 2171 C C . LEU A 1 294 ? 9.563 6.404 27.561 1.00 32.14 639 LEU B C 1
ATOM 2172 O O . LEU A 1 294 ? 9.986 7.132 28.465 1.00 34.63 639 LEU B O 1
ATOM 2177 N N . MET A 1 295 ? 8.571 6.774 26.737 1.00 28.54 640 MET B N 1
ATOM 2178 C CA . MET A 1 295 ? 7.938 8.077 26.874 1.00 29.77 640 MET B CA 1
ATOM 2179 C C . MET A 1 295 ? 6.683 7.911 27.710 1.00 29.73 640 MET B C 1
ATOM 2180 O O . MET A 1 295 ? 5.935 8.865 27.879 1.00 35.84 640 MET B O 1
ATOM 2185 N N . ASP A 1 296 ? 6.405 6.678 28.130 1.00 32.86 641 ASP B N 1
ATOM 2186 C CA . ASP A 1 296 ? 5.164 6.411 28.837 1.00 37.50 641 ASP B CA 1
ATOM 2187 C C . ASP A 1 296 ? 3.978 6.736 27.942 1.00 35.85 641 ASP B C 1
ATOM 2188 O O . ASP A 1 296 ? 3.016 7.346 28.395 1.00 38.25 641 ASP B O 1
ATOM 2193 N N . ARG A 1 297 ? 4.065 6.330 26.669 1.00 37.05 642 ARG B N 1
ATOM 2194 C CA . ARG A 1 297 ? 2.992 6.572 25.717 1.00 34.91 642 ARG B CA 1
ATOM 2195 C C . ARG A 1 297 ? 2.524 5.252 25.098 1.00 32.76 642 ARG B C 1
ATOM 2196 O O . ARG A 1 297 ? 2.538 5.075 23.881 1.00 32.09 642 ARG B O 1
ATOM 2204 N N . SER A 1 298 ? 2.100 4.318 25.955 1.00 32.83 643 SER B N 1
ATOM 2205 C CA . SER A 1 298 ? 1.660 2.995 25.514 1.00 33.52 643 SER B CA 1
ATOM 2206 C C . SER A 1 298 ? 0.393 3.075 24.669 1.00 33.33 643 SER B C 1
ATOM 2207 O O . SER A 1 298 ? 0.062 2.128 23.974 1.00 39.90 643 SER B O 1
ATOM 2210 N N . ASP A 1 299 ? -0.289 4.224 24.686 1.00 34.32 644 ASP B N 1
ATOM 2211 C CA . ASP A 1 299 ? -1.503 4.422 23.909 1.00 34.74 644 ASP B CA 1
ATOM 2212 C C . ASP A 1 299 ? -1.166 4.546 22.423 1.00 35.41 644 ASP B C 1
ATOM 2213 O O . ASP A 1 299 ? -2.046 4.403 21.573 1.00 33.17 644 ASP B O 1
ATOM 2218 N N . LEU A 1 300 ? 0.114 4.775 22.101 1.00 33.52 645 LEU B N 1
ATOM 2219 C CA . LEU A 1 300 ? 0.500 4.881 20.699 1.00 29.57 645 LEU B CA 1
ATOM 2220 C C . LEU A 1 300 ? 1.106 3.574 20.198 1.00 25.64 645 LEU B C 1
ATOM 2221 O O . LEU A 1 300 ? 1.429 3.456 19.024 1.00 22.12 645 LEU B O 1
ATOM 2226 N N . VAL A 1 301 ? 1.244 2.594 21.090 1.00 24.07 646 VAL B N 1
ATOM 2227 C CA . VAL A 1 301 ? 2.020 1.403 20.759 1.00 27.19 646 VAL B CA 1
ATOM 2228 C C . VAL A 1 301 ? 1.356 0.557 19.659 1.00 26.95 646 VAL B C 1
ATOM 2229 O O . VAL A 1 301 ? 2.045 0.008 18.799 1.00 23.23 646 VAL B O 1
ATOM 2233 N N . GLU A 1 302 ? 0.020 0.445 19.666 1.00 28.83 647 GLU B N 1
ATOM 2234 C CA . GLU A 1 302 ? -0.640 -0.426 18.697 1.00 29.96 647 GLU B CA 1
ATOM 2235 C C . GLU A 1 302 ? -0.478 0.084 17.259 1.00 29.74 647 GLU B C 1
ATOM 2236 O O . GLU A 1 302 ? -0.242 -0.720 16.343 1.00 29.48 647 GLU B O 1
ATOM 2242 N N . ALA A 1 303 ? -0.578 1.409 17.066 1.00 27.18 648 ALA B N 1
ATOM 2243 C CA . ALA A 1 303 ? -0.295 2.021 15.768 1.00 29.46 648 ALA B CA 1
ATOM 2244 C C . ALA A 1 303 ? 1.121 1.673 15.309 1.00 29.56 648 ALA B C 1
ATOM 2245 O O . ALA A 1 303 ? 1.356 1.456 14.122 1.00 31.09 648 ALA B O 1
ATOM 2247 N N . SER A 1 304 ? 2.058 1.590 16.260 1.00 26.51 649 SER B N 1
ATOM 2248 C CA . SER A 1 304 ? 3.425 1.204 15.944 1.00 29.24 649 SER B CA 1
ATOM 2249 C C . SER A 1 304 ? 3.489 -0.264 15.503 1.00 26.82 649 SER B C 1
ATOM 2250 O O . SER A 1 304 ? 4.305 -0.647 14.672 1.00 31.47 649 SER B O 1
ATOM 2253 N N . TRP A 1 305 ? 2.591 -1.094 16.017 1.00 27.70 650 TRP B N 1
ATOM 2254 C CA . TRP A 1 305 ? 2.563 -2.490 15.598 1.00 30.24 650 TRP B CA 1
ATOM 2255 C C . TRP A 1 305 ? 2.006 -2.625 14.182 1.00 30.15 650 TRP B C 1
ATOM 2256 O O . TRP A 1 305 ? 2.491 -3.459 13.416 1.00 30.86 650 TRP B O 1
ATOM 2267 N N . GLN A 1 306 ? 1.009 -1.800 13.832 1.00 29.05 651 GLN B N 1
ATOM 2268 C CA . GLN A 1 306 ? 0.403 -1.853 12.507 1.00 29.80 651 GLN B CA 1
ATOM 2269 C C . GLN A 1 306 ? 1.190 -1.033 11.477 1.00 29.05 651 GLN B C 1
ATOM 2270 O O . GLN A 1 306 ? 0.788 -0.924 10.326 1.00 31.17 651 GLN B O 1
ATOM 2276 N N . GLN A 1 307 ? 2.294 -0.408 11.896 1.00 26.40 652 GLN B N 1
ATOM 2277 C CA . GLN A 1 307 ? 3.116 0.405 11.024 1.00 24.56 652 GLN B CA 1
ATOM 2278 C C . GLN A 1 307 ? 2.290 1.514 10.374 1.00 23.25 652 GLN B C 1
ATOM 2279 O O . GLN A 1 307 ? 2.404 1.736 9.191 1.00 22.48 652 GLN B O 1
ATOM 2285 N N . ASP A 1 308 ? 1.493 2.233 11.166 1.00 23.52 653 ASP B N 1
ATOM 2286 C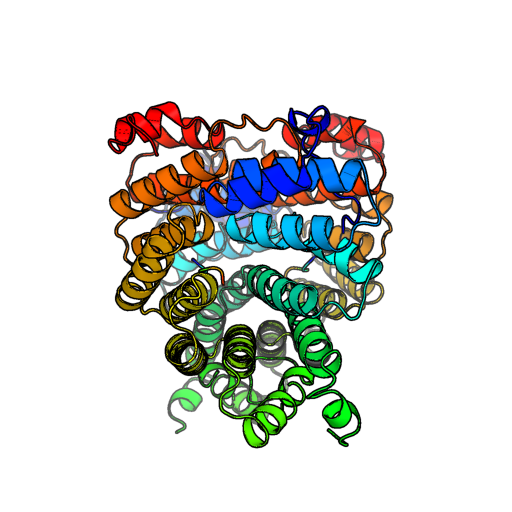 CA . ASP A 1 308 ? 0.633 3.320 10.717 1.00 24.73 653 ASP B CA 1
ATOM 2287 C C . ASP A 1 308 ? 1.268 4.649 11.092 1.00 23.84 653 ASP B C 1
ATOM 2288 O O . ASP A 1 308 ? 1.241 5.070 12.252 1.00 25.10 653 ASP B O 1
ATOM 2293 N N . LEU A 1 309 ? 1.763 5.325 10.073 1.00 22.36 654 LEU B N 1
ATOM 2294 C CA . LEU A 1 309 ? 2.533 6.542 10.194 1.00 27.25 654 LEU B CA 1
ATOM 2295 C C . LEU A 1 309 ? 1.638 7.705 10.639 1.00 28.36 654 LEU B C 1
ATOM 2296 O O . LEU A 1 309 ? 2.110 8.560 11.385 1.00 29.99 654 LEU B O 1
ATOM 2301 N N . THR A 1 310 ? 0.334 7.686 10.294 1.00 27.48 655 THR B N 1
ATOM 2302 C CA . THR A 1 310 ? -0.539 8.853 10.446 1.00 28.52 655 THR B CA 1
ATOM 2303 C C . THR A 1 310 ? -0.482 9.458 11.853 1.00 28.30 655 THR B C 1
ATOM 2304 O O . THR A 1 310 ? -0.193 10.648 11.989 1.00 27.71 655 THR B O 1
ATOM 2308 N N . PRO A 1 311 ? -0.751 8.697 12.942 1.00 28.49 656 PRO B N 1
ATOM 2309 C CA . PRO A 1 311 ? -0.774 9.279 14.290 1.00 27.12 656 PRO B CA 1
ATOM 2310 C C . PRO A 1 311 ? 0.559 9.872 14.750 1.00 25.75 656 PRO B C 1
ATOM 2311 O O . PRO A 1 311 ? 0.594 10.765 15.581 1.00 28.08 656 PRO B O 1
ATOM 2315 N N . PHE A 1 312 ? 1.658 9.390 14.178 1.00 22.50 657 PHE B N 1
ATOM 2316 C CA . PHE A 1 312 ? 2.985 9.854 14.547 1.00 21.12 657 PHE B CA 1
ATOM 2317 C C . PHE A 1 312 ? 3.323 11.153 13.827 1.00 22.51 657 PHE B C 1
ATOM 2318 O O . PHE A 1 312 ? 3.934 12.029 14.425 1.00 23.63 657 PHE B O 1
ATOM 2326 N N . LEU A 1 313 ? 2.935 11.263 12.548 1.00 24.84 658 LEU B N 1
ATOM 2327 C CA . LEU A 1 313 ? 3.058 12.514 11.808 1.00 28.40 658 LEU B CA 1
ATOM 2328 C C . LEU A 1 313 ? 2.332 13.643 12.545 1.00 31.43 658 LEU B C 1
ATOM 2329 O O . LEU A 1 313 ? 2.868 14.749 12.700 1.00 32.07 658 LEU B O 1
ATOM 2334 N N . LYS A 1 314 ? 1.122 13.330 13.028 1.00 30.35 659 LYS B N 1
ATOM 2335 C CA . LYS A 1 314 ? 0.290 14.243 13.794 1.00 34.00 659 LYS B CA 1
ATOM 2336 C C . LYS A 1 314 ? 0.981 14.535 1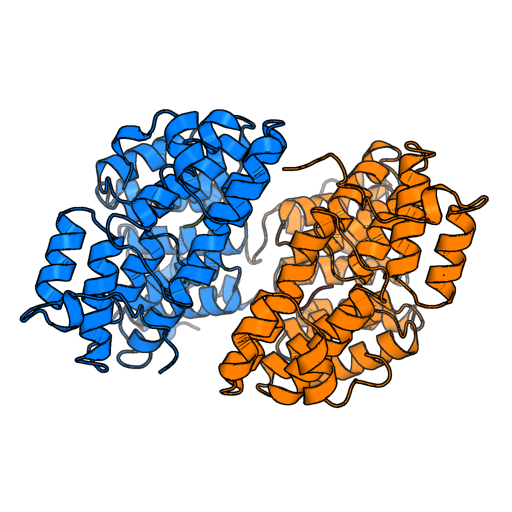5.122 1.00 35.19 659 LYS B C 1
ATOM 2337 O O . LYS A 1 314 ? 1.211 15.685 15.477 1.00 41.00 659 LYS B O 1
ATOM 2339 N N . GLU A 1 315 ? 1.358 13.473 15.833 1.00 31.81 660 GLU B N 1
ATOM 2340 C CA . GLU A 1 315 ? 1.869 13.626 17.176 1.00 29.16 660 GLU B CA 1
ATOM 2341 C C . GLU A 1 315 ? 3.147 14.472 17.208 1.00 30.88 660 GLU B C 1
ATOM 2342 O O . GLU A 1 315 ? 3.365 15.211 18.159 1.00 30.69 660 GLU B O 1
ATOM 2348 N N . PHE A 1 316 ? 4.011 14.357 16.194 1.00 31.49 661 PHE B N 1
ATOM 2349 C CA . PHE A 1 316 ? 5.335 14.961 16.270 1.00 33.41 661 PHE B CA 1
ATOM 2350 C C . PHE A 1 316 ? 5.463 16.178 15.354 1.00 35.93 661 PHE B C 1
ATOM 2351 O O . PHE A 1 316 ? 6.565 16.679 15.151 1.00 37.45 661 PHE B O 1
ATOM 2359 N N . GLY A 1 317 ? 4.336 16.633 14.803 1.00 37.95 662 GLY B N 1
ATOM 2360 C CA . GLY A 1 317 ? 4.303 17.815 13.960 1.00 39.35 662 GLY B CA 1
ATOM 2361 C C . GLY A 1 317 ? 5.084 17.618 12.660 1.00 41.58 662 GLY B C 1
ATOM 2362 O O . GLY A 1 317 ? 5.924 18.453 12.327 1.00 43.37 662 GLY B O 1
ATOM 2363 N N . LEU A 1 318 ? 4.817 16.502 11.954 1.00 39.49 663 LEU B N 1
ATOM 2364 C CA . LEU A 1 318 ? 5.526 16.155 10.732 1.00 35.62 663 LEU B CA 1
ATOM 2365 C C . LEU A 1 318 ? 4.514 15.926 9.620 1.00 38.67 663 LEU B C 1
ATOM 2366 O O . LEU A 1 318 ? 4.813 15.232 8.649 1.00 35.52 663 LEU B O 1
ATOM 2371 N N . GLU A 1 319 ? 3.329 16.535 9.778 1.00 39.86 664 GLU B N 1
ATOM 2372 C CA . GLU A 1 319 ? 2.209 16.314 8.875 1.00 49.68 664 GLU B CA 1
ATOM 2373 C C . GLU A 1 319 ? 2.577 16.795 7.470 1.00 48.39 664 GLU B C 1
ATOM 2374 O O . GLU A 1 319 ? 2.102 16.233 6.489 1.00 52.43 664 GLU B O 1
ATOM 2380 N N . ASP A 1 320 ? 3.445 17.814 7.387 1.00 55.78 665 ASP B N 1
ATOM 2381 C CA . ASP A 1 320 ? 3.721 18.497 6.131 1.00 63.23 665 ASP B CA 1
ATOM 2382 C C . ASP A 1 320 ? 4.486 17.547 5.214 1.00 68.22 665 ASP B C 1
ATOM 2383 O O . ASP A 1 320 ? 4.124 17.359 4.053 1.00 74.43 665 ASP B O 1
ATOM 2385 N N . MET A 1 321 ? 5.545 16.948 5.765 1.00 69.71 666 MET B N 1
ATOM 2386 C CA . MET A 1 321 ? 6.435 16.070 5.022 1.00 65.39 666 MET B CA 1
ATOM 2387 C C . MET A 1 321 ? 7.541 15.589 5.964 1.00 59.63 666 MET B C 1
ATOM 2388 O O . MET A 1 321 ? 8.526 16.294 6.160 1.00 68.04 666 MET B O 1
ATOM 2390 N N . ALA A 1 322 ? 7.335 14.405 6.568 1.00 52.72 667 ALA B N 1
ATOM 2391 C CA . ALA A 1 322 ? 8.366 13.624 7.242 1.00 40.46 667 ALA B CA 1
ATOM 2392 C C . ALA A 1 322 ? 9.059 14.467 8.300 1.00 43.26 667 ALA B C 1
ATOM 2393 O O . ALA A 1 322 ? 10.118 15.005 7.938 1.00 50.26 667 ALA B O 1
ATOM 2395 N N . THR B 2 3 ? 9.099 -1.683 38.146 1.00 53.87 348 THR A N 1
ATOM 2396 C CA . THR B 2 3 ? 8.716 -1.164 36.787 1.00 56.41 348 THR A CA 1
ATOM 2397 C C . THR B 2 3 ? 9.353 -2.017 35.684 1.00 59.08 348 THR A C 1
ATOM 2398 O O . THR B 2 3 ? 9.837 -3.126 35.956 1.00 55.57 348 THR A O 1
ATOM 2400 N N . ASN B 2 4 ? 9.249 -1.506 34.442 1.00 51.40 349 ASN A N 1
ATOM 2401 C CA . ASN B 2 4 ? 10.054 -1.878 33.287 1.00 45.10 349 ASN A CA 1
ATOM 2402 C C . ASN B 2 4 ? 9.629 -3.220 32.677 1.00 40.12 349 ASN A C 1
ATOM 2403 O O . ASN B 2 4 ? 9.502 -3.348 31.462 1.00 41.69 349 ASN A O 1
ATOM 2408 N N . TYR B 2 5 ? 9.416 -4.231 33.514 1.00 32.28 350 TYR A N 1
ATOM 2409 C CA . TYR B 2 5 ? 9.177 -5.559 32.991 1.00 27.97 350 TYR A CA 1
ATOM 2410 C C . TYR B 2 5 ? 7.720 -5.662 32.528 1.00 27.09 350 TYR A C 1
ATOM 2411 O O . TYR B 2 5 ? 6.816 -5.300 33.273 1.00 23.79 350 TYR A O 1
ATOM 2420 N N . PRO B 2 6 ? 7.452 -6.108 31.277 1.00 25.46 351 PRO A N 1
ATOM 2421 C CA . PRO B 2 6 ? 6.085 -6.259 30.760 1.00 25.48 351 PRO A CA 1
ATOM 2422 C C . PRO B 2 6 ? 5.459 -7.581 31.209 1.00 28.77 351 PRO A C 1
ATOM 2423 O O . PRO B 2 6 ? 5.583 -8.619 30.546 1.00 28.51 351 PRO A O 1
ATOM 2427 N N . PHE B 2 7 ? 4.762 -7.532 32.338 1.00 26.31 352 PHE A N 1
ATOM 2428 C CA . PHE B 2 7 ? 4.205 -8.734 32.931 1.00 28.39 352 PHE A CA 1
ATOM 2429 C C . PHE B 2 7 ? 3.112 -9.314 32.028 1.00 27.06 352 PHE A C 1
ATOM 2430 O O . PHE B 2 7 ? 2.275 -8.575 31.505 1.00 28.33 352 PHE A O 1
ATOM 2438 N N . GLU B 2 8 ? 3.132 -10.645 31.863 1.00 22.82 353 GLU A N 1
ATOM 2439 C CA . GLU B 2 8 ? 2.089 -11.352 31.152 1.00 24.03 353 GLU A CA 1
ATOM 2440 C C . GLU B 2 8 ? 0.760 -11.192 31.904 1.00 27.31 353 GLU A C 1
ATOM 2441 O O . GLU B 2 8 ? 0.654 -11.565 33.074 1.00 24.36 353 GLU A O 1
ATOM 2447 N N . PRO B 2 9 ? -0.298 -10.634 31.275 1.00 29.07 354 PRO A N 1
ATOM 2448 C CA . PRO B 2 9 ? -1.627 -10.588 31.899 1.00 27.39 354 PRO A CA 1
ATOM 2449 C C . PRO B 2 9 ? -2.234 -11.968 32.169 1.00 27.18 354 PRO A C 1
ATOM 2450 O O . PRO B 2 9 ? -2.896 -12.176 33.178 1.00 28.28 354 PRO A O 1
ATOM 2454 N N . ASN B 2 10 ? -2.019 -12.932 31.270 1.00 24.88 355 ASN A N 1
ATOM 2455 C CA . ASN B 2 10 ? -2.604 -14.246 31.492 1.00 23.93 355 ASN A CA 1
ATOM 2456 C C . ASN B 2 10 ? -1.716 -15.050 32.434 1.00 23.21 355 ASN A C 1
ATOM 2457 O O . ASN B 2 10 ? -0.976 -15.915 31.994 1.00 23.89 355 ASN A O 1
ATOM 2462 N N . ASN B 2 11 ? -1.851 -14.801 33.747 1.00 22.79 356 ASN A N 1
ATOM 2463 C CA . ASN B 2 11 ? -1.010 -15.467 34.730 1.00 23.79 356 ASN A CA 1
ATOM 2464 C C . ASN B 2 11 ? -1.860 -15.993 35.890 1.00 23.69 356 ASN A C 1
ATOM 2465 O O . ASN B 2 11 ? -2.069 -15.276 36.852 1.00 23.64 356 ASN A O 1
ATOM 2470 N N . PRO B 2 12 ? -2.259 -17.285 35.912 1.00 25.36 357 PRO A N 1
ATOM 2471 C CA . PRO B 2 12 ? -3.011 -17.841 37.038 1.00 25.51 357 PRO A CA 1
ATOM 2472 C C . PRO B 2 12 ? -2.202 -17.930 38.334 1.00 29.45 357 PRO A C 1
ATOM 2473 O O . PRO B 2 12 ? -2.780 -18.102 39.408 1.00 31.10 357 PRO A O 1
ATOM 2477 N N . TYR B 2 13 ? -0.875 -17.748 38.251 1.00 28.88 358 TYR A N 1
ATOM 2478 C CA . TYR B 2 13 ? -0.038 -17.882 39.439 1.00 28.97 358 TYR A CA 1
ATOM 2479 C C . TYR B 2 13 ? -0.211 -16.666 40.343 1.00 29.89 358 TYR A C 1
ATOM 2480 O O . TYR B 2 13 ? 0.226 -16.690 41.491 1.00 31.73 358 TYR A O 1
ATOM 2489 N N . MET B 2 14 ? -0.824 -15.605 39.802 1.00 27.66 359 MET A N 1
ATOM 2490 C CA . MET B 2 14 ? -1.079 -14.394 40.566 1.00 29.36 359 MET A CA 1
ATOM 2491 C C . MET B 2 14 ? -2.116 -14.673 41.657 1.00 30.25 359 MET A C 1
ATOM 2492 O O . MET B 2 14 ? -2.289 -13.867 42.558 1.00 28.90 359 MET A O 1
ATOM 2497 N N . TYR B 2 15 ? -2.781 -15.831 41.593 1.00 32.97 360 TYR A N 1
ATOM 2498 C CA . TYR B 2 15 ? -3.751 -16.197 42.612 1.00 34.71 360 TYR A CA 1
ATOM 2499 C C . TYR B 2 15 ? -3.348 -17.514 43.281 1.00 35.67 360 TYR A C 1
ATOM 2500 O O . TYR B 2 15 ? -4.182 -18.148 43.909 1.00 39.74 360 TYR A O 1
ATOM 2509 N N . HIS B 2 16 ? -2.077 -17.913 43.146 1.00 34.35 361 HIS A N 1
ATOM 2510 C CA . HIS B 2 16 ? -1.547 -19.088 43.824 1.00 35.26 361 HIS A CA 1
ATOM 2511 C C . HIS B 2 16 ? -1.002 -18.683 45.189 1.00 34.38 361 HIS A C 1
ATOM 2512 O O . HIS B 2 16 ? -0.483 -17.586 45.343 1.00 34.15 361 HIS A O 1
ATOM 2519 N N . ASP B 2 17 ? -1.153 -19.569 46.177 1.00 36.78 362 ASP A N 1
ATOM 2520 C CA . ASP B 2 17 ? -0.631 -19.384 47.522 1.00 41.34 362 ASP A CA 1
ATOM 2521 C C . ASP B 2 17 ? 0.898 -19.302 47.488 1.00 41.72 362 ASP A C 1
ATOM 2522 O O . ASP B 2 17 ? 1.471 -18.409 48.109 1.00 41.89 362 ASP A O 1
ATOM 2527 N N . LYS B 2 18 ? 1.543 -20.238 46.772 1.00 38.09 363 LYS A N 1
ATOM 2528 C CA . LYS B 2 18 ? 2.985 -20.418 46.872 1.00 39.76 363 LYS A CA 1
ATOM 2529 C C . LYS B 2 18 ? 3.643 -20.419 45.489 1.00 32.97 363 LYS A C 1
ATOM 2530 O O . LYS B 2 18 ? 4.182 -21.437 45.050 1.00 32.64 363 LYS A O 1
ATOM 2536 N N . PRO B 2 19 ? 3.653 -19.280 44.753 1.00 29.44 364 PRO A N 1
ATOM 2537 C CA . PRO B 2 19 ? 4.161 -19.262 43.379 1.00 29.25 364 PRO A CA 1
ATOM 2538 C C . PRO B 2 19 ? 5.644 -19.627 43.227 1.00 30.14 364 PRO A C 1
ATOM 2539 O O . PRO B 2 19 ? 6.009 -20.301 42.266 1.00 31.53 364 PRO A O 1
ATOM 2543 N N . MET B 2 20 ? 6.491 -19.210 44.180 1.00 30.70 365 MET A N 1
ATOM 2544 C CA . MET B 2 20 ? 7.924 -19.491 44.133 1.00 30.52 365 MET A CA 1
ATOM 2545 C C . MET B 2 20 ? 8.210 -21.000 44.154 1.00 34.22 365 MET A C 1
ATOM 2546 O O . MET B 2 20 ? 8.997 -21.499 43.352 1.00 31.85 365 MET A O 1
ATOM 2551 N N . GLU B 2 21 ? 7.560 -21.737 45.061 1.00 30.93 366 GLU A N 1
ATOM 2552 C CA . GLU B 2 21 ? 7.700 -23.180 45.086 1.00 31.90 366 GLU A CA 1
ATOM 2553 C C . GLU B 2 21 ? 7.111 -23.801 43.824 1.00 31.07 366 GLU A C 1
ATOM 2554 O O . GLU B 2 21 ? 7.691 -24.738 43.288 1.00 37.73 366 GLU A O 1
ATOM 2560 N N . GLU B 2 22 ? 5.961 -23.308 43.355 1.00 29.61 367 GLU A N 1
ATOM 2561 C CA . GLU B 2 22 ? 5.428 -23.768 42.072 1.00 33.16 367 GLU A CA 1
ATOM 2562 C C . GLU B 2 22 ? 6.455 -23.616 40.936 1.00 32.33 367 GLU A C 1
ATOM 2563 O O . GLU B 2 22 ? 6.596 -24.495 40.075 1.00 30.71 367 GLU A O 1
ATOM 2569 N N . GLY B 2 23 ? 7.129 -22.461 40.890 1.00 29.14 368 GLY A N 1
ATOM 2570 C CA . GLY B 2 23 ? 8.070 -22.169 39.814 1.00 29.01 368 GLY A CA 1
ATOM 2571 C C . GLY B 2 23 ? 9.251 -23.134 39.816 1.00 23.95 368 GLY A C 1
ATOM 2572 O O . GLY B 2 23 ? 9.665 -23.619 38.774 1.00 23.24 368 GLY A O 1
ATOM 2573 N N . ILE B 2 24 ? 9.762 -23.436 41.011 1.00 26.65 369 ILE A N 1
ATOM 2574 C CA . ILE B 2 24 ? 10.899 -24.325 41.171 1.00 27.55 369 ILE A CA 1
ATOM 2575 C C . ILE B 2 24 ? 10.476 -25.748 40.842 1.00 26.10 369 ILE A C 1
ATOM 2576 O O . ILE B 2 24 ? 11.268 -26.479 40.240 1.00 26.97 369 ILE A O 1
ATOM 2581 N N . ALA B 2 25 ? 9.223 -26.126 41.182 1.00 25.39 370 ALA A N 1
ATOM 2582 C CA . ALA B 2 25 ? 8.699 -27.425 40.771 1.00 25.09 370 ALA A CA 1
ATOM 2583 C C . ALA B 2 25 ? 8.572 -27.489 39.243 1.00 23.96 370 ALA A C 1
ATOM 2584 O O . ALA B 2 25 ? 8.910 -28.493 38.607 1.00 28.15 370 ALA A O 1
ATOM 2586 N N . MET B 2 26 ? 8.135 -26.388 38.635 1.00 22.53 371 MET A N 1
ATOM 2587 C CA . MET B 2 26 ? 8.044 -26.339 37.180 1.00 24.01 371 MET A CA 1
ATOM 2588 C C . MET B 2 26 ? 9.431 -26.457 36.517 1.00 25.06 371 MET A C 1
ATOM 2589 O O . MET B 2 26 ? 9.570 -27.144 35.502 1.00 25.48 371 MET A O 1
ATOM 2594 N N . LEU B 2 27 ? 10.474 -25.843 37.098 1.00 23.03 372 LEU A N 1
ATOM 2595 C CA . LEU B 2 27 ? 11.817 -26.016 36.538 1.00 25.72 372 LEU A CA 1
ATOM 2596 C C . LEU B 2 27 ? 12.205 -27.497 36.567 1.00 26.85 372 LEU A C 1
ATOM 2597 O O . LEU B 2 27 ? 12.676 -28.030 35.570 1.00 28.59 372 LEU A O 1
ATOM 2602 N N . GLN B 2 28 ? 11.994 -28.148 37.718 1.00 29.22 373 GLN A N 1
ATOM 2603 C CA . GLN B 2 28 ? 12.221 -29.577 37.909 1.00 32.19 373 GLN A CA 1
ATOM 2604 C C . GLN B 2 28 ? 11.386 -30.403 36.933 1.00 28.88 373 GLN A C 1
ATOM 2605 O O . GLN B 2 28 ? 11.829 -31.433 36.460 1.00 30.99 373 GLN A O 1
ATOM 2611 N N . LEU B 2 29 ? 10.200 -29.936 36.572 1.00 28.30 374 LEU A N 1
ATOM 2612 C CA . LEU B 2 29 ? 9.425 -30.686 35.601 1.00 28.79 374 LEU A CA 1
ATOM 2613 C C . LEU B 2 29 ? 9.790 -30.305 34.161 1.00 32.15 374 LEU A C 1
ATOM 2614 O O . LEU B 2 29 ? 9.185 -30.829 33.215 1.00 25.17 374 LEU A O 1
ATOM 2619 N N . ALA B 2 30 ? 10.779 -29.403 33.995 1.00 29.61 375 ALA A N 1
ATOM 2620 C CA . ALA B 2 30 ? 11.291 -29.015 32.684 1.00 24.90 375 ALA A CA 1
ATOM 2621 C C . ALA B 2 30 ? 10.255 -28.194 31.938 1.00 23.30 375 ALA A C 1
ATOM 2622 O O . ALA B 2 30 ? 10.166 -28.291 30.722 1.00 26.49 375 ALA A O 1
ATOM 2624 N N A ASN B 2 31 ? 9.455 -27.410 32.657 0.50 24.36 376 ASN A N 1
ATOM 2625 N N B ASN B 2 31 ? 9.512 -27.355 32.661 0.50 25.56 376 ASN A N 1
ATOM 2626 C CA A ASN B 2 31 ? 8.489 -26.562 31.962 0.50 25.61 376 ASN A CA 1
ATOM 2627 C CA B ASN B 2 31 ? 8.440 -26.547 32.079 0.50 27.64 376 ASN A CA 1
ATOM 2628 C C A ASN B 2 31 ? 8.825 -25.085 32.175 0.50 24.09 376 ASN A C 1
ATOM 2629 C C B ASN B 2 31 ? 8.775 -25.053 32.164 0.50 25.13 376 ASN A C 1
ATOM 2630 O O A ASN B 2 31 ? 8.377 -24.467 33.132 0.50 24.31 376 ASN A O 1
ATOM 2631 O O B ASN B 2 31 ? 8.261 -24.374 33.042 0.50 25.59 376 ASN A O 1
ATOM 2640 N N . MET B 2 32 ? 9.611 -24.536 31.252 1.00 24.27 377 MET A N 1
ATOM 2641 C CA . MET B 2 32 ? 10.135 -23.177 31.364 1.00 23.44 377 MET A CA 1
ATOM 2642 C C . MET B 2 32 ? 9.014 -22.146 31.276 1.00 19.37 377 MET A C 1
ATOM 2643 O O . MET B 2 32 ? 9.011 -21.203 32.047 1.00 19.53 377 MET A O 1
ATOM 2648 N N . ALA B 2 33 ? 8.063 -22.325 30.363 1.00 16.32 378 ALA A N 1
ATOM 2649 C CA . ALA B 2 33 ? 7.024 -21.306 30.187 1.00 18.41 378 ALA A CA 1
ATOM 2650 C C . ALA B 2 33 ? 6.222 -21.115 31.475 1.00 19.54 378 ALA A C 1
ATOM 2651 O O . ALA B 2 33 ? 5.938 -19.983 31.870 1.00 19.97 378 ALA A O 1
ATOM 2653 N N . GLU B 2 34 ? 5.873 -22.241 32.115 1.00 20.66 379 GLU A N 1
ATOM 2654 C CA . GLU B 2 34 ? 5.112 -22.257 33.357 1.00 24.16 379 GLU A CA 1
ATOM 2655 C C . GLU B 2 34 ? 5.964 -21.715 34.500 1.00 22.55 379 GLU A C 1
ATOM 2656 O O . GLU B 2 34 ? 5.458 -21.043 35.384 1.00 25.87 379 GLU A O 1
ATOM 2662 N N . ALA B 2 35 ? 7.250 -22.060 34.497 1.00 24.20 380 ALA A N 1
ATOM 2663 C CA . ALA B 2 35 ? 8.138 -21.616 35.560 1.00 25.12 380 ALA A CA 1
ATOM 2664 C C . ALA B 2 35 ? 8.287 -20.089 35.522 1.00 22.94 380 ALA A C 1
ATOM 2665 O O . ALA B 2 35 ? 8.240 -19.458 36.566 1.00 22.36 380 ALA A O 1
ATOM 2667 N N . ALA B 2 36 ? 8.387 -19.500 34.318 1.00 24.27 381 ALA A N 1
ATOM 2668 C CA . ALA B 2 36 ? 8.507 -18.051 34.150 1.00 22.84 381 ALA A CA 1
ATOM 2669 C C . ALA B 2 36 ? 7.247 -17.298 34.605 1.00 20.22 381 ALA A C 1
ATOM 2670 O O . ALA B 2 36 ? 7.347 -16.233 35.221 1.00 19.84 381 ALA A O 1
ATOM 2672 N N . LEU B 2 37 ? 6.052 -17.833 34.302 1.00 19.12 382 LEU A N 1
ATOM 2673 C CA . LEU B 2 37 ? 4.831 -17.199 34.780 1.00 21.06 382 LEU A CA 1
ATOM 2674 C C . LEU B 2 37 ? 4.816 -17.187 36.313 1.00 21.61 382 LEU A C 1
ATOM 2675 O O . LEU B 2 37 ? 4.414 -16.197 36.926 1.00 24.62 382 LEU A O 1
ATOM 2680 N N . ALA B 2 38 ? 5.230 -18.303 36.923 1.00 19.58 383 ALA A N 1
ATOM 2681 C CA . ALA B 2 38 ? 5.231 -18.408 38.372 1.00 20.32 383 ALA A CA 1
ATOM 2682 C C . ALA B 2 38 ? 6.229 -17.400 38.968 1.00 21.82 383 ALA A C 1
ATOM 2683 O O . ALA B 2 38 ? 5.901 -16.700 39.934 1.00 21.95 383 ALA A O 1
ATOM 2685 N N . PHE B 2 39 ? 7.430 -17.277 38.374 1.00 20.78 384 PHE A N 1
ATOM 2686 C CA . PHE B 2 39 ? 8.386 -16.320 38.912 1.00 19.90 384 PHE A CA 1
ATOM 2687 C C . PHE B 2 39 ? 7.906 -14.889 38.646 1.00 19.78 384 PHE A C 1
ATOM 2688 O O . PHE B 2 39 ? 8.124 -13.999 39.454 1.00 19.83 384 PHE A O 1
ATOM 2696 N N . GLU B 2 40 ? 7.244 -14.667 37.505 1.00 21.89 385 GLU A N 1
ATOM 2697 C CA . GLU B 2 40 ? 6.646 -13.371 37.230 1.00 21.98 385 GLU A CA 1
ATOM 2698 C C . GLU B 2 40 ? 5.674 -13.020 38.352 1.00 21.80 385 GLU A C 1
ATOM 2699 O O . GLU B 2 40 ? 5.613 -11.858 38.749 1.00 20.49 385 GLU A O 1
ATOM 2705 N N . ALA B 2 41 ? 4.891 -14.003 38.813 1.00 22.12 386 ALA A N 1
ATOM 2706 C CA . ALA B 2 41 ? 3.890 -13.708 39.840 1.00 27.35 386 ALA A CA 1
ATOM 2707 C C . ALA B 2 41 ? 4.598 -13.305 41.136 1.00 27.55 386 ALA A C 1
ATOM 2708 O O . ALA B 2 41 ? 4.155 -12.384 41.826 1.00 31.61 386 ALA A O 1
ATOM 2710 N N . VAL B 2 42 ? 5.735 -13.954 41.420 1.00 27.70 387 VAL A N 1
ATOM 2711 C CA . VAL B 2 42 ? 6.494 -13.663 42.632 1.00 27.68 387 VAL A CA 1
ATOM 2712 C C . VAL B 2 42 ? 7.095 -12.257 42.546 1.00 27.95 387 VAL A C 1
ATOM 2713 O O . VAL B 2 42 ? 7.181 -11.569 43.556 1.00 29.81 387 VAL A O 1
ATOM 2717 N N . CYS B 2 43 ? 7.556 -11.862 41.347 1.00 27.70 388 CYS A N 1
ATOM 2718 C CA . CYS B 2 43 ? 8.182 -10.562 41.141 1.00 28.13 388 CYS A CA 1
ATOM 2719 C C . CYS B 2 43 ? 7.157 -9.441 41.320 1.00 29.93 388 CYS A C 1
ATOM 2720 O O . CYS B 2 43 ? 7.514 -8.326 41.736 1.00 28.90 388 CYS A O 1
ATOM 2723 N N . GLN B 2 44 ? 5.899 -9.744 40.963 1.00 28.91 389 GLN A N 1
ATOM 2724 C CA . GLN B 2 44 ? 4.821 -8.775 41.077 1.00 29.72 389 GLN A CA 1
ATOM 2725 C C . GLN B 2 44 ? 4.441 -8.669 42.546 1.00 28.08 389 GLN A C 1
ATOM 2726 O O . GLN B 2 44 ? 4.234 -7.571 43.015 1.00 31.58 389 GLN A O 1
ATOM 2732 N N . LYS B 2 45 ? 4.400 -9.797 43.261 1.00 31.88 390 LYS A N 1
ATOM 2733 C CA . LYS B 2 45 ? 3.961 -9.830 44.653 1.00 36.42 390 LYS A CA 1
ATOM 2734 C C . LYS B 2 45 ? 5.069 -9.350 45.594 1.00 41.32 390 LYS A C 1
ATOM 2735 O O . LYS B 2 45 ? 4.774 -8.644 46.558 1.00 38.79 390 LYS A O 1
ATOM 2741 N N . GLU B 2 46 ? 6.325 -9.769 45.341 1.00 35.63 391 GLU A N 1
ATOM 2742 C CA . GLU B 2 46 ? 7.455 -9.388 46.177 1.00 34.78 391 GLU A CA 1
ATOM 2743 C C . GLU B 2 46 ? 8.535 -8.738 45.307 1.00 33.53 391 GLU A C 1
ATOM 2744 O O . GLU B 2 46 ? 9.518 -9.375 44.922 1.00 31.59 391 GLU A O 1
ATOM 2750 N N . PRO B 2 47 ? 8.402 -7.440 44.966 1.00 31.63 392 PRO A N 1
ATOM 2751 C CA . PRO B 2 47 ? 9.336 -6.794 44.040 1.00 31.06 392 PRO A CA 1
ATOM 2752 C C . PRO B 2 47 ? 10.791 -6.643 44.502 1.00 31.26 392 PRO A C 1
ATOM 2753 O O . PRO B 2 47 ? 11.663 -6.360 43.682 1.00 30.74 392 PRO A O 1
ATOM 2757 N N . GLU B 2 48 ? 11.074 -6.896 45.790 1.00 29.46 393 GLU A N 1
ATOM 2758 C CA . GLU B 2 48 ? 12.443 -6.808 46.280 1.00 33.14 393 GLU A CA 1
ATOM 2759 C C . GLU B 2 48 ? 13.062 -8.195 46.429 1.00 33.14 393 GLU A C 1
ATOM 2760 O O . GLU B 2 48 ? 14.133 -8.354 47.030 1.00 33.59 393 GLU A O 1
ATOM 2766 N N . ASN B 2 49 ? 12.360 -9.205 45.906 1.00 28.12 394 ASN A N 1
ATOM 2767 C CA . ASN B 2 49 ? 12.807 -10.579 46.035 1.00 27.47 394 ASN A CA 1
ATOM 2768 C C . ASN B 2 49 ? 13.862 -10.830 44.955 1.00 28.02 394 ASN A C 1
ATOM 2769 O O . ASN B 2 49 ? 13.556 -10.916 43.771 1.00 29.35 394 ASN A O 1
ATOM 2774 N N A VAL B 2 50 ? 15.118 -10.939 45.395 0.50 30.11 395 VAL A N 1
ATOM 2775 N N B VAL B 2 50 ? 15.121 -10.938 45.376 0.50 29.13 395 VAL A N 1
ATOM 2776 C CA A VAL B 2 50 ? 16.260 -11.052 44.503 0.50 30.70 395 VAL A CA 1
ATOM 2777 C CA B VAL B 2 50 ? 16.226 -11.027 44.437 0.50 29.22 395 VAL A CA 1
ATOM 2778 C C A VAL B 2 50 ? 16.148 -12.349 43.701 0.50 31.30 395 VAL A C 1
ATOM 2779 C C B VAL B 2 50 ? 16.197 -12.368 43.697 0.50 30.37 395 VAL A C 1
ATOM 2780 O O A VAL B 2 50 ? 16.323 -12.346 42.479 0.50 29.16 395 VAL A O 1
ATOM 2781 O O B VAL B 2 50 ? 16.468 -12.417 42.496 0.50 28.50 395 VAL A O 1
ATOM 2788 N N . GLU B 2 51 ? 15.836 -13.436 44.416 1.00 29.30 396 GLU A N 1
ATOM 2789 C CA . GLU B 2 51 ? 15.819 -14.777 43.866 1.00 29.43 396 GLU A CA 1
ATOM 2790 C C . GLU B 2 51 ? 14.746 -14.889 42.786 1.00 26.53 396 GLU A C 1
ATOM 2791 O O . GLU B 2 51 ? 14.971 -15.526 41.773 1.00 24.68 396 GLU A O 1
ATOM 2797 N N . ALA B 2 52 ? 13.571 -14.290 43.023 1.00 26.31 397 ALA A N 1
ATOM 2798 C CA . ALA B 2 52 ? 12.479 -14.360 42.071 1.00 23.76 397 ALA A CA 1
ATOM 2799 C C . ALA B 2 52 ? 12.890 -13.665 40.774 1.00 20.29 397 ALA A C 1
ATOM 2800 O O . ALA B 2 52 ? 12.684 -14.209 39.694 1.00 20.34 397 ALA A O 1
ATOM 2802 N N . TRP B 2 53 ? 13.518 -12.487 40.869 1.00 21.44 398 TRP A N 1
ATOM 2803 C CA . TRP B 2 53 ? 13.959 -11.775 39.675 1.00 20.28 398 TRP A CA 1
ATOM 2804 C C . TRP B 2 53 ? 15.051 -12.575 38.964 1.00 19.89 398 TRP A C 1
ATOM 2805 O O . TRP B 2 53 ? 15.067 -12.645 37.734 1.00 18.37 398 TRP A O 1
ATOM 2816 N N . ARG B 2 54 ? 15.985 -13.162 39.730 1.00 18.93 399 ARG A N 1
ATOM 2817 C CA A ARG B 2 54 ? 17.074 -13.899 39.111 0.50 19.44 399 ARG A CA 1
ATOM 2818 C CA B ARG B 2 54 ? 17.082 -13.924 39.149 0.50 20.14 399 ARG A CA 1
ATOM 2819 C C . ARG B 2 54 ? 16.542 -15.129 38.367 1.00 20.22 399 ARG A C 1
ATOM 2820 O O . ARG B 2 54 ? 16.976 -15.416 37.248 1.00 19.23 399 ARG A O 1
ATOM 2835 N N . ARG B 2 55 ? 15.582 -15.838 38.979 1.00 20.72 400 ARG A N 1
ATOM 2836 C CA . ARG B 2 55 ? 15.045 -17.063 38.420 1.00 21.88 400 ARG A CA 1
ATOM 2837 C C . ARG B 2 55 ? 14.188 -16.749 37.201 1.00 19.76 400 ARG A C 1
ATOM 2838 O O . ARG B 2 55 ? 14.222 -17.472 36.218 1.00 18.06 400 ARG A O 1
ATOM 2846 N N . LEU B 2 56 ? 13.368 -15.693 37.295 1.00 21.37 401 LEU A N 1
ATOM 2847 C CA . LEU B 2 56 ? 12.664 -15.193 36.128 1.00 18.73 401 LEU A CA 1
ATOM 2848 C C . LEU B 2 56 ? 13.660 -14.939 34.995 1.00 18.97 401 LEU A C 1
ATOM 2849 O O . LEU B 2 56 ? 13.449 -15.390 33.876 1.00 23.07 401 LEU A O 1
ATOM 2854 N N . GLY B 2 57 ? 14.747 -14.218 35.288 1.00 19.94 402 GLY A N 1
ATOM 2855 C CA . GLY B 2 57 ? 15.752 -13.929 34.274 1.00 18.24 402 GLY A CA 1
ATOM 2856 C C . GLY B 2 57 ? 16.373 -15.165 33.639 1.00 19.50 402 GLY A C 1
ATOM 2857 O O . GLY B 2 57 ? 16.414 -15.256 32.414 1.00 20.61 402 GLY A O 1
ATOM 2858 N N . THR B 2 58 ? 16.858 -16.126 34.452 1.00 20.38 403 THR A N 1
ATOM 2859 C CA . THR B 2 58 ? 17.511 -17.313 33.892 1.00 20.38 403 THR A CA 1
ATOM 2860 C C . THR B 2 58 ? 16.504 -18.174 33.121 1.00 19.39 403 THR A C 1
ATOM 2861 O O . THR B 2 58 ? 16.834 -18.720 32.069 1.00 19.19 403 THR A O 1
ATOM 2865 N N . THR B 2 59 ? 15.266 -18.238 33.621 1.00 17.14 404 THR A N 1
ATOM 2866 C CA . THR B 2 59 ? 14.221 -19.026 32.985 1.00 17.42 404 THR A CA 1
ATOM 2867 C C . THR B 2 59 ? 13.856 -18.423 31.627 1.00 16.35 404 THR A C 1
ATOM 2868 O O . THR B 2 59 ? 13.647 -19.155 30.678 1.00 15.86 404 THR A O 1
ATOM 2872 N N . GLN B 2 60 ? 13.776 -17.096 31.527 1.00 14.61 405 GLN A N 1
ATOM 2873 C CA . GLN B 2 60 ? 13.439 -16.509 30.232 1.00 15.28 405 GLN A CA 1
ATOM 2874 C C . GLN B 2 60 ? 14.572 -16.720 29.222 1.00 15.11 405 GLN A C 1
ATOM 2875 O O . GLN B 2 60 ? 14.320 -16.889 28.039 1.00 15.75 405 GLN A O 1
ATOM 2881 N N . ALA B 2 61 ? 15.831 -16.674 29.662 1.00 15.84 406 ALA A N 1
ATOM 2882 C CA . ALA B 2 61 ? 16.923 -16.976 28.752 1.00 17.79 406 ALA A CA 1
ATOM 2883 C C . ALA B 2 61 ? 16.740 -18.402 28.225 1.00 19.22 406 ALA A C 1
ATOM 2884 O O . ALA B 2 61 ? 16.778 -18.639 27.014 1.00 21.14 406 ALA A O 1
ATOM 2886 N N . GLU B 2 62 ? 16.477 -19.342 29.137 1.00 20.04 407 GLU A N 1
ATOM 2887 C CA . GLU B 2 62 ? 16.294 -20.735 28.767 1.00 22.36 407 GLU A CA 1
ATOM 2888 C C . GLU B 2 62 ? 15.085 -20.903 27.851 1.00 22.09 407 GLU A C 1
ATOM 2889 O O . GLU B 2 62 ? 15.029 -21.868 27.068 1.00 21.17 407 GLU A O 1
ATOM 2895 N N . ASN B 2 63 ? 14.136 -19.954 27.961 1.00 20.95 408 ASN A N 1
ATOM 2896 C CA . ASN B 2 63 ? 12.910 -20.029 27.177 1.00 21.13 408 ASN A CA 1
ATOM 2897 C C . ASN B 2 63 ? 13.040 -19.190 25.909 1.00 19.99 408 ASN A C 1
ATOM 2898 O O . ASN B 2 63 ? 12.052 -18.970 25.231 1.00 20.28 408 ASN A O 1
ATOM 2903 N N . GLU B 2 64 ? 14.267 -18.736 25.601 1.00 19.61 409 GLU A N 1
ATOM 2904 C CA . GLU B 2 64 ? 14.599 -18.088 24.341 1.00 18.89 409 GLU A CA 1
ATOM 2905 C C . GLU B 2 64 ? 13.969 -16.691 24.280 1.00 19.94 409 GLU A C 1
ATOM 2906 O O . GLU B 2 64 ? 13.375 -16.329 23.269 1.00 18.18 409 GLU A O 1
ATOM 2912 N N . LYS B 2 65 ? 14.135 -15.914 25.357 1.00 19.96 410 LYS A N 1
ATOM 2913 C CA . LYS B 2 65 ? 13.624 -14.553 25.465 1.00 20.97 410 LYS A CA 1
ATOM 2914 C C . LYS B 2 65 ? 14.649 -13.675 26.172 1.00 19.63 410 LYS A C 1
ATOM 2915 O O . LYS B 2 65 ? 14.408 -13.217 27.285 1.00 20.71 410 LYS A O 1
ATOM 2921 N N . ASP B 2 66 ? 15.792 -13.456 25.528 1.00 19.74 411 ASP A N 1
ATOM 2922 C CA . ASP B 2 66 ? 16.887 -12.743 26.173 1.00 19.91 411 ASP A CA 1
ATOM 2923 C C . ASP B 2 66 ? 16.475 -11.330 26.599 1.00 19.31 411 ASP A C 1
ATOM 2924 O O . ASP B 2 66 ? 16.914 -10.852 27.639 1.00 18.32 411 ASP A O 1
ATOM 2939 N N . LEU B 2 68 ? 13.562 -10.152 27.644 1.00 20.07 413 LEU A N 1
ATOM 2940 C CA . LEU B 2 68 ? 12.912 -10.231 28.953 1.00 21.97 413 LEU A CA 1
ATOM 2941 C C . LEU B 2 68 ? 13.882 -10.650 30.062 1.00 21.13 413 LEU A C 1
ATOM 2942 O O . LEU B 2 68 ? 13.796 -10.180 31.197 1.00 21.80 413 LEU A O 1
ATOM 2947 N N . ALA B 2 69 ? 14.790 -11.561 29.716 1.00 20.16 414 ALA A N 1
ATOM 2948 C CA . ALA B 2 69 ? 15.768 -12.039 30.659 1.00 19.93 414 ALA A CA 1
ATOM 2949 C C . ALA B 2 69 ? 16.577 -10.861 31.190 1.00 19.89 414 ALA A C 1
ATOM 2950 O O . ALA B 2 69 ? 16.785 -10.746 32.400 1.00 22.54 414 ALA A O 1
ATOM 2952 N N . ILE B 2 70 ? 17.095 -10.021 30.280 1.00 20.00 415 ILE A N 1
ATOM 2953 C CA . ILE B 2 70 ? 17.951 -8.913 30.692 1.00 20.85 415 ILE A CA 1
ATOM 2954 C C . ILE B 2 70 ? 17.186 -7.957 31.620 1.00 20.20 415 ILE A C 1
ATOM 2955 O O . ILE B 2 70 ? 17.736 -7.485 32.620 1.00 21.32 415 ILE A O 1
ATOM 2960 N N . ILE B 2 71 ? 15.923 -7.644 31.293 1.00 22.37 416 ILE A N 1
ATOM 2961 C CA . ILE B 2 71 ? 15.170 -6.714 32.130 1.00 21.78 416 ILE A CA 1
ATOM 2962 C C . ILE B 2 71 ? 15.080 -7.306 33.536 1.00 21.70 416 ILE A C 1
ATOM 2963 O O . ILE B 2 71 ? 15.365 -6.613 34.512 1.00 20.90 416 ILE A O 1
ATOM 2968 N N . ALA B 2 72 ? 14.751 -8.612 33.629 1.00 21.27 417 ALA A N 1
ATOM 2969 C CA . ALA B 2 72 ? 14.602 -9.265 34.923 1.00 20.93 417 ALA A CA 1
ATOM 2970 C C . ALA B 2 72 ? 15.924 -9.276 35.706 1.00 21.00 417 ALA A C 1
ATOM 2971 O O . ALA B 2 72 ? 15.948 -9.025 36.913 1.00 21.06 417 ALA A O 1
ATOM 2973 N N . LEU B 2 73 ? 17.022 -9.631 35.030 1.00 19.74 418 LEU A N 1
ATOM 2974 C CA . LEU B 2 73 ? 18.311 -9.755 35.691 1.00 21.12 418 LEU A CA 1
ATOM 2975 C C . LEU B 2 73 ? 18.830 -8.373 36.128 1.00 22.88 418 LEU A C 1
ATOM 2976 O O . LEU B 2 73 ? 19.566 -8.276 37.120 1.00 21.45 418 LEU A O 1
ATOM 2981 N N . ASN B 2 74 ? 18.451 -7.311 35.385 1.00 20.81 419 ASN A N 1
ATOM 2982 C CA . ASN B 2 74 ? 18.801 -5.943 35.743 1.00 21.46 419 ASN A CA 1
ATOM 2983 C C . ASN B 2 74 ? 18.143 -5.516 37.061 1.00 23.28 419 ASN A C 1
ATOM 2984 O O . ASN B 2 74 ? 18.774 -4.820 37.865 1.00 25.98 419 ASN A O 1
ATOM 2989 N N . HIS B 2 75 ? 16.891 -5.948 37.299 1.00 25.25 420 HIS A N 1
ATOM 2990 C CA . HIS B 2 75 ? 16.242 -5.756 38.595 1.00 25.76 420 HIS A CA 1
ATOM 2991 C C . HIS B 2 75 ? 17.009 -6.467 39.715 1.00 23.99 420 HIS A C 1
ATOM 2992 O O . HIS B 2 75 ? 17.343 -5.858 40.732 1.00 24.14 420 HIS A O 1
ATOM 2999 N N . ALA B 2 76 ? 17.298 -7.755 39.516 1.00 22.41 421 ALA A N 1
ATOM 3000 C CA . ALA B 2 76 ? 18.013 -8.596 40.474 1.00 21.96 421 ALA A CA 1
ATOM 3001 C C . ALA B 2 76 ? 19.330 -7.929 40.865 1.00 22.69 421 ALA A C 1
ATOM 3002 O O . ALA B 2 76 ? 19.676 -7.858 42.046 1.00 27.94 421 ALA A O 1
ATOM 3004 N N . ARG B 2 77 ? 20.055 -7.452 39.856 1.00 22.48 422 ARG A N 1
ATOM 3005 C CA . ARG B 2 77 ? 21.332 -6.778 40.043 1.00 26.09 422 ARG A CA 1
ATOM 3006 C C . ARG B 2 77 ? 21.222 -5.490 40.885 1.00 27.15 422 ARG A C 1
ATOM 3007 O O . ARG B 2 77 ? 22.075 -5.246 41.740 1.00 27.39 422 ARG A O 1
ATOM 3015 N N A MET B 2 78 ? 20.176 -4.697 40.635 0.50 26.78 423 MET A N 1
ATOM 3016 N N B MET B 2 78 ? 20.187 -4.666 40.629 0.50 29.56 423 MET A N 1
ATOM 3017 C CA A MET B 2 78 ? 19.938 -3.484 41.405 0.50 25.38 423 MET A CA 1
ATOM 3018 C CA B MET B 2 78 ? 19.850 -3.471 41.407 0.50 29.94 423 MET A CA 1
ATOM 3019 C C A MET B 2 78 ? 19.749 -3.840 42.883 0.50 26.91 423 MET A C 1
ATOM 3020 C C B MET B 2 78 ? 19.744 -3.841 42.886 0.50 29.72 423 MET A C 1
ATOM 3021 O O A MET B 2 78 ? 20.335 -3.203 43.753 0.50 26.96 423 MET A O 1
ATOM 3022 O O B MET B 2 78 ? 20.339 -3.198 43.747 0.50 29.62 423 MET A O 1
ATOM 3031 N N . LEU B 2 79 ? 18.958 -4.883 43.166 1.00 26.79 424 LEU A N 1
ATOM 3032 C CA . LEU B 2 79 ? 18.677 -5.308 44.531 1.00 26.19 424 LEU A CA 1
ATOM 3033 C C . LEU B 2 79 ? 19.928 -5.925 45.157 1.00 26.95 424 LEU A C 1
ATOM 3034 O O . LEU B 2 79 ? 20.159 -5.794 46.351 1.00 22.40 424 LEU A O 1
ATOM 3039 N N . ASP B 2 80 ? 20.717 -6.662 44.365 1.00 28.63 425 ASP A N 1
ATOM 3040 C CA . ASP B 2 80 ? 21.895 -7.294 44.937 1.00 27.63 425 ASP A CA 1
ATOM 3041 C C . ASP B 2 80 ? 23.009 -7.276 43.904 1.00 28.11 425 ASP A C 1
ATOM 3042 O O . ASP B 2 80 ? 23.089 -8.152 43.050 1.00 27.04 425 ASP A O 1
ATOM 3047 N N . PRO B 2 81 ? 23.906 -6.269 43.971 1.00 27.55 426 PRO A N 1
ATOM 3048 C CA . PRO B 2 81 ? 24.959 -6.120 42.968 1.00 29.22 426 PRO A CA 1
ATOM 3049 C C . PRO B 2 81 ? 26.102 -7.114 43.136 1.00 30.53 426 PRO A C 1
ATOM 3050 O O . PRO B 2 81 ? 27.015 -7.111 42.326 1.00 28.29 426 PRO A O 1
ATOM 3054 N N . LYS B 2 82 ? 26.025 -7.970 44.166 1.00 29.94 427 LYS A N 1
ATOM 3055 C CA . LYS B 2 82 ? 27.027 -9.000 44.361 1.00 29.56 427 LYS A CA 1
ATOM 3056 C C . LYS B 2 82 ? 26.513 -10.378 43.931 1.00 29.42 427 LYS A C 1
ATOM 3057 O O . LYS B 2 82 ? 27.201 -11.384 44.154 1.00 23.73 427 LYS A O 1
ATOM 3063 N N . ASP B 2 83 ? 25.285 -10.446 43.386 1.00 23.95 428 ASP A N 1
ATOM 3064 C CA . ASP B 2 83 ? 24.735 -11.751 43.036 1.00 23.29 428 ASP A CA 1
ATOM 3065 C C . ASP B 2 83 ? 25.472 -12.286 41.816 1.00 20.12 428 ASP A C 1
ATOM 3066 O O . ASP B 2 83 ? 25.323 -11.771 40.721 1.00 17.87 428 ASP A O 1
ATOM 3071 N N . ILE B 2 84 ? 26.241 -13.352 42.036 1.00 20.25 429 ILE A N 1
ATOM 3072 C CA . ILE B 2 84 ? 27.214 -13.894 41.105 1.00 22.77 429 ILE A CA 1
ATOM 3073 C C . ILE B 2 84 ? 26.490 -14.511 39.909 1.00 22.78 429 ILE A C 1
ATOM 3074 O O . ILE B 2 84 ? 26.892 -14.351 38.752 1.00 21.31 429 ILE A O 1
ATOM 3079 N N . ALA B 2 85 ? 25.407 -15.239 40.213 1.00 20.93 430 ALA A N 1
ATOM 3080 C CA . ALA B 2 85 ? 24.680 -15.920 39.157 1.00 20.09 430 ALA A CA 1
ATOM 3081 C C . ALA B 2 85 ? 24.020 -14.892 38.234 1.00 17.73 430 ALA A C 1
ATOM 3082 O O . ALA B 2 85 ? 23.855 -15.146 37.051 1.00 20.05 430 ALA A O 1
ATOM 3084 N N . VAL B 2 86 ? 23.625 -13.731 38.778 1.00 20.20 431 VAL A N 1
ATOM 3085 C CA . VAL B 2 86 ? 23.009 -12.671 37.983 1.00 18.46 431 VAL A CA 1
ATOM 3086 C C . VAL B 2 86 ? 24.037 -12.142 36.982 1.00 19.75 431 VAL A C 1
ATOM 3087 O O . VAL B 2 86 ? 23.725 -11.984 35.792 1.00 20.01 431 VAL A O 1
ATOM 3091 N N . HIS B 2 87 ? 25.267 -11.830 37.460 1.00 20.14 432 HIS A N 1
ATOM 3092 C CA . HIS B 2 87 ? 26.328 -11.382 36.560 1.00 20.17 432 HIS A CA 1
ATOM 3093 C C . HIS B 2 87 ? 26.623 -12.414 35.467 1.00 22.02 432 HIS A C 1
ATOM 3094 O O . HIS B 2 87 ? 26.851 -12.028 34.323 1.00 20.30 432 HIS A O 1
ATOM 3101 N N . ALA B 2 88 ? 26.633 -13.713 35.826 1.00 20.81 433 ALA A N 1
ATOM 3102 C CA . ALA B 2 88 ? 26.918 -14.763 34.862 1.00 21.15 433 ALA A CA 1
ATOM 3103 C C . ALA B 2 88 ? 25.830 -14.783 33.786 1.00 19.51 433 ALA A C 1
ATOM 3104 O O . ALA B 2 88 ? 26.137 -14.862 32.605 1.00 20.14 433 ALA A O 1
ATOM 3106 N N . ALA B 2 89 ? 24.564 -14.701 34.190 1.00 17.19 434 ALA A N 1
ATOM 3107 C CA . ALA B 2 89 ? 23.478 -14.713 33.219 1.00 18.96 434 ALA A CA 1
ATOM 3108 C C . ALA B 2 89 ? 23.485 -13.477 32.302 1.00 18.00 434 ALA A C 1
ATOM 3109 O O . ALA B 2 89 ? 23.267 -13.597 31.088 1.00 19.31 434 ALA A O 1
ATOM 3111 N N . LEU B 2 90 ? 23.724 -12.290 32.875 1.00 18.94 435 LEU A N 1
ATOM 3112 C CA . LEU B 2 90 ? 23.798 -11.045 32.109 1.00 20.01 435 LEU A CA 1
ATOM 3113 C C . LEU B 2 90 ? 24.930 -11.099 31.099 1.00 19.37 435 LEU A C 1
ATOM 3114 O O . LEU B 2 90 ? 24.767 -10.624 29.973 1.00 21.54 435 LEU A O 1
ATOM 3119 N N . ALA B 2 91 ? 26.075 -11.670 31.496 1.00 19.85 436 ALA A N 1
ATOM 3120 C CA . ALA B 2 91 ? 27.201 -11.743 30.567 1.00 22.31 436 ALA A CA 1
ATOM 3121 C C . ALA B 2 91 ? 26.777 -12.539 29.335 1.00 20.28 436 ALA A C 1
ATOM 3122 O O . ALA B 2 91 ? 27.137 -12.189 28.214 1.00 20.57 436 ALA A O 1
ATOM 3124 N N . VAL B 2 92 ? 26.009 -13.604 29.571 1.00 18.64 437 VAL A N 1
ATOM 3125 C CA . VAL B 2 92 ? 25.584 -14.494 28.500 1.00 20.66 437 VAL A CA 1
ATOM 3126 C C . VAL B 2 92 ? 24.561 -13.778 27.612 1.00 18.73 437 VAL A C 1
ATOM 3127 O O . VAL B 2 92 ? 24.748 -13.696 26.409 1.00 21.70 437 VAL A O 1
ATOM 3131 N N . SER B 2 93 ? 23.486 -13.257 28.199 1.00 20.53 438 SER A N 1
ATOM 3132 C CA . SER B 2 93 ? 22.423 -12.642 27.417 1.00 22.32 438 SER A CA 1
ATOM 3133 C C . SER B 2 93 ? 22.937 -11.400 26.675 1.00 25.12 438 SER A C 1
ATOM 3134 O O . SER B 2 93 ? 22.523 -11.148 25.531 1.00 25.57 438 SER A O 1
ATOM 3137 N N . HIS B 2 94 ? 23.878 -10.660 27.290 1.00 23.50 439 HIS A N 1
ATOM 3138 C CA . HIS B 2 94 ? 24.472 -9.523 26.604 1.00 22.18 439 HIS A CA 1
ATOM 3139 C C . HIS B 2 94 ? 25.275 -9.993 25.398 1.00 23.95 439 HIS A C 1
ATOM 3140 O O . HIS B 2 94 ? 25.218 -9.348 24.346 1.00 26.77 439 HIS A O 1
ATOM 3147 N N . THR B 2 95 ? 26.028 -11.100 25.550 1.00 22.20 440 THR A N 1
ATOM 3148 C CA . THR B 2 95 ? 26.822 -11.619 24.443 1.00 22.25 440 THR A CA 1
ATOM 3149 C C . THR B 2 95 ? 25.912 -11.964 23.259 1.00 24.34 440 THR A C 1
ATOM 3150 O O . THR B 2 95 ? 26.250 -11.666 22.113 1.00 24.47 440 THR A O 1
ATOM 3154 N N . ASN B 2 96 ? 24.749 -12.574 23.549 1.00 22.52 441 ASN A N 1
ATOM 3155 C CA . ASN B 2 96 ? 23.800 -13.009 22.535 1.00 24.60 441 ASN A CA 1
ATOM 3156 C C . ASN B 2 96 ? 23.223 -11.801 21.794 1.00 25.36 441 ASN A C 1
ATOM 3157 O O . ASN B 2 96 ? 22.982 -11.867 20.601 1.00 24.99 441 ASN A O 1
ATOM 3162 N N . GLU B 2 97 ? 23.012 -10.697 22.509 1.00 28.69 442 GLU A N 1
ATOM 3163 C CA . GLU B 2 97 ? 22.391 -9.500 21.962 1.00 28.74 442 GLU A CA 1
ATOM 3164 C C . GLU B 2 97 ? 23.470 -8.545 21.433 1.00 31.41 442 GLU A C 1
ATOM 3165 O O . GLU B 2 97 ? 23.191 -7.374 21.183 1.00 31.14 442 GLU A O 1
ATOM 3171 N N . HIS B 2 98 ? 24.715 -9.032 21.301 1.00 29.90 443 HIS A N 1
ATOM 3172 C CA . HIS B 2 98 ? 25.840 -8.285 20.761 1.00 33.33 443 HIS A CA 1
ATOM 3173 C C . HIS B 2 98 ? 26.187 -7.027 21.572 1.00 35.59 443 HIS A C 1
ATOM 3174 O O . HIS B 2 98 ? 26.913 -6.173 21.058 1.00 35.91 443 HIS A O 1
ATOM 3181 N N . ASN B 2 99 ? 25.659 -6.883 22.795 1.00 33.26 444 ASN A N 1
ATOM 3182 C CA . ASN B 2 99 ? 26.052 -5.779 23.663 1.00 34.24 444 ASN A CA 1
ATOM 3183 C C . ASN B 2 99 ? 27.428 -6.085 24.261 1.00 35.44 444 ASN A C 1
ATOM 3184 O O . ASN B 2 99 ? 27.517 -6.585 25.396 1.00 34.82 444 ASN A O 1
ATOM 3189 N N . VAL B 2 100 ? 28.500 -5.770 23.514 1.00 32.31 445 VAL A N 1
ATOM 3190 C CA . VAL B 2 100 ? 29.823 -6.253 23.908 1.00 32.03 445 VAL A CA 1
ATOM 3191 C C . VAL B 2 100 ? 30.318 -5.624 25.212 1.00 31.54 445 VAL A C 1
ATOM 3192 O O . VAL B 2 100 ? 30.950 -6.299 26.029 1.00 39.66 445 VAL A O 1
ATOM 3196 N N . GLY B 2 101 ? 30.009 -4.340 25.402 1.00 27.40 446 GLY A N 1
ATOM 3197 C CA . GLY B 2 101 ? 30.504 -3.585 26.533 1.00 23.42 446 GLY A CA 1
ATOM 3198 C C . GLY B 2 101 ? 29.824 -4.023 27.820 1.00 25.69 446 GLY A C 1
ATOM 3199 O O . GLY B 2 101 ? 30.483 -4.198 28.842 1.00 24.92 446 GLY A O 1
ATOM 3200 N N . ALA B 2 102 ? 28.492 -4.195 27.752 1.00 23.84 447 ALA A N 1
ATOM 3201 C CA . ALA B 2 102 ? 27.740 -4.703 28.880 1.00 23.55 447 ALA A CA 1
ATOM 3202 C C . ALA B 2 102 ? 28.193 -6.132 29.229 1.00 23.00 447 ALA A C 1
ATOM 3203 O O . ALA B 2 102 ? 28.229 -6.481 30.393 1.00 22.62 447 ALA A O 1
ATOM 3205 N N . ALA B 2 103 ? 28.563 -6.949 28.229 1.00 23.37 448 ALA A N 1
ATOM 3206 C CA . ALA B 2 103 ? 28.986 -8.322 28.476 1.00 24.90 448 ALA A CA 1
ATOM 3207 C C . ALA B 2 103 ? 30.327 -8.336 29.200 1.00 25.90 448 ALA A C 1
ATOM 3208 O O . ALA B 2 103 ? 30.490 -9.078 30.166 1.00 26.82 448 ALA A O 1
ATOM 3210 N N . LEU B 2 104 ? 31.259 -7.495 28.743 1.00 25.56 449 LEU A N 1
ATOM 3211 C CA . LEU B 2 104 ? 32.527 -7.303 29.430 1.00 27.70 449 LEU A CA 1
ATOM 3212 C C . LEU B 2 104 ? 32.348 -6.825 30.870 1.00 29.41 449 LEU A C 1
ATOM 3213 O O . LEU B 2 104 ? 32.964 -7.389 31.777 1.00 31.53 449 LEU A O 1
ATOM 3218 N N . GLN B 2 105 ? 31.499 -5.815 31.086 1.00 26.85 450 GLN A N 1
ATOM 3219 C CA . GLN B 2 105 ? 31.228 -5.328 32.431 1.00 29.13 450 GLN A CA 1
ATOM 3220 C C . GLN B 2 105 ? 30.646 -6.450 33.293 1.00 28.64 450 GLN A C 1
ATOM 3221 O O . GLN B 2 105 ? 31.003 -6.588 34.461 1.00 28.98 450 GLN A O 1
ATOM 3227 N N . SER B 2 106 ? 29.736 -7.260 32.737 1.00 27.65 451 SER A N 1
ATOM 3228 C CA . SER B 2 106 ? 29.153 -8.332 33.536 1.00 24.98 451 SER A CA 1
ATOM 3229 C C . SER B 2 106 ? 30.183 -9.413 33.891 1.00 22.94 451 SER A C 1
ATOM 3230 O O . SER B 2 106 ? 30.166 -9.906 35.021 1.00 20.25 451 SER A O 1
ATOM 3233 N N . LEU B 2 107 ? 31.074 -9.766 32.947 1.00 21.65 452 LEU A N 1
ATOM 3234 C CA . LEU B 2 107 ? 32.155 -10.717 33.230 1.00 25.22 452 LEU A CA 1
ATOM 3235 C C . LEU B 2 107 ? 33.065 -10.231 34.364 1.00 24.79 452 LEU A C 1
ATOM 3236 O O . LEU B 2 107 ? 33.458 -11.012 35.229 1.00 25.32 452 LEU A O 1
ATOM 3241 N N . ARG B 2 108 ? 33.390 -8.938 34.369 1.00 25.50 453 ARG A N 1
ATOM 3242 C CA . ARG B 2 108 ? 34.233 -8.381 35.415 1.00 25.62 453 ARG A CA 1
ATOM 3243 C C . ARG B 2 108 ? 33.507 -8.447 36.751 1.00 22.63 453 ARG A C 1
ATOM 3244 O O . ARG B 2 108 ? 34.103 -8.861 37.742 1.00 22.19 453 ARG A O 1
ATOM 3252 N N . SER B 2 109 ? 32.237 -8.007 36.784 1.00 20.27 454 SER A N 1
ATOM 3253 C CA . SER B 2 109 ? 31.460 -8.032 38.012 1.00 19.35 454 SER A CA 1
ATOM 3254 C C . SER B 2 109 ? 31.282 -9.468 38.505 1.00 19.05 454 SER A C 1
ATOM 3255 O O . SER B 2 109 ? 31.258 -9.697 39.703 1.00 20.02 454 SER A O 1
ATOM 3258 N N . TRP B 2 110 ? 31.163 -10.419 37.585 1.00 18.27 455 TRP A N 1
ATOM 3259 C CA . TRP B 2 110 ? 31.056 -11.829 37.949 1.00 20.54 455 TRP A CA 1
ATOM 3260 C C . TRP B 2 110 ? 32.286 -12.306 38.737 1.00 20.73 455 TRP A C 1
ATOM 3261 O O . TRP B 2 110 ? 32.131 -12.843 39.834 1.00 17.50 455 TRP A O 1
ATOM 3272 N N . LEU B 2 111 ? 33.495 -12.070 38.191 1.00 20.97 456 LEU A N 1
ATOM 3273 C CA . LEU B 2 111 ? 34.748 -12.481 38.810 1.00 22.38 456 LEU A CA 1
ATOM 3274 C C . LEU B 2 111 ? 34.997 -11.778 40.145 1.00 24.30 456 LEU A C 1
ATOM 3275 O O . LEU B 2 111 ? 35.313 -12.419 41.146 1.00 24.24 456 LEU A O 1
ATOM 3280 N N . LEU B 2 112 ? 34.838 -10.454 40.153 1.00 25.40 457 LEU A N 1
ATOM 3281 C CA . LEU B 2 112 ? 35.280 -9.611 41.245 1.00 29.08 457 LEU A CA 1
ATOM 3282 C C . LEU B 2 112 ? 34.260 -9.613 42.392 1.00 28.94 457 LEU A C 1
ATOM 3283 O O . LEU B 2 112 ? 34.614 -9.280 43.508 1.00 29.14 457 LEU A O 1
ATOM 3288 N N . SER B 2 113 ? 33.026 -10.063 42.142 1.00 27.65 458 SER A N 1
ATOM 3289 C CA . SER B 2 113 ? 32.035 -10.247 43.195 1.00 29.32 458 SER A CA 1
ATOM 3290 C C . SER B 2 113 ? 32.264 -11.541 43.974 1.00 30.26 458 SER A C 1
ATOM 3291 O O . SER B 2 113 ? 31.554 -11.797 44.956 1.00 28.82 458 SER A O 1
ATOM 3294 N N . GLN B 2 114 ? 33.207 -12.370 43.512 1.00 27.73 459 GLN A N 1
ATOM 3295 C CA . GLN B 2 114 ? 33.497 -13.630 44.182 1.00 28.69 459 GLN A CA 1
ATOM 3296 C C . GLN B 2 114 ? 34.603 -13.437 45.219 1.00 28.89 459 GLN A C 1
ATOM 3297 O O . GLN B 2 114 ? 35.724 -13.007 44.913 1.00 26.64 459 GLN A O 1
ATOM 3303 N N . PRO B 2 115 ? 34.327 -13.733 46.504 1.00 28.60 460 PRO A N 1
ATOM 3304 C CA . PRO B 2 115 ? 35.372 -13.624 47.528 1.00 30.20 460 PRO A CA 1
ATOM 3305 C C . PRO B 2 115 ? 36.636 -14.384 47.123 1.00 30.05 460 PRO A C 1
ATOM 3306 O O . PRO B 2 115 ? 37.731 -13.908 47.371 1.00 33.91 460 PRO A O 1
ATOM 3310 N N . GLN B 2 116 ? 36.488 -15.546 46.471 1.00 27.91 461 GLN A N 1
ATOM 3311 C CA . GLN B 2 116 ? 37.653 -16.278 45.991 1.00 28.30 461 GLN A CA 1
ATOM 3312 C C . GLN B 2 116 ? 38.538 -15.413 45.082 1.00 29.36 461 GLN A C 1
ATOM 3313 O O . GLN B 2 116 ? 39.752 -15.593 45.053 1.00 28.76 461 GLN A O 1
ATOM 3319 N N . TYR B 2 117 ? 37.936 -14.499 44.304 1.00 29.11 462 TYR A N 1
ATOM 3320 C CA . TYR B 2 117 ? 38.666 -13.836 43.224 1.00 29.69 462 TYR A CA 1
ATOM 3321 C C . TYR B 2 117 ? 38.821 -12.327 43.435 1.00 27.77 462 TYR A C 1
ATOM 3322 O O . TYR B 2 117 ? 39.478 -11.672 42.638 1.00 24.98 462 TYR A O 1
ATOM 3331 N N . GLU B 2 118 ? 38.235 -11.769 44.495 1.00 29.27 463 GLU A N 1
ATOM 3332 C CA . GLU B 2 118 ? 38.074 -10.319 44.522 1.00 34.17 463 GLU A CA 1
ATOM 3333 C C . GLU B 2 118 ? 39.421 -9.603 44.654 1.00 33.67 463 GLU A C 1
ATOM 3334 O O . GLU B 2 118 ? 39.558 -8.455 44.239 1.00 35.46 463 GLU A O 1
ATOM 3340 N N . HIS B 2 119 ? 40.420 -10.296 45.205 1.00 37.45 464 HIS A N 1
ATOM 3341 C CA . HIS B 2 119 ? 41.752 -9.730 45.374 1.00 34.28 464 HIS A CA 1
ATOM 3342 C C . HIS B 2 119 ? 42.383 -9.402 44.025 1.00 36.49 464 HIS A C 1
ATOM 3343 O O . HIS B 2 119 ? 43.242 -8.528 43.977 1.00 41.71 464 HIS A O 1
ATOM 3350 N N . LEU B 2 120 ? 41.962 -10.102 42.955 1.00 32.97 465 LEU A N 1
ATOM 3351 C CA . LEU B 2 120 ? 42.448 -9.858 41.592 1.00 35.40 465 LEU A CA 1
ATOM 3352 C C . LEU B 2 120 ? 42.096 -8.447 41.113 1.00 35.63 465 LEU A C 1
ATOM 3353 O O . LEU B 2 120 ? 42.731 -7.914 40.211 1.00 38.21 465 LEU A O 1
ATOM 3358 N N . GLY B 2 121 ? 41.087 -7.840 41.729 1.00 42.20 466 GLY A N 1
ATOM 3359 C CA . GLY B 2 121 ? 40.708 -6.473 41.419 1.00 52.22 466 GLY A CA 1
ATOM 3360 C C . GLY B 2 121 ? 41.784 -5.465 41.808 1.00 55.79 466 GLY A C 1
ATOM 3361 O O . GLY B 2 121 ? 41.879 -4.405 41.188 1.00 55.18 466 GLY A O 1
ATOM 3362 N N . LEU B 2 122 ? 42.589 -5.821 42.823 1.00 59.49 467 LEU A N 1
ATOM 3363 C CA . LEU B 2 122 ? 43.628 -4.948 43.353 1.00 65.63 467 LEU A CA 1
ATOM 3364 C C . LEU B 2 122 ? 44.909 -5.033 42.523 1.00 70.80 467 LEU A C 1
ATOM 3365 O O . LEU B 2 122 ? 45.785 -4.187 42.676 1.00 81.80 467 LEU A O 1
ATOM 3370 N N . VAL B 2 123 ? 45.019 -6.046 41.651 1.00 75.42 468 VAL A N 1
ATOM 3371 C CA . VAL B 2 123 ? 46.177 -6.215 40.783 1.00 74.86 468 VAL A CA 1
ATOM 3372 C C . VAL B 2 123 ? 46.234 -5.059 39.780 1.00 78.00 468 VAL A C 1
ATOM 3373 O O . VAL B 2 123 ? 45.211 -4.657 39.231 1.00 80.63 468 VAL A O 1
ATOM 3377 N N . ASP B 2 124 ? 47.443 -4.521 39.566 1.00 82.17 469 ASP A N 1
ATOM 3378 C CA . ASP B 2 124 ? 47.637 -3.335 38.747 1.00 80.31 469 ASP A CA 1
ATOM 3379 C C . ASP B 2 124 ? 48.032 -3.768 37.332 1.00 83.39 469 ASP A C 1
ATOM 3380 O O . ASP B 2 124 ? 49.094 -4.411 37.218 1.00 85.99 469 ASP A O 1
ATOM 3382 N N . PRO B 2 147 ? 38.932 -4.351 22.511 1.00 71.71 492 PRO A N 1
ATOM 3383 C CA . PRO B 2 147 ? 39.545 -3.144 23.088 1.00 73.43 492 PRO A CA 1
ATOM 3384 C C . PRO B 2 147 ? 40.376 -3.484 24.325 1.00 76.78 492 PRO A C 1
ATOM 3385 O O . PRO B 2 147 ? 40.676 -4.653 24.552 1.00 82.89 492 PRO A O 1
ATOM 3389 N N . SER B 2 148 ? 40.680 -2.463 25.139 1.00 74.17 493 SER A N 1
ATOM 3390 C CA . SER B 2 148 ? 41.511 -2.585 26.325 1.00 77.01 493 SER A CA 1
ATOM 3391 C C . SER B 2 148 ? 40.757 -3.229 27.489 1.00 82.31 493 SER A C 1
ATOM 3392 O O . SER B 2 148 ? 41.390 -3.808 28.373 1.00 89.43 493 SER A O 1
ATOM 3395 N N . GLU B 2 149 ? 39.420 -3.117 27.509 1.00 72.91 494 GLU A N 1
ATOM 3396 C CA . GLU B 2 149 ? 38.642 -3.822 28.519 1.00 65.20 494 GLU A CA 1
ATOM 3397 C C . GLU B 2 149 ? 38.781 -5.332 28.298 1.00 57.88 494 GLU A C 1
ATOM 3398 O O . GLU B 2 149 ? 38.932 -6.094 29.257 1.00 56.54 494 GLU A O 1
ATOM 3404 N N . TYR B 2 150 ? 38.767 -5.747 27.023 1.00 45.89 495 TYR A N 1
ATOM 3405 C CA . TYR B 2 150 ? 38.854 -7.148 26.644 1.00 45.07 495 TYR A CA 1
ATOM 3406 C C . TYR B 2 150 ? 40.197 -7.753 27.058 1.00 49.78 495 TYR A C 1
ATOM 34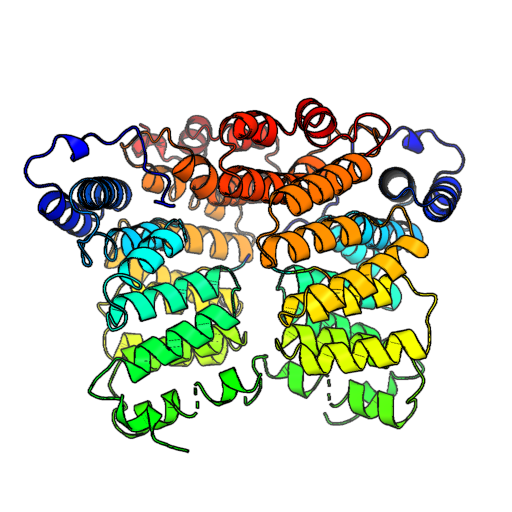07 O O . TYR B 2 150 ? 40.275 -8.945 27.376 1.00 52.05 495 TYR A O 1
ATOM 3416 N N . ARG B 2 151 ? 41.267 -6.945 26.998 1.00 48.53 496 ARG A N 1
ATOM 3417 C CA . ARG B 2 151 ? 42.573 -7.417 27.438 1.00 46.28 496 ARG A CA 1
ATOM 3418 C C . ARG B 2 151 ? 42.565 -7.561 28.960 1.00 40.44 496 ARG A C 1
ATOM 3419 O O . ARG B 2 151 ? 43.081 -8.537 29.461 1.00 38.90 496 ARG A O 1
ATOM 3421 N N . ASP B 2 152 ? 41.947 -6.611 29.672 1.00 39.71 497 ASP A N 1
ATOM 3422 C CA . ASP B 2 152 ? 41.812 -6.633 31.120 1.00 43.37 497 ASP A CA 1
ATOM 3423 C C . ASP B 2 152 ? 41.070 -7.882 31.620 1.00 50.56 497 ASP A C 1
ATOM 3424 O O . ASP B 2 152 ? 41.564 -8.594 32.504 1.00 49.95 497 ASP A O 1
ATOM 3429 N N . CYS B 2 153 ? 39.876 -8.136 31.062 1.00 46.52 498 CYS A N 1
ATOM 3430 C CA . CYS B 2 153 ? 39.147 -9.366 31.305 1.00 37.83 498 CYS A CA 1
ATOM 3431 C C . CYS B 2 153 ? 40.032 -10.580 31.069 1.00 38.46 498 CYS A C 1
ATOM 3432 O O . CYS B 2 153 ? 40.013 -11.481 31.893 1.00 40.41 498 CYS A O 1
ATOM 3445 N N . THR B 2 155 ? 43.393 -10.871 31.264 1.00 38.05 500 THR A N 1
ATOM 3446 C CA . THR B 2 155 ? 44.382 -10.951 32.326 1.00 35.13 500 THR A CA 1
ATOM 3447 C C . THR B 2 155 ? 43.736 -11.452 33.608 1.00 28.95 500 THR A C 1
ATOM 3448 O O . THR B 2 155 ? 44.238 -12.386 34.235 1.00 33.20 500 THR A O 1
ATOM 3452 N N . LEU B 2 156 ? 42.644 -10.794 34.002 1.00 27.82 501 LEU A N 1
ATOM 3453 C CA . LEU B 2 156 ? 41.963 -11.154 35.234 1.00 27.02 501 LEU A CA 1
ATOM 3454 C C . LEU B 2 156 ? 41.555 -12.640 35.202 1.00 27.80 501 LEU A C 1
ATOM 3455 O O . LEU B 2 156 ? 41.878 -13.369 36.142 1.00 28.79 501 LEU A O 1
ATOM 3460 N N . LEU B 2 157 ? 40.925 -13.120 34.109 1.00 25.67 502 LEU A N 1
ATOM 3461 C CA . LEU B 2 157 ? 40.398 -14.485 34.050 1.00 25.88 502 LEU A CA 1
ATOM 3462 C C . LEU B 2 157 ? 41.533 -15.497 33.992 1.00 26.37 502 LEU A C 1
ATOM 3463 O O . LEU B 2 157 ? 41.423 -16.569 34.563 1.00 25.55 502 LEU A O 1
ATOM 3468 N N . TYR B 2 158 ? 42.629 -15.158 33.295 1.00 31.71 503 TYR A N 1
ATOM 3469 C CA . TYR B 2 158 ? 43.762 -16.064 33.183 1.00 29.20 503 TYR A CA 1
ATOM 3470 C C . TYR B 2 158 ? 44.535 -16.140 34.494 1.00 28.73 503 TYR A C 1
ATOM 3471 O O . TYR B 2 158 ? 45.024 -17.220 34.849 1.00 31.40 503 TYR A O 1
ATOM 3480 N N . ALA B 2 159 ? 44.611 -15.010 35.213 1.00 27.10 504 ALA A N 1
ATOM 3481 C CA . ALA B 2 159 ? 45.153 -15.014 36.573 1.00 28.34 504 ALA A CA 1
ATOM 3482 C C . ALA B 2 159 ? 44.312 -15.902 37.492 1.00 28.38 504 ALA A C 1
ATOM 3483 O O . ALA B 2 159 ? 44.867 -16.635 38.316 1.00 31.04 504 ALA A O 1
ATOM 3485 N N . ALA B 2 160 ? 42.978 -15.839 37.360 1.00 26.49 505 ALA A N 1
ATOM 3486 C CA . ALA B 2 160 ? 42.097 -16.656 38.198 1.00 24.79 505 ALA A CA 1
ATOM 3487 C C . ALA B 2 160 ? 42.290 -18.135 37.899 1.00 24.61 505 ALA A C 1
ATOM 3488 O O . ALA B 2 160 ? 42.358 -18.952 38.825 1.00 23.11 505 ALA A O 1
ATOM 3490 N N . VAL B 2 161 ? 42.404 -18.459 36.597 1.00 27.00 506 VAL A N 1
ATOM 3491 C CA . VAL B 2 161 ? 42.616 -19.831 36.178 1.00 30.49 506 VAL A CA 1
ATOM 3492 C C . VAL B 2 161 ? 43.950 -20.348 36.736 1.00 32.30 506 VAL A C 1
ATOM 3493 O O . VAL B 2 161 ? 44.068 -21.524 37.085 1.00 31.36 506 VAL A O 1
ATOM 3497 N N . GLU B 2 162 ? 44.946 -19.461 36.840 1.00 31.62 507 GLU A N 1
ATOM 3498 C CA . GLU B 2 162 ? 46.253 -19.868 37.339 1.00 37.54 507 GLU A CA 1
ATOM 3499 C C . GLU B 2 162 ? 46.172 -20.261 38.821 1.00 35.40 507 GLU A C 1
ATOM 3500 O O . GLU B 2 162 ? 46.810 -21.215 39.247 1.00 40.42 507 GLU A O 1
ATOM 3506 N N . MET B 2 163 ? 45.380 -19.542 39.620 1.00 29.27 508 MET A N 1
ATOM 3507 C CA . MET B 2 163 ? 45.291 -19.908 41.020 1.00 31.15 508 MET A CA 1
ATOM 3508 C C . MET B 2 163 ? 44.247 -21.007 41.262 1.00 27.25 508 MET A C 1
ATOM 3509 O O . MET B 2 163 ? 44.273 -21.633 42.306 1.00 28.80 508 MET A O 1
ATOM 3514 N N . ASN B 2 164 ? 43.313 -21.232 40.329 1.00 28.11 509 ASN A N 1
ATOM 3515 C CA . ASN B 2 164 ? 42.200 -22.160 40.575 1.00 26.58 509 ASN A CA 1
ATOM 3516 C C . ASN B 2 164 ? 41.786 -22.819 39.255 1.00 26.34 509 ASN A C 1
ATOM 3517 O O . ASN B 2 164 ? 40.657 -22.638 38.793 1.00 26.08 509 ASN A O 1
ATOM 3522 N N . PRO B 2 165 ? 42.690 -23.591 38.594 1.00 26.46 510 PRO A N 1
ATOM 3523 C CA . PRO B 2 165 ? 42.438 -24.132 37.248 1.00 24.63 510 PRO A CA 1
ATOM 3524 C C . PRO B 2 165 ? 41.231 -25.052 37.048 1.00 23.07 510 PRO A C 1
ATOM 3525 O O . PRO B 2 165 ? 40.792 -25.220 35.908 1.00 20.24 510 PRO A O 1
ATOM 3529 N N . ASN B 2 166 ? 40.708 -25.641 38.134 1.00 20.38 511 ASN A N 1
ATOM 3530 C CA . ASN B 2 166 ? 39.629 -26.616 38.014 1.00 21.50 511 ASN A CA 1
ATOM 3531 C C . ASN B 2 166 ? 38.281 -26.041 38.444 1.00 20.30 511 ASN A C 1
ATOM 3532 O O . ASN B 2 166 ? 37.363 -26.781 38.770 1.00 19.68 511 ASN A O 1
ATOM 3537 N N . ASP B 2 167 ? 38.154 -24.715 38.419 1.00 20.14 512 ASP A N 1
ATOM 3538 C CA . ASP B 2 167 ? 36.830 -24.109 38.524 1.00 19.55 512 ASP A CA 1
ATOM 3539 C C . ASP B 2 167 ? 36.208 -24.098 37.123 1.00 19.75 512 ASP A C 1
ATOM 3540 O O . ASP B 2 167 ? 36.626 -23.303 36.276 1.00 17.87 512 ASP A O 1
ATOM 3545 N N . PRO B 2 168 ? 35.181 -24.942 36.849 1.00 18.53 513 PRO A N 1
ATOM 3546 C CA . PRO B 2 168 ? 34.590 -25.026 35.510 1.00 19.35 513 PRO A CA 1
ATOM 3547 C C . PRO B 2 168 ? 34.081 -23.662 35.060 1.00 20.16 513 PRO A C 1
ATOM 3548 O O . PRO B 2 168 ? 34.191 -23.346 33.885 1.00 20.66 513 PRO A O 1
ATOM 3552 N N . GLN B 2 169 ? 33.574 -22.858 36.014 1.00 21.72 514 GLN A N 1
ATOM 3553 C CA . GLN B 2 169 ? 32.942 -21.580 35.712 1.00 23.85 514 GLN A CA 1
ATOM 3554 C C . GLN B 2 169 ? 33.958 -20.548 35.213 1.00 22.72 514 GLN A C 1
ATOM 3555 O O . GLN B 2 169 ? 33.575 -19.648 34.460 1.00 24.47 514 GLN A O 1
ATOM 3561 N N . LEU B 2 170 ? 35.240 -20.669 35.618 1.00 19.82 515 LEU A N 1
ATOM 3562 C CA . LEU B 2 170 ? 36.278 -19.824 35.050 1.00 20.48 515 LEU A CA 1
ATOM 3563 C C . LEU B 2 170 ? 36.422 -20.139 33.550 1.00 19.73 515 LEU A C 1
ATOM 3564 O O . LEU B 2 170 ? 36.601 -19.228 32.730 1.00 18.85 515 LEU A O 1
ATOM 3569 N N . HIS B 2 171 ? 36.369 -21.439 33.192 1.00 17.91 516 HIS A N 1
ATOM 3570 C CA . HIS B 2 171 ? 36.511 -21.869 31.809 1.00 17.96 516 HIS A CA 1
ATOM 3571 C C . HIS B 2 171 ? 35.295 -21.420 31.001 1.00 19.43 516 HIS A C 1
ATOM 3572 O O . HIS B 2 171 ? 35.424 -20.954 29.875 1.00 18.45 516 HIS A O 1
ATOM 3579 N N . ALA B 2 172 ? 34.105 -21.560 31.591 1.00 17.53 517 ALA A N 1
ATOM 3580 C CA . ALA B 2 172 ? 32.910 -21.088 30.934 1.00 17.25 517 ALA A CA 1
ATOM 3581 C C . ALA B 2 172 ? 32.973 -19.574 30.679 1.00 17.52 517 ALA A C 1
ATOM 3582 O O . ALA B 2 172 ? 32.563 -19.109 29.623 1.00 19.33 517 ALA A O 1
ATOM 3584 N N . SER B 2 173 ? 33.522 -18.794 31.606 1.00 18.18 518 SER A N 1
ATOM 3585 C CA . SER B 2 173 ? 33.666 -17.343 31.434 1.00 19.51 518 SER A CA 1
ATOM 3586 C C . SER B 2 173 ? 34.615 -16.968 30.290 1.00 18.05 518 SER A C 1
ATOM 3587 O O . SER B 2 173 ? 34.389 -16.010 29.567 1.00 16.40 518 SER A O 1
ATOM 3590 N N . LEU B 2 174 ? 35.699 -17.711 30.158 1.00 19.28 519 LEU A N 1
ATOM 3591 C CA . LEU B 2 174 ? 36.617 -17.541 29.046 1.00 20.81 519 LEU A CA 1
ATOM 3592 C C . LEU B 2 174 ? 35.900 -17.886 27.742 1.00 21.43 519 LEU A C 1
ATOM 3593 O O . LEU B 2 174 ? 36.150 -17.262 26.715 1.00 21.27 519 LEU A O 1
ATOM 3598 N N . GLY B 2 175 ? 35.032 -18.908 27.790 1.00 21.82 520 GLY A N 1
ATOM 3599 C CA . GLY B 2 175 ? 34.218 -19.279 26.644 1.00 20.77 520 GLY A CA 1
ATOM 3600 C C . GLY B 2 175 ? 33.319 -18.115 26.226 1.00 21.26 520 GLY A C 1
ATOM 3601 O O . GLY B 2 175 ? 33.169 -17.832 25.040 1.00 26.06 520 GLY A O 1
ATOM 3602 N N . VAL B 2 176 ? 32.716 -17.442 27.203 1.00 19.53 521 VAL A N 1
ATOM 3603 C CA . VAL B 2 176 ? 31.920 -16.266 26.892 1.00 22.12 521 VAL A CA 1
ATOM 3604 C C . VAL B 2 176 ? 32.836 -15.194 26.292 1.00 23.90 521 VAL A C 1
ATOM 3605 O O . VAL B 2 176 ? 32.513 -14.630 25.251 1.00 22.96 521 VAL A O 1
ATOM 3609 N N . LEU B 2 177 ? 33.991 -14.950 26.929 1.00 24.01 522 LEU A N 1
ATOM 3610 C CA . LEU B 2 177 ? 34.929 -13.923 26.488 1.00 24.37 522 LEU A CA 1
ATOM 3611 C C . LEU B 2 177 ? 35.348 -14.159 25.033 1.00 23.77 522 LEU A C 1
ATOM 3612 O O . LEU B 2 177 ? 35.375 -13.238 24.220 1.00 21.55 522 LEU A O 1
ATOM 3617 N N . HIS B 2 178 ? 35.655 -15.417 24.727 1.00 23.61 523 HIS A N 1
ATOM 3618 C CA . HIS B 2 178 ? 36.112 -15.794 23.407 1.00 24.61 523 HIS A CA 1
ATOM 3619 C C . HIS B 2 178 ? 34.991 -15.736 22.376 1.00 25.91 523 HIS A C 1
ATOM 3620 O O . HIS B 2 178 ? 35.286 -15.548 21.203 1.00 28.90 523 HIS A O 1
ATOM 3627 N N . ASN B 2 179 ? 33.728 -15.856 22.804 1.00 24.55 524 ASN A N 1
ATOM 3628 C CA . ASN B 2 179 ? 32.610 -15.646 21.892 1.00 23.55 524 ASN A CA 1
ATOM 3629 C C . ASN B 2 179 ? 32.486 -14.179 21.506 1.00 23.42 524 ASN A C 1
ATOM 3630 O O . ASN B 2 179 ? 32.133 -13.861 20.366 1.00 22.34 524 ASN A O 1
ATOM 3635 N N . LEU B 2 180 ? 32.757 -13.299 22.472 1.00 25.35 525 LEU A N 1
ATOM 3636 C CA . LEU B 2 180 ? 32.585 -11.870 22.279 1.00 31.14 525 LEU A CA 1
ATOM 3637 C C . LEU B 2 180 ? 33.545 -11.352 21.209 1.00 30.23 525 LEU A C 1
ATOM 3638 O O . LEU B 2 180 ? 33.227 -10.366 20.550 1.00 34.65 525 LEU A O 1
ATOM 3643 N N . SER B 2 181 ? 34.692 -12.031 21.065 1.00 28.26 526 SER A N 1
ATOM 3644 C CA . SER B 2 181 ? 35.760 -11.665 20.152 1.00 31.06 526 SER A CA 1
ATOM 3645 C C . SER B 2 181 ? 35.762 -12.585 18.929 1.00 32.54 526 SER A C 1
ATOM 3646 O O . SER B 2 181 ? 36.774 -12.667 18.228 1.00 30.05 526 SER A O 1
ATOM 3649 N N . HIS B 2 182 ? 34.663 -13.345 18.745 1.00 31.37 527 HIS A N 1
ATOM 3650 C CA . HIS B 2 182 ? 34.469 -14.210 17.597 1.00 33.79 527 HIS A CA 1
ATOM 3651 C C . HIS B 2 182 ? 35.628 -15.192 17.453 1.00 35.55 527 HIS A C 1
ATOM 3652 O O . HIS B 2 182 ? 35.941 -15.608 16.341 1.00 42.64 527 HIS A O 1
ATOM 3659 N N . ARG B 2 183 ? 36.262 -15.552 18.578 1.00 32.25 528 ARG A N 1
ATOM 3660 C CA . ARG B 2 183 ? 37.262 -16.603 18.608 1.00 31.23 528 ARG A CA 1
ATOM 3661 C C . ARG B 2 183 ? 36.588 -17.888 19.087 1.00 32.63 528 ARG A C 1
ATOM 3662 O O . ARG B 2 183 ? 36.706 -18.250 20.256 1.00 38.26 528 ARG A O 1
ATOM 3670 N N . PHE B 2 184 ? 35.891 -18.574 18.170 1.00 33.45 529 PHE A N 1
ATOM 3671 C CA . PHE B 2 184 ? 34.972 -19.668 18.477 1.00 28.64 529 PHE A CA 1
ATOM 3672 C C . PHE B 2 184 ? 35.701 -20.993 18.656 1.00 26.62 529 PHE A C 1
ATOM 3673 O O . PHE B 2 184 ? 35.269 -21.835 19.444 1.00 28.57 529 PHE A O 1
ATOM 3681 N N . ASP B 2 185 ? 36.835 -21.175 17.987 1.00 25.49 530 ASP A N 1
ATOM 3682 C CA . ASP B 2 185 ? 37.597 -22.388 18.241 1.00 28.51 530 ASP A CA 1
ATOM 3683 C C . ASP B 2 185 ? 38.177 -22.382 19.660 1.00 28.36 530 ASP A C 1
ATOM 3684 O O . ASP B 2 185 ? 38.277 -23.436 20.291 1.00 27.26 530 ASP A O 1
ATOM 3689 N N . GLU B 2 186 ? 38.600 -21.198 20.134 1.00 27.27 531 GLU A N 1
ATOM 3690 C CA . GLU B 2 186 ? 39.155 -21.099 21.470 1.00 28.71 531 GLU A CA 1
ATOM 3691 C C . GLU B 2 186 ? 38.036 -21.287 22.503 1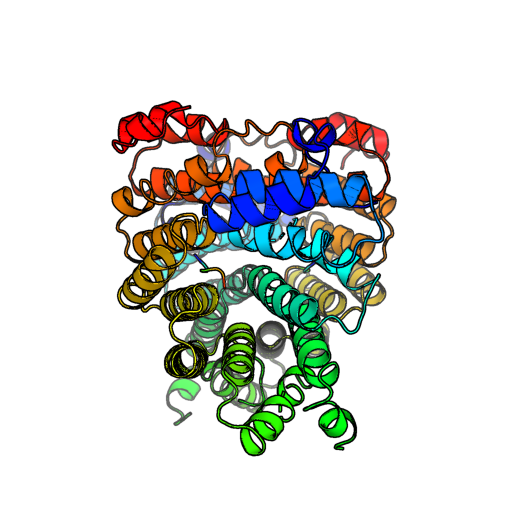.00 24.76 531 GLU A C 1
ATOM 3692 O O . GLU B 2 186 ? 38.188 -22.072 23.435 1.00 24.08 531 GLU A O 1
ATOM 3698 N N . ALA B 2 187 ? 36.931 -20.547 22.317 1.00 23.00 532 ALA A N 1
ATOM 3699 C CA . ALA B 2 187 ? 35.743 -20.685 23.155 1.00 23.78 53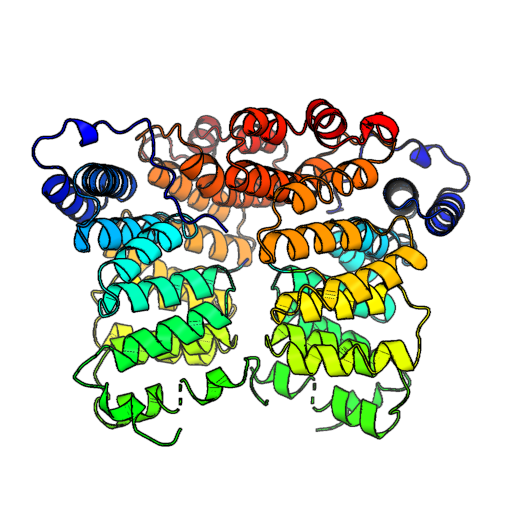2 ALA A CA 1
ATOM 3700 C C . ALA B 2 187 ? 35.346 -22.166 23.285 1.00 24.99 532 ALA A C 1
ATOM 3701 O O . ALA B 2 187 ? 34.960 -22.625 24.354 1.00 23.45 532 ALA A O 1
ATOM 3703 N N . ALA B 2 188 ? 35.443 -22.937 22.193 1.00 25.66 533 ALA A N 1
ATOM 3704 C CA . ALA B 2 188 ? 34.982 -24.321 22.242 1.00 24.88 533 ALA A CA 1
ATOM 3705 C C . ALA B 2 188 ? 35.891 -25.146 23.141 1.00 23.38 533 ALA A C 1
ATOM 3706 O O . ALA B 2 188 ? 35.442 -26.075 23.815 1.00 29.30 533 ALA A O 1
ATOM 3708 N N . LYS B 2 189 ? 37.182 -24.820 23.128 1.00 24.06 534 LYS A N 1
ATOM 3709 C CA . LYS B 2 189 ? 38.127 -25.459 24.030 1.00 24.82 534 LYS A CA 1
ATOM 3710 C C . LYS B 2 189 ? 37.772 -25.152 25.484 1.00 21.64 534 LYS A C 1
ATOM 3711 O O . LYS B 2 189 ? 37.836 -26.024 26.345 1.00 19.83 534 LYS A O 1
ATOM 3717 N N . ASN B 2 190 ? 37.459 -23.880 25.746 1.00 20.28 535 ASN A N 1
ATOM 3718 C CA . ASN B 2 190 ? 37.045 -23.433 27.066 1.00 21.02 535 ASN A CA 1
ATOM 3719 C C . ASN B 2 190 ? 35.811 -24.235 27.521 1.00 20.46 535 ASN A C 1
ATOM 3720 O O . ASN B 2 190 ? 35.761 -24.743 28.636 1.00 21.74 535 ASN A O 1
ATOM 3725 N N . PHE B 2 191 ? 34.813 -24.377 26.647 1.00 18.52 536 PHE A N 1
ATOM 3726 C CA . PHE B 2 191 ? 33.561 -24.959 27.086 1.00 20.17 536 PHE A CA 1
ATOM 3727 C C . PHE B 2 191 ? 33.724 -26.465 27.250 1.00 22.33 536 PHE A C 1
ATOM 3728 O O . PHE B 2 191 ? 33.078 -27.061 28.110 1.00 23.79 536 PHE A O 1
ATOM 3736 N N . ARG B 2 192 ? 34.628 -27.043 26.456 1.00 22.07 537 ARG A N 1
ATOM 3737 C CA A ARG B 2 192 ? 34.938 -28.454 26.562 0.50 24.71 537 ARG A CA 1
ATOM 3738 C CA B ARG B 2 192 ? 34.900 -28.463 26.579 0.50 24.27 537 ARG A CA 1
ATOM 3739 C C . ARG B 2 192 ? 35.552 -28.717 27.935 1.00 25.71 537 ARG A C 1
ATOM 3740 O O . ARG B 2 192 ? 35.267 -29.737 28.586 1.00 25.56 537 ARG A O 1
ATOM 3755 N N . ARG B 2 193 ? 36.425 -27.787 28.351 1.00 24.11 538 ARG A N 1
ATOM 3756 C CA . ARG B 2 193 ? 37.077 -27.956 29.637 1.00 24.07 538 ARG A CA 1
ATOM 3757 C C . ARG B 2 193 ? 36.014 -27.854 30.729 1.00 25.18 538 ARG A C 1
ATOM 3758 O O . ARG B 2 193 ? 35.966 -28.688 31.632 1.00 24.46 538 ARG A O 1
ATOM 3766 N N . ALA B 2 194 ? 35.107 -26.873 30.584 1.00 22.94 539 ALA A N 1
ATOM 3767 C CA . ALA B 2 194 ? 34.052 -26.678 31.562 1.00 20.83 539 ALA A CA 1
ATOM 3768 C C . ALA B 2 194 ? 33.168 -27.924 31.652 1.00 19.20 539 ALA A C 1
ATOM 3769 O O . ALA B 2 194 ? 32.888 -28.359 32.757 1.00 21.47 539 ALA A O 1
ATOM 3771 N N . VAL B 2 195 ? 32.748 -28.534 30.533 1.00 18.60 540 VAL A N 1
ATOM 3772 C CA . VAL B 2 195 ? 31.886 -29.714 30.683 1.00 19.59 540 VAL A CA 1
ATOM 3773 C C . VAL B 2 195 ? 32.641 -30.943 31.205 1.00 21.24 540 VAL A C 1
ATOM 3774 O O . VAL B 2 195 ? 32.034 -31.817 31.833 1.00 18.51 540 VAL A O 1
ATOM 3778 N N . GLU B 2 196 ? 33.953 -31.033 30.933 1.00 22.50 541 GLU A N 1
ATOM 3779 C CA . GLU B 2 196 ? 34.715 -32.139 31.509 1.00 26.02 541 GLU A CA 1
ATOM 3780 C C . GLU B 2 196 ? 34.703 -32.036 33.031 1.00 24.71 541 GLU A C 1
ATOM 3781 O O . GLU B 2 196 ? 34.530 -33.038 33.732 1.00 23.54 541 GLU A O 1
ATOM 3787 N N . LEU B 2 197 ? 34.843 -30.809 33.542 1.00 24.96 542 LEU A N 1
ATOM 3788 C CA . LEU B 2 197 ? 34.846 -30.636 34.983 1.00 23.66 542 LEU A CA 1
ATOM 3789 C C . LEU B 2 197 ? 33.445 -30.791 35.567 1.00 27.08 542 LEU A C 1
ATOM 3790 O O . LEU B 2 197 ? 33.295 -31.253 36.697 1.00 28.89 542 LEU A O 1
ATOM 3795 N N . ARG B 2 198 ? 32.417 -30.382 34.819 1.00 24.88 543 ARG A N 1
ATOM 3796 C CA . ARG B 2 198 ? 31.067 -30.444 35.361 1.00 27.74 543 ARG A CA 1
ATOM 3797 C C . ARG B 2 198 ? 30.108 -30.891 34.246 1.00 27.15 543 ARG A C 1
ATOM 3798 O O . ARG B 2 198 ? 29.431 -30.080 33.609 1.00 29.19 543 ARG A O 1
ATOM 3806 N N . PRO B 2 199 ? 30.043 -32.203 33.945 1.00 25.89 544 PRO A N 1
ATOM 3807 C CA . PRO B 2 199 ? 29.300 -32.693 32.782 1.00 27.45 544 PRO A CA 1
ATOM 3808 C C . PRO B 2 199 ? 27.773 -32.754 32.902 1.00 26.36 544 PRO A C 1
ATOM 3809 O O . PRO B 2 199 ? 27.110 -33.083 31.930 1.00 31.51 544 PRO A O 1
ATOM 3813 N N . ASP B 2 200 ? 27.220 -32.490 34.079 1.00 24.18 545 ASP A N 1
ATOM 3814 C CA . ASP B 2 200 ? 25.777 -32.538 34.244 1.00 30.59 545 ASP A CA 1
ATOM 3815 C C . ASP B 2 200 ? 25.146 -31.143 34.125 1.00 30.24 545 ASP A C 1
ATOM 3816 O O . ASP B 2 200 ? 23.958 -31.000 34.365 1.00 30.96 545 ASP A O 1
ATOM 3821 N N . ASP B 2 201 ? 25.924 -30.128 33.726 1.00 27.06 546 ASP A N 1
ATOM 3822 C CA . ASP B 2 201 ? 25.411 -28.775 33.558 1.00 24.18 546 ASP A CA 1
ATOM 3823 C C . ASP B 2 201 ? 24.842 -28.568 32.146 1.00 21.41 546 ASP A C 1
ATOM 3824 O O . ASP B 2 201 ? 25.581 -28.395 31.182 1.00 19.34 546 ASP A O 1
ATOM 3829 N N . ALA B 2 202 ? 23.514 -28.589 32.005 1.00 20.95 547 ALA A N 1
ATOM 3830 C CA . ALA B 2 202 ? 22.871 -28.425 30.700 1.00 21.38 547 ALA A CA 1
ATOM 3831 C C . ALA B 2 202 ? 23.281 -27.114 30.017 1.00 20.64 547 ALA A C 1
ATOM 3832 O O . ALA B 2 202 ? 23.393 -27.059 28.784 1.00 21.62 547 ALA A O 1
ATOM 3834 N N . HIS B 2 203 ? 23.425 -26.040 30.802 1.00 20.15 548 HIS A N 1
ATOM 3835 C CA . HIS B 2 203 ? 23.731 -24.735 30.219 1.00 20.63 548 HIS A CA 1
ATOM 3836 C C . HIS B 2 203 ? 25.107 -24.753 29.563 1.00 18.08 548 HIS A C 1
ATOM 3837 O O . HIS B 2 203 ? 25.320 -24.157 28.512 1.00 17.08 548 HIS A O 1
ATOM 3844 N N . THR B 2 204 ? 26.048 -25.462 30.182 1.00 19.62 549 THR A N 1
ATOM 3845 C CA . THR B 2 204 ? 27.398 -25.518 29.641 1.00 22.16 549 THR A CA 1
ATOM 3846 C C . THR B 2 204 ? 27.399 -26.294 28.320 1.00 22.92 549 THR A C 1
ATOM 3847 O O . THR B 2 204 ? 28.103 -25.901 27.374 1.00 25.06 549 THR A O 1
ATOM 3851 N N . TRP B 2 205 ? 26.559 -27.341 28.235 1.00 17.61 550 TRP A N 1
ATOM 3852 C CA . TRP B 2 205 ? 26.475 -28.115 27.003 1.00 18.93 550 TRP A CA 1
ATOM 3853 C C . TRP B 2 205 ? 25.921 -27.235 25.884 1.00 18.02 550 TRP A C 1
ATOM 3854 O O . TRP B 2 205 ? 26.390 -27.303 24.745 1.00 19.05 550 TRP A O 1
ATOM 3865 N N . ASN B 2 206 ? 24.912 -26.419 26.234 1.00 17.83 551 ASN A N 1
ATOM 3866 C CA . ASN B 2 206 ? 24.288 -25.534 25.259 1.00 18.85 551 ASN A CA 1
ATOM 3867 C C . ASN B 2 206 ? 25.326 -24.550 24.750 1.00 16.62 551 ASN A C 1
ATOM 3868 O O . ASN B 2 206 ? 25.376 -24.278 23.564 1.00 17.14 551 ASN A O 1
ATOM 3873 N N . LYS B 2 207 ? 26.142 -24.030 25.670 1.00 18.28 552 LYS A N 1
ATOM 3874 C CA . LYS B 2 207 ? 27.120 -23.003 25.347 1.00 21.32 552 LYS A CA 1
ATOM 3875 C C . LYS B 2 207 ? 28.208 -23.587 24.448 1.00 18.68 552 LYS A C 1
ATOM 3876 O O . LYS B 2 207 ? 28.665 -22.890 23.553 1.00 18.91 552 LYS A O 1
ATOM 3882 N N . LEU B 2 208 ? 28.598 -24.844 24.679 1.00 19.75 553 LEU A N 1
ATOM 3883 C CA . LEU B 2 208 ? 29.573 -25.508 23.814 1.00 19.62 553 LEU A CA 1
ATOM 3884 C C . LEU B 2 208 ? 28.956 -25.687 22.432 1.00 19.54 553 LEU A C 1
ATOM 3885 O O . LEU B 2 208 ? 29.608 -25.466 21.426 1.00 18.22 553 LEU A O 1
ATOM 3890 N N . GLY B 2 209 ? 27.682 -26.100 22.404 1.00 20.31 554 GLY A N 1
ATOM 3891 C CA . GLY B 2 209 ? 27.002 -26.307 21.141 1.00 22.02 554 GLY A CA 1
ATOM 3892 C C . GLY B 2 209 ? 26.904 -25.013 20.336 1.00 23.13 554 GLY A C 1
ATOM 3893 O O . GLY B 2 209 ? 27.205 -24.991 19.145 1.00 21.90 554 GLY A O 1
ATOM 3894 N N . ALA B 2 210 ? 26.457 -23.934 20.990 1.00 23.42 555 ALA A N 1
ATOM 3895 C CA . ALA B 2 210 ? 26.276 -22.668 20.288 1.00 22.70 555 ALA A CA 1
ATOM 3896 C C . ALA B 2 210 ? 27.628 -22.197 19.762 1.00 23.87 555 ALA A C 1
ATOM 3897 O O . ALA B 2 210 ? 27.720 -21.709 18.628 1.00 25.42 555 ALA A O 1
ATOM 3899 N N . THR B 2 211 ? 28.648 -22.334 20.609 1.00 21.83 556 THR A N 1
ATOM 3900 C CA . THR B 2 211 ? 30.004 -21.991 20.203 1.00 21.71 556 THR A CA 1
ATOM 3901 C C . THR B 2 211 ? 30.454 -22.766 18.966 1.00 24.50 556 THR A C 1
ATOM 3902 O O . THR B 2 211 ? 31.084 -22.192 18.074 1.00 28.30 556 THR A O 1
ATOM 3906 N N . LEU B 2 212 ? 30.209 -24.075 18.924 1.00 22.08 557 LEU A N 1
ATOM 3907 C CA . LEU B 2 212 ? 30.625 -24.875 17.776 1.00 22.11 557 LEU A CA 1
ATOM 3908 C C . LEU B 2 212 ? 29.916 -24.435 16.490 1.00 22.76 557 LEU A C 1
ATOM 3909 O O . LEU B 2 212 ? 30.555 -24.199 15.449 1.00 22.39 557 LEU A O 1
ATOM 3914 N N . ALA B 2 213 ? 28.589 -24.331 16.557 1.00 21.57 558 ALA A N 1
ATOM 3915 C CA . ALA B 2 213 ? 27.803 -23.805 15.447 1.00 22.95 558 ALA A CA 1
ATOM 3916 C C . ALA B 2 213 ? 28.350 -22.456 14.961 1.00 23.28 558 ALA A C 1
ATOM 3917 O O . ALA B 2 213 ? 28.492 -22.227 13.760 1.00 22.86 558 ALA A O 1
ATOM 3919 N N . ASN B 2 214 ? 28.615 -21.530 15.889 1.00 24.49 559 ASN A N 1
ATOM 3920 C CA . ASN B 2 214 ? 29.076 -20.201 15.516 1.00 22.82 559 ASN A CA 1
ATOM 3921 C C . ASN B 2 214 ? 30.453 -20.320 14.862 1.00 27.05 559 ASN A C 1
ATOM 3922 O O . ASN B 2 214 ? 30.810 -19.494 14.024 1.00 31.61 559 ASN A O 1
ATOM 3927 N N . GLY B 2 215 ? 31.209 -21.366 15.214 1.00 25.31 560 GLY A N 1
ATOM 3928 C CA . GLY B 2 215 ? 32.480 -21.626 14.560 1.00 31.19 560 GLY A CA 1
ATOM 3929 C C . GLY B 2 215 ? 32.364 -22.597 13.376 1.00 31.93 560 GLY A C 1
ATOM 3930 O O . GLY B 2 215 ? 33.346 -23.248 13.000 1.00 27.75 560 GLY A O 1
ATOM 3931 N N . ASN B 2 216 ? 31.143 -22.724 12.832 1.00 31.60 561 ASN A N 1
ATOM 3932 C CA . ASN B 2 216 ? 30.859 -23.483 11.614 1.00 32.77 561 ASN A CA 1
ATOM 3933 C C . ASN B 2 216 ? 31.160 -24.962 11.811 1.00 30.89 561 ASN A C 1
ATOM 3934 O O . ASN B 2 216 ? 31.694 -25.611 10.920 1.00 32.82 561 ASN A O 1
ATOM 3939 N N . ARG B 2 217 ? 30.804 -25.488 12.979 1.00 32.22 562 ARG A N 1
ATOM 3940 C CA . ARG B 2 217 ? 30.855 -26.923 13.239 1.00 31.80 562 ARG A CA 1
ATOM 3941 C C . ARG B 2 217 ? 29.468 -27.377 13.712 1.00 28.92 562 ARG A C 1
ATOM 3942 O O . ARG B 2 217 ? 29.312 -27.834 14.850 1.00 27.33 562 ARG A O 1
ATOM 3950 N N . PRO B 2 218 ? 28.419 -27.276 12.853 1.00 31.49 563 PRO A N 1
ATOM 3951 C CA . PRO B 2 218 ? 27.039 -27.574 13.265 1.00 31.62 563 PRO A CA 1
ATOM 3952 C C . PRO B 2 218 ? 26.797 -29.028 13.641 1.00 30.53 563 PRO A C 1
ATOM 3953 O O . PRO B 2 218 ? 25.944 -29.315 14.491 1.00 29.13 563 PRO A O 1
ATOM 3957 N N A GLN B 2 219 ? 27.564 -29.934 13.019 0.50 32.11 564 GLN A N 1
ATOM 3958 N N B GLN B 2 219 ? 27.546 -29.927 12.980 0.50 30.90 564 GLN A N 1
ATOM 3959 C CA A GLN B 2 219 ? 27.465 -31.361 13.294 0.50 30.02 564 GLN A CA 1
ATOM 3960 C CA B GLN B 2 219 ? 27.527 -31.357 13.257 0.50 28.38 564 GLN A CA 1
ATOM 3961 C C A GLN B 2 219 ? 27.894 -31.628 14.736 0.50 26.63 564 GLN A C 1
ATOM 3962 C C B GLN B 2 219 ? 27.884 -31.591 14.722 0.50 25.76 564 GLN A C 1
ATOM 3963 O O A GLN B 2 219 ? 27.230 -32.367 15.454 0.50 25.44 564 GLN A O 1
ATOM 3964 O O B GLN B 2 219 ? 27.177 -32.293 15.433 0.50 24.92 564 GLN A O 1
ATOM 3975 N N . GLU B 2 220 ? 29.004 -31.009 15.160 1.00 27.51 565 GLU A N 1
ATOM 3976 C CA . GLU B 2 220 ? 29.477 -31.146 16.540 1.00 26.63 565 GLU A CA 1
ATOM 3977 C C . GLU B 2 220 ? 28.526 -30.439 17.507 1.00 23.61 565 GLU A C 1
ATOM 3978 O O . GLU B 2 220 ? 28.287 -30.927 18.618 1.00 23.96 565 GLU A O 1
ATOM 3984 N N . ALA B 2 221 ? 27.966 -29.299 17.076 1.00 21.54 566 ALA A N 1
ATOM 3985 C CA . ALA B 2 221 ? 27.027 -28.562 17.919 1.00 20.65 566 ALA A CA 1
ATOM 3986 C C . ALA B 2 221 ? 25.822 -29.438 18.264 1.00 20.26 566 ALA A C 1
ATOM 3987 O O . ALA B 2 221 ? 25.406 -29.499 19.423 1.00 23.56 566 ALA A O 1
ATOM 3989 N N . LEU B 2 222 ? 25.275 -30.123 17.250 1.00 20.61 567 LEU A N 1
ATOM 3990 C CA . LEU B 2 222 ? 24.121 -31.007 17.455 1.00 22.74 567 LEU A CA 1
ATOM 3991 C C . LEU B 2 222 ? 24.429 -32.087 18.496 1.00 23.86 567 LEU A C 1
ATOM 3992 O O . LEU B 2 222 ? 23.546 -32.469 19.275 1.00 22.66 567 LEU A O 1
ATOM 3997 N N . GLU B 2 223 ? 25.690 -32.545 18.545 1.00 23.16 568 GLU A N 1
ATOM 3998 C CA . GLU B 2 223 ? 26.025 -33.553 19.545 1.00 26.45 568 GLU A CA 1
ATOM 3999 C C . GLU B 2 223 ? 25.912 -32.965 20.952 1.00 21.59 568 GLU A C 1
ATOM 4000 O O . GLU B 2 223 ? 25.329 -33.589 21.830 1.00 21.67 568 GLU A O 1
ATOM 4006 N N . ALA B 2 224 ? 26.538 -31.800 21.173 1.00 18.20 569 ALA A N 1
ATOM 4007 C CA . ALA B 2 224 ? 26.406 -31.046 22.417 1.00 17.91 569 ALA A CA 1
ATOM 4008 C C . ALA B 2 224 ? 24.928 -30.771 22.746 1.00 18.34 569 ALA A C 1
ATOM 4009 O O . ALA B 2 224 ? 24.519 -30.904 23.890 1.00 16.88 569 ALA A O 1
ATOM 4011 N N . TYR B 2 225 ? 24.125 -30.346 21.756 1.00 18.89 570 TYR A N 1
ATOM 4012 C CA . TYR B 2 225 ? 22.728 -29.983 22.029 1.00 19.25 570 TYR A CA 1
ATOM 4013 C C . TYR B 2 225 ? 21.936 -31.182 22.535 1.00 19.29 570 TYR A C 1
ATOM 4014 O O . TYR B 2 225 ? 21.062 -31.028 23.394 1.00 23.20 570 TYR A O 1
ATOM 4023 N N . ASN B 2 226 ? 22.272 -32.378 22.037 1.00 20.61 571 ASN A N 1
ATOM 4024 C CA . ASN B 2 226 ? 21.572 -33.597 22.440 1.00 22.91 571 ASN A CA 1
ATOM 4025 C C . ASN B 2 226 ? 21.949 -33.929 23.880 1.00 23.07 571 ASN A C 1
ATOM 4026 O O . ASN B 2 226 ? 21.099 -34.388 24.638 1.00 23.70 571 ASN A O 1
ATOM 4031 N N . ARG B 2 227 ? 23.189 -33.607 24.279 1.00 23.98 572 ARG A N 1
ATOM 4032 C CA . ARG B 2 227 ? 23.564 -33.752 25.683 1.00 27.08 572 ARG A CA 1
ATOM 4033 C C . ARG B 2 227 ? 22.760 -32.796 26.564 1.00 24.01 572 ARG A C 1
ATOM 4034 O O . ARG B 2 227 ? 22.327 -33.174 27.653 1.00 22.85 572 ARG A O 1
ATOM 4042 N N . ALA B 2 228 ? 22.540 -31.563 26.083 1.00 21.18 573 ALA A N 1
ATOM 4043 C CA . ALA B 2 228 ? 21.857 -30.599 26.932 1.00 21.34 573 ALA A CA 1
ATOM 4044 C C . ALA B 2 228 ? 20.400 -31.025 27.123 1.00 21.09 573 ALA A C 1
ATOM 4045 O O . ALA B 2 228 ? 19.856 -30.912 28.222 1.00 21.91 573 ALA A O 1
ATOM 4047 N N . LEU B 2 229 ? 19.791 -31.544 26.045 1.00 23.98 574 LEU A N 1
ATOM 4048 C CA . LEU B 2 229 ? 18.376 -31.896 26.032 1.00 24.54 574 LEU A CA 1
ATOM 4049 C C . LEU B 2 229 ? 18.159 -33.118 26.906 1.00 25.08 574 LEU A C 1
ATOM 4050 O O . LEU B 2 229 ? 17.110 -33.253 27.528 1.00 25.34 574 LEU A O 1
ATOM 4055 N N . ASP B 2 230 ? 19.158 -34.006 26.928 1.00 28.64 575 ASP A N 1
ATOM 4056 C CA . ASP B 2 230 ? 19.123 -35.156 27.824 1.00 29.93 575 ASP A CA 1
ATOM 4057 C C . ASP B 2 230 ? 18.971 -34.687 29.271 1.00 29.90 575 ASP A C 1
ATOM 4058 O O . ASP B 2 230 ? 18.218 -35.286 30.024 1.00 33.47 575 ASP A O 1
ATOM 4063 N N . ILE B 2 231 ? 19.649 -33.595 29.634 1.00 26.92 576 ILE A N 1
ATOM 4064 C CA . ILE B 2 231 ? 19.632 -33.089 30.996 1.00 25.44 576 ILE A CA 1
ATOM 4065 C C . ILE B 2 231 ? 18.385 -32.250 31.244 1.00 27.94 576 ILE A C 1
ATOM 4066 O O . ILE B 2 231 ? 17.823 -32.326 32.336 1.00 29.11 576 ILE A O 1
ATOM 4071 N N . ASN B 2 232 ? 18.038 -31.360 30.295 1.00 27.26 577 ASN A N 1
ATOM 4072 C CA . ASN B 2 232 ? 16.853 -30.507 30.431 1.00 27.87 577 ASN A CA 1
ATOM 4073 C C . ASN B 2 232 ? 16.018 -30.655 29.172 1.00 26.38 577 ASN A C 1
ATOM 4074 O O . ASN B 2 232 ? 16.318 -30.043 28.154 1.00 24.98 577 ASN A O 1
ATOM 4079 N N . PRO B 2 233 ? 15.010 -31.554 29.182 1.00 29.51 578 PRO A N 1
ATOM 4080 C CA . PRO B 2 233 ? 14.227 -31.845 27.981 1.00 27.32 578 PRO A CA 1
ATOM 4081 C C . PRO B 2 233 ? 13.342 -30.669 27.570 1.00 24.31 578 PRO A C 1
ATOM 4082 O O . PRO B 2 233 ? 12.825 -30.648 26.463 1.00 23.95 578 PRO A O 1
ATOM 4086 N N . GLY B 2 234 ? 13.184 -29.690 28.455 1.00 23.49 579 GLY A N 1
ATOM 4087 C CA . GLY B 2 234 ? 12.360 -28.532 28.131 1.00 24.85 579 GLY A CA 1
ATOM 4088 C C . GLY B 2 234 ? 13.178 -27.313 27.738 1.00 25.28 579 GLY A C 1
ATOM 4089 O O . GLY B 2 234 ? 12.640 -26.204 27.730 1.00 23.54 579 GLY A O 1
ATOM 4090 N N . TYR B 2 235 ? 14.463 -27.533 27.400 1.00 21.54 580 TYR A N 1
ATOM 4091 C CA . TYR B 2 235 ? 15.390 -26.443 27.130 1.00 22.69 580 TYR A CA 1
ATOM 4092 C C . TYR B 2 235 ? 15.111 -25.829 25.751 1.00 22.66 580 TYR A C 1
ATOM 4093 O O . TYR B 2 235 ? 15.693 -26.221 24.726 1.00 22.45 580 TYR A O 1
ATOM 4102 N N . VAL B 2 236 ? 14.206 -24.842 25.731 1.00 22.35 581 VAL A N 1
ATOM 4103 C CA . VAL B 2 236 ? 13.689 -24.297 24.495 1.00 22.43 581 VAL A CA 1
ATOM 4104 C C . VAL B 2 236 ? 14.810 -23.655 23.678 1.00 21.47 581 VAL A C 1
ATOM 4105 O O . VAL B 2 236 ? 14.818 -23.764 22.447 1.00 19.70 581 VAL A O 1
ATOM 4109 N N . ARG B 2 237 ? 15.733 -22.973 24.378 1.00 19.54 582 ARG A N 1
ATOM 4110 C CA . ARG B 2 237 ? 16.858 -22.307 23.734 1.00 18.74 582 ARG A CA 1
ATOM 4111 C C . ARG B 2 237 ? 17.695 -23.334 22.963 1.00 19.21 582 ARG A C 1
ATOM 4112 O O . ARG B 2 237 ? 18.212 -23.028 21.877 1.00 18.14 582 ARG A O 1
ATOM 4120 N N . VAL B 2 238 ? 17.829 -24.560 23.518 1.00 17.36 583 VAL A N 1
ATOM 4121 C CA . VAL B 2 238 ? 18.607 -25.583 22.832 1.00 17.44 583 VAL A CA 1
ATOM 4122 C C . VAL B 2 238 ? 17.876 -25.972 21.551 1.00 17.74 583 VAL A C 1
ATOM 4123 O O . VAL B 2 238 ? 18.496 -26.232 20.525 1.00 19.37 583 VAL A O 1
ATOM 4127 N N . MET B 2 239 ? 16.546 -26.006 21.608 1.00 17.08 584 MET A N 1
ATOM 4128 C CA . MET B 2 239 ? 15.781 -26.434 20.448 1.00 19.41 584 MET A CA 1
ATOM 4129 C C . MET B 2 239 ? 15.868 -25.374 19.349 1.00 19.02 584 MET A C 1
ATOM 4130 O O . MET B 2 239 ? 15.937 -25.705 18.167 1.00 16.94 584 MET A O 1
ATOM 4135 N N . TYR B 2 240 ? 15.866 -24.098 19.762 1.00 17.38 585 TYR A N 1
ATOM 4136 C CA . TYR B 2 240 ? 16.086 -23.007 18.822 1.00 17.09 585 TYR A CA 1
ATOM 4137 C C . TYR B 2 240 ? 17.451 -23.133 18.128 1.00 17.07 585 TYR A C 1
ATOM 4138 O O . TYR B 2 240 ? 17.566 -22.990 16.912 1.00 15.07 585 TYR A O 1
ATOM 4147 N N . ASN B 2 241 ? 18.499 -23.406 18.911 1.00 17.98 586 ASN A N 1
ATOM 4148 C CA . ASN B 2 241 ? 19.848 -23.585 18.387 1.00 17.09 586 ASN A CA 1
ATOM 4149 C C . ASN B 2 241 ? 19.942 -24.794 17.445 1.00 17.92 586 ASN A C 1
ATOM 4150 O O . ASN B 2 241 ? 20.695 -24.782 16.472 1.00 17.91 586 ASN A O 1
ATOM 4155 N N . MET B 2 242 ? 19.216 -25.874 17.752 1.00 19.70 587 MET A N 1
ATOM 4156 C CA . MET B 2 242 ? 19.177 -27.031 16.857 1.00 20.38 587 MET A CA 1
ATOM 4157 C C . MET B 2 242 ? 18.659 -26.657 15.463 1.00 22.21 587 MET A C 1
ATOM 4158 O O . MET B 2 242 ? 19.280 -27.009 14.457 1.00 25.14 587 MET A O 1
ATOM 4163 N N . ALA B 2 243 ? 17.558 -25.884 15.420 1.00 24.46 588 ALA A N 1
ATOM 4164 C CA . ALA B 2 243 ? 17.028 -25.334 14.178 1.00 23.29 588 ALA A CA 1
ATOM 4165 C C . ALA B 2 243 ? 18.097 -24.503 13.474 1.00 22.56 588 ALA A C 1
ATOM 4166 O O . ALA B 2 243 ? 18.278 -24.621 12.268 1.00 23.56 588 ALA A O 1
ATOM 4168 N N . VAL B 2 244 ? 18.836 -23.680 14.232 1.00 22.18 589 VAL A N 1
ATOM 4169 C CA . VAL B 2 244 ? 19.866 -22.867 13.609 1.00 20.89 589 VAL A CA 1
ATOM 4170 C C . VAL B 2 244 ? 20.916 -23.765 12.951 1.00 20.06 589 VAL A C 1
ATOM 4171 O O . VAL B 2 244 ? 21.332 -23.530 11.818 1.00 17.55 589 VAL A O 1
ATOM 4175 N N . SER B 2 245 ? 21.365 -24.801 13.666 1.00 19.19 590 SER A N 1
ATOM 4176 C CA . SER B 2 245 ? 22.388 -25.671 13.110 1.00 18.23 590 SER A CA 1
ATOM 4177 C C . SER B 2 245 ? 21.883 -26.351 11.840 1.00 18.66 590 SER A C 1
ATOM 4178 O O . SER B 2 245 ? 22.590 -26.353 10.837 1.00 17.75 590 SER A O 1
ATOM 4181 N N . TYR B 2 246 ? 20.659 -26.908 11.879 1.00 19.07 591 TYR A N 1
ATOM 4182 C CA . TYR B 2 246 ? 20.138 -27.556 10.684 1.00 20.75 591 TYR A CA 1
ATOM 4183 C C . TYR B 2 246 ? 20.086 -26.557 9.536 1.00 21.67 591 TYR A C 1
ATOM 4184 O O . TYR B 2 246 ? 20.424 -26.887 8.396 1.00 21.59 591 TYR A O 1
ATOM 4193 N N . SER B 2 247 ? 19.643 -25.339 9.868 1.00 21.43 592 SER A N 1
ATOM 4194 C CA . SER B 2 247 ? 19.517 -24.265 8.900 1.00 21.23 592 SER A CA 1
ATOM 4195 C C . SER B 2 247 ? 20.878 -23.916 8.309 1.00 21.65 592 SER A C 1
ATOM 4196 O O . SER B 2 247 ? 20.995 -23.801 7.091 1.00 23.42 592 SER A O 1
ATOM 4199 N N . ASN B 2 248 ? 21.918 -23.833 9.137 1.00 21.14 593 ASN A N 1
ATOM 4200 C CA . ASN B 2 248 ? 23.257 -23.543 8.626 1.00 22.53 593 ASN A CA 1
ATOM 4201 C C . ASN B 2 248 ? 23.766 -24.678 7.740 1.00 22.74 593 ASN A C 1
ATOM 4202 O O . ASN B 2 248 ? 24.638 -24.467 6.910 1.00 25.72 593 ASN A O 1
ATOM 4207 N N . MET B 2 249 ? 23.243 -25.882 7.931 1.00 22.60 594 MET A N 1
ATOM 4208 C CA . MET B 2 249 ? 23.608 -27.019 7.098 1.00 25.86 594 MET A CA 1
ATOM 4209 C C . MET B 2 249 ? 22.711 -27.149 5.874 1.00 25.93 594 MET A C 1
ATOM 4210 O O . MET B 2 249 ? 22.830 -28.124 5.138 1.00 25.69 594 MET A O 1
ATOM 4215 N N . ALA B 2 250 ? 21.771 -26.205 5.710 1.00 25.46 595 ALA A N 1
ATOM 4216 C CA . ALA B 2 250 ? 20.861 -26.151 4.577 1.00 25.39 595 ALA A CA 1
ATOM 4217 C C . ALA B 2 250 ? 19.879 -27.328 4.590 1.00 23.37 595 ALA A C 1
ATOM 4218 O O . ALA B 2 250 ? 19.346 -27.695 3.545 1.00 22.76 595 ALA A O 1
ATOM 4220 N N . GLN B 2 251 ? 19.618 -27.870 5.787 1.00 21.40 596 GLN A N 1
ATOM 4221 C CA . GLN B 2 251 ? 18.642 -28.924 6.003 1.00 23.17 596 GLN A CA 1
ATOM 4222 C C . GLN B 2 251 ? 17.347 -28.264 6.467 1.00 22.97 596 GLN A C 1
ATOM 4223 O O . GLN B 2 251 ? 16.919 -28.438 7.616 1.00 21.55 596 GLN A O 1
ATOM 4229 N N . TYR B 2 252 ? 16.740 -27.516 5.541 1.00 19.27 597 TYR A N 1
ATOM 4230 C CA . TYR B 2 252 ? 15.666 -26.612 5.882 1.00 21.04 597 TYR A CA 1
ATOM 4231 C C . TYR B 2 252 ? 14.464 -27.329 6.484 1.00 19.80 597 TYR A C 1
ATOM 4232 O O . TYR B 2 252 ? 13.973 -26.856 7.484 1.00 20.29 597 TYR A O 1
ATOM 4241 N N . PRO B 2 253 ? 13.921 -28.425 5.899 1.00 22.58 598 PRO A N 1
ATOM 4242 C CA . PRO B 2 253 ? 12.762 -29.092 6.485 1.00 21.18 598 PRO A CA 1
ATOM 4243 C C . PRO B 2 253 ? 12.990 -29.532 7.929 1.00 22.67 598 PRO A C 1
ATOM 4244 O O . PRO B 2 253 ? 12.090 -29.327 8.746 1.00 22.18 598 PRO A O 1
ATOM 4248 N N . LEU B 2 254 ? 14.168 -30.113 8.249 1.00 21.12 599 LEU A N 1
ATOM 4249 C CA . LEU B 2 254 ? 14.525 -30.435 9.633 1.00 22.39 599 LEU A CA 1
ATOM 4250 C C . LEU B 2 254 ? 14.632 -29.177 10.498 1.00 20.66 599 LEU A C 1
ATOM 4251 O O . LEU B 2 254 ? 14.244 -29.218 11.646 1.00 21.34 599 LEU A O 1
ATOM 4256 N N . ALA B 2 255 ? 15.140 -28.067 9.963 1.00 18.02 600 ALA A N 1
ATOM 4257 C CA . ALA B 2 255 ? 15.201 -26.839 10.746 1.00 19.22 600 ALA A CA 1
ATOM 4258 C C . ALA B 2 255 ? 13.784 -26.344 11.067 1.00 18.79 600 ALA A C 1
ATOM 4259 O O . ALA B 2 255 ? 13.488 -25.989 12.210 1.00 19.52 600 ALA A O 1
ATOM 4261 N N . ALA B 2 256 ? 12.912 -26.334 10.058 1.00 17.81 601 ALA A N 1
ATOM 4262 C CA . ALA B 2 256 ? 11.531 -25.909 10.222 1.00 20.08 601 ALA A CA 1
ATOM 4263 C C . ALA B 2 256 ? 10.806 -26.740 11.294 1.00 19.61 601 ALA A C 1
ATOM 4264 O O . ALA B 2 256 ? 10.014 -26.202 12.049 1.00 20.91 601 ALA A O 1
ATOM 4266 N N A LYS B 2 257 ? 11.092 -28.042 11.360 0.50 20.33 602 LYS A N 1
ATOM 4267 N N B LYS B 2 257 ? 11.089 -28.048 11.360 0.50 20.24 602 LYS A N 1
ATOM 4268 C CA A LYS B 2 257 ? 10.457 -28.911 12.337 0.50 19.94 602 LYS A CA 1
ATOM 4269 C CA B LYS B 2 257 ? 10.483 -28.953 12.329 0.50 19.83 602 LYS A CA 1
ATOM 4270 C C A LYS B 2 257 ? 10.948 -28.561 13.744 0.50 20.14 602 LYS A C 1
ATOM 4271 C C B LYS B 2 257 ? 10.964 -28.627 13.745 0.50 20.08 602 LYS A C 1
ATOM 4272 O O A LYS B 2 257 ? 10.148 -28.477 14.686 0.50 19.54 602 LYS A O 1
ATOM 4273 O O B LYS B 2 257 ? 10.176 -28.625 14.699 0.50 19.56 602 LYS A O 1
ATOM 4284 N N . HIS B 2 258 ? 12.267 -28.358 13.877 1.00 18.66 603 HIS A N 1
ATOM 4285 C CA . HIS B 2 258 ? 12.855 -28.073 15.170 1.00 19.66 603 HIS A CA 1
ATOM 4286 C C . HIS B 2 258 ? 12.365 -26.727 15.707 1.00 18.98 603 HIS A C 1
ATOM 4287 O O . HIS B 2 258 ? 12.142 -26.635 16.912 1.00 18.31 603 HIS A O 1
ATOM 4294 N N . ILE B 2 259 ? 12.199 -25.712 14.830 1.00 18.83 604 ILE A N 1
ATOM 4295 C CA . ILE B 2 259 ? 11.784 -24.386 15.303 1.00 19.65 604 ILE A CA 1
ATOM 4296 C C . ILE B 2 259 ? 10.289 -24.418 15.657 1.00 20.84 604 ILE A C 1
ATOM 4297 O O . ILE B 2 259 ? 9.836 -23.761 16.602 1.00 20.68 604 ILE A O 1
ATOM 4302 N N . THR B 2 260 ? 9.520 -25.223 14.910 1.00 19.92 605 THR A N 1
ATOM 4303 C CA . THR B 2 260 ? 8.115 -25.407 15.222 1.00 18.98 605 THR A CA 1
ATOM 4304 C C . THR B 2 260 ? 7.996 -25.973 16.620 1.00 20.09 605 THR A C 1
ATOM 4305 O O . THR B 2 260 ? 7.204 -25.464 17.415 1.00 20.95 605 THR A O 1
ATOM 4309 N N . ARG B 2 261 ? 8.840 -26.969 16.917 1.00 20.24 606 ARG A N 1
ATOM 4310 C CA A ARG B 2 261 ? 8.834 -27.587 18.233 0.50 21.25 606 ARG A CA 1
ATOM 4311 C CA B ARG B 2 261 ? 8.853 -27.594 18.229 0.50 20.69 606 ARG A CA 1
ATOM 4312 C C . ARG B 2 261 ? 9.254 -26.561 19.285 1.00 19.16 606 ARG A C 1
ATOM 4313 O O . ARG B 2 261 ? 8.630 -26.467 20.338 1.00 19.04 606 ARG A O 1
ATOM 4328 N N . ALA B 2 262 ? 10.292 -25.778 19.005 1.00 17.93 607 ALA A N 1
ATOM 4329 C CA . ALA B 2 262 ? 10.720 -24.720 19.937 1.00 17.47 607 ALA A CA 1
ATOM 4330 C C . ALA B 2 262 ? 9.555 -23.791 20.260 1.00 16.92 607 ALA A C 1
ATOM 4331 O O . ALA B 2 262 ? 9.305 -23.491 21.430 1.00 15.68 607 ALA A O 1
ATOM 4333 N N . ILE B 2 263 ? 8.838 -23.357 19.215 1.00 16.72 608 ILE A N 1
ATOM 4334 C CA . ILE B 2 263 ? 7.747 -22.412 19.385 1.00 18.25 608 ILE A CA 1
ATOM 4335 C C . ILE B 2 263 ? 6.656 -23.019 20.272 1.00 19.99 608 ILE A C 1
ATOM 4336 O O . ILE B 2 263 ? 6.184 -22.359 21.215 1.00 18.82 608 ILE A O 1
ATOM 4341 N N . ALA B 2 264 ? 6.269 -24.271 19.971 1.00 19.05 609 ALA A N 1
ATOM 4342 C CA . ALA B 2 264 ? 5.175 -24.922 20.678 1.00 19.86 609 ALA A CA 1
ATOM 4343 C C . ALA B 2 264 ? 5.540 -25.035 22.151 1.00 20.50 609 ALA A C 1
ATOM 4344 O O . ALA B 2 264 ? 4.701 -24.820 23.005 1.00 21.55 609 ALA A O 1
ATOM 4346 N N . LEU B 2 265 ? 6.799 -25.369 22.441 1.00 20.28 610 LEU A N 1
ATOM 4347 C CA . LEU B 2 265 ? 7.169 -25.583 23.829 1.00 22.30 610 LEU A CA 1
ATOM 4348 C C . LEU B 2 265 ? 7.410 -24.253 24.535 1.00 23.03 610 LEU A C 1
ATOM 4349 O O . LEU B 2 265 ? 7.194 -24.144 25.741 1.00 22.94 610 LEU A O 1
ATOM 4354 N N . GLN B 2 266 ? 7.832 -23.235 23.780 1.00 21.79 611 GLN A N 1
ATOM 4355 C CA . GLN B 2 266 ? 8.000 -21.919 24.380 1.00 20.51 611 GLN A CA 1
ATOM 4356 C C . GLN B 2 266 ? 6.665 -21.397 24.949 1.00 20.10 611 GLN A C 1
ATOM 4357 O O . GLN B 2 266 ? 6.653 -20.754 25.990 1.00 20.39 611 GLN A O 1
ATOM 4363 N N . ALA B 2 267 ? 5.556 -21.654 24.255 1.00 19.93 612 ALA A N 1
ATOM 4364 C CA . ALA B 2 267 ? 4.228 -21.244 24.701 1.00 24.43 612 ALA A CA 1
ATOM 4365 C C . ALA B 2 267 ? 3.734 -22.214 25.773 1.00 24.65 612 ALA A C 1
ATOM 4366 O O . ALA B 2 267 ? 3.065 -21.816 26.732 1.00 27.76 612 ALA A O 1
ATOM 4368 N N . GLY B 2 268 ? 4.065 -23.493 25.602 1.00 26.92 613 GLY A N 1
ATOM 4369 C CA . GLY B 2 268 ? 3.476 -24.542 26.416 1.00 29.06 613 GLY A CA 1
ATOM 4370 C C . GLY B 2 268 ? 1.943 -24.444 26.416 1.00 32.77 613 GLY A C 1
ATOM 4371 O O . GLY B 2 268 ? 1.297 -24.043 25.436 1.00 37.21 613 GLY A O 1
ATOM 4372 N N . GLY B 2 269 ? 1.338 -24.769 27.548 1.00 33.94 614 GLY A N 1
ATOM 4373 C CA . GLY B 2 269 ? -0.105 -24.617 27.572 1.00 33.96 614 GLY A CA 1
ATOM 4374 C C . GLY B 2 269 ? -0.552 -23.183 27.834 1.00 34.86 614 GLY A C 1
ATOM 4375 O O . GLY B 2 269 ? -1.750 -22.985 27.999 1.00 36.35 614 GLY A O 1
ATOM 4376 N N . THR B 2 270 ? 0.380 -22.203 27.893 1.00 33.10 615 THR A N 1
ATOM 4377 C CA . THR B 2 270 ? 0.130 -21.069 28.778 1.00 30.15 615 THR A CA 1
ATOM 4378 C C . THR B 2 270 ? -0.724 -19.996 28.114 1.00 28.84 615 THR A C 1
ATOM 4379 O O . THR B 2 270 ? -1.240 -19.111 28.790 1.00 30.11 615 THR A O 1
ATOM 4383 N N . ASN B 2 271 ? -0.734 -19.975 26.782 1.00 27.46 616 ASN A N 1
ATOM 4384 C CA . ASN B 2 271 ? -1.653 -19.103 26.071 1.00 30.81 616 ASN A CA 1
ATOM 4385 C C . ASN B 2 271 ? -1.380 -17.627 26.382 1.00 28.75 616 ASN A C 1
ATOM 4386 O O . ASN B 2 271 ? -2.309 -16.889 26.732 1.00 27.75 616 ASN A O 1
ATOM 4391 N N . PRO B 2 272 ? -0.125 -17.138 26.182 1.00 29.44 617 PRO A N 1
ATOM 4392 C CA . PRO B 2 272 ? 0.236 -15.757 26.519 1.00 25.46 617 PRO A CA 1
ATOM 4393 C C . PRO B 2 272 ? -0.485 -14.694 25.680 1.00 25.64 617 PRO A C 1
ATOM 4394 O O . PRO B 2 272 ? -0.772 -14.918 24.504 1.00 25.02 617 PRO A O 1
ATOM 4398 N N . GLN B 2 273 ? -0.763 -13.534 26.291 1.00 23.23 618 GLN A N 1
ATOM 4399 C CA . GLN B 2 273 ? -1.513 -12.467 25.652 1.00 25.96 618 GLN A CA 1
ATOM 4400 C C . GLN B 2 273 ? -0.724 -11.160 25.686 1.00 25.56 618 GLN A C 1
ATOM 4401 O O . GLN B 2 273 ? -1.148 -10.179 25.079 1.00 26.60 618 GLN A O 1
ATOM 4407 N N . GLY B 2 274 ? 0.404 -11.124 26.407 1.00 22.62 619 GLY A N 1
ATOM 4408 C CA . GLY B 2 274 ? 1.013 -9.838 26.729 1.00 23.53 619 GLY A CA 1
ATOM 4409 C C . GLY B 2 274 ? 1.907 -9.274 25.622 1.00 24.07 619 GLY A C 1
ATOM 4410 O O . GLY B 2 274 ? 2.276 -9.981 24.685 1.00 26.05 619 GLY A O 1
ATOM 4411 N N . GLU B 2 275 ? 2.294 -8.004 25.778 1.00 22.65 620 GLU A N 1
ATOM 4412 C CA . GLU B 2 275 ? 3.242 -7.353 24.883 1.00 26.54 620 GLU A CA 1
ATOM 4413 C C . GLU B 2 275 ? 4.600 -8.048 24.950 1.00 21.80 620 GLU A C 1
ATOM 4414 O O . GLU B 2 275 ? 5.295 -8.149 23.945 1.00 17.97 620 GLU A O 1
ATOM 4420 N N . GLY B 2 276 ? 4.981 -8.468 26.160 1.00 21.72 621 GLY A N 1
ATOM 4421 C CA . GLY B 2 276 ? 6.252 -9.128 26.395 1.00 25.11 621 GLY A CA 1
ATOM 4422 C C . GLY B 2 276 ? 6.444 -10.353 25.496 1.00 23.94 621 GLY A C 1
ATOM 4423 O O . GLY B 2 276 ? 7.418 -10.411 24.741 1.00 25.57 621 GLY A O 1
ATOM 4424 N N . SER B 2 277 ? 5.477 -11.274 25.523 1.00 21.40 622 SER A N 1
ATOM 4425 C CA . SER B 2 277 ? 5.575 -12.456 24.682 1.00 25.96 622 SER A CA 1
ATOM 4426 C C . SER B 2 277 ? 5.431 -12.099 23.214 1.00 26.19 622 SER A C 1
ATOM 4427 O O . SER B 2 277 ? 6.048 -12.750 22.369 1.00 28.68 622 SER A O 1
ATOM 4430 N N . ARG B 2 278 ? 4.620 -11.072 22.937 1.00 23.69 623 ARG A N 1
ATOM 4431 C CA . ARG B 2 278 ? 4.423 -10.618 21.571 1.00 26.35 623 ARG A CA 1
ATOM 4432 C C . ARG B 2 278 ? 5.782 -10.380 20.892 1.00 25.44 623 ARG A C 1
ATOM 4433 O O . ARG B 2 278 ? 6.064 -10.900 19.820 1.00 23.76 623 ARG A O 1
ATOM 4441 N N . ILE B 2 279 ? 6.663 -9.624 21.542 1.00 23.78 624 ILE A N 1
ATOM 4442 C CA . ILE B 2 279 ? 7.930 -9.328 20.918 1.00 23.05 624 ILE A CA 1
ATOM 4443 C C . ILE B 2 279 ? 8.897 -10.493 21.107 1.00 22.63 624 ILE A C 1
ATOM 4444 O O . ILE B 2 279 ? 9.716 -10.744 20.247 1.00 20.50 624 ILE A O 1
ATOM 4449 N N . ALA B 2 280 ? 8.845 -11.176 22.254 1.00 25.14 625 ALA A N 1
ATOM 4450 C CA . ALA B 2 280 ? 9.861 -12.190 22.511 1.00 29.47 625 ALA A CA 1
ATOM 4451 C C . ALA B 2 280 ? 9.641 -13.456 21.663 1.00 29.88 625 ALA A C 1
ATOM 4452 O O . ALA B 2 280 ? 10.594 -14.157 21.370 1.00 36.31 625 ALA A O 1
ATOM 4454 N N . THR B 2 281 ? 8.412 -13.737 21.206 1.00 29.90 626 THR A N 1
ATOM 4455 C CA . THR B 2 281 ? 8.199 -14.908 20.359 1.00 28.28 626 THR A CA 1
ATOM 4456 C C . THR B 2 281 ? 8.555 -14.636 18.890 1.00 28.43 626 THR A C 1
ATOM 4457 O O . THR B 2 281 ? 8.725 -15.565 18.109 1.00 26.85 626 THR A O 1
ATOM 4461 N N . ARG B 2 282 ? 8.691 -13.368 18.519 1.00 24.23 627 ARG A N 1
ATOM 4462 C CA . ARG B 2 282 ? 8.749 -13.001 17.111 1.00 27.85 627 ARG A CA 1
ATOM 4463 C C . ARG B 2 282 ? 10.000 -13.544 16.417 1.00 23.72 627 ARG A C 1
ATOM 4464 O O . ARG B 2 282 ? 9.929 -13.915 15.253 1.00 21.88 627 ARG A O 1
ATOM 4472 N N . GLY B 2 283 ? 11.132 -13.606 17.129 1.00 23.86 628 GLY A N 1
ATOM 4473 C CA . GLY B 2 283 ? 12.371 -14.082 16.533 1.00 22.92 628 GLY A CA 1
ATOM 4474 C C . GLY B 2 283 ? 12.323 -15.580 16.203 1.00 26.02 628 GLY A C 1
ATOM 4475 O O . GLY B 2 283 ? 12.999 -16.049 15.283 1.00 28.71 628 GLY A O 1
ATOM 4476 N N . LEU B 2 284 ? 11.505 -16.345 16.936 1.00 25.14 629 LEU A N 1
ATOM 4477 C CA . LEU B 2 284 ? 11.331 -17.761 16.618 1.00 21.14 629 LEU A CA 1
ATOM 4478 C C . LEU B 2 284 ? 10.495 -17.915 15.349 1.00 21.47 629 LEU A C 1
ATOM 4479 O O . LEU B 2 284 ? 10.864 -18.677 14.460 1.00 19.71 629 LEU A O 1
ATOM 4484 N N . TRP B 2 285 ? 9.385 -17.156 15.268 1.00 22.05 630 TRP A N 1
ATOM 4485 C CA . TRP B 2 285 ? 8.591 -17.055 14.051 1.00 21.27 630 TRP A CA 1
ATOM 4486 C C . TRP B 2 285 ? 9.416 -16.545 12.870 1.00 20.31 630 TRP A C 1
ATOM 4487 O O . TRP B 2 285 ? 9.253 -17.046 11.776 1.00 23.85 630 TRP A O 1
ATOM 4498 N N . ASP B 2 286 ? 10.325 -15.587 13.087 1.00 21.54 631 ASP A N 1
ATOM 4499 C CA . ASP B 2 286 ? 11.173 -15.099 12.008 1.00 22.68 631 ASP A CA 1
ATOM 4500 C C . ASP B 2 286 ? 12.018 -16.245 11.453 1.00 23.90 631 ASP A C 1
ATOM 4501 O O . ASP B 2 286 ? 12.147 -16.376 10.241 1.00 24.82 631 ASP A O 1
ATOM 4506 N N . LEU B 2 287 ? 12.623 -17.047 12.341 1.00 25.01 632 LEU A N 1
ATOM 4507 C CA . LEU B 2 287 ? 13.450 -18.151 11.876 1.00 24.57 632 LEU A CA 1
ATOM 4508 C C . LEU B 2 287 ? 12.584 -19.152 11.124 1.00 22.99 632 LEU A C 1
ATOM 4509 O O . LEU B 2 287 ? 12.997 -19.623 10.063 1.00 24.96 632 LEU A O 1
ATOM 4514 N N . LEU B 2 288 ? 11.375 -19.453 11.627 1.00 22.12 633 LEU A N 1
ATOM 4515 C CA . LEU B 2 288 ? 10.504 -20.387 10.901 1.00 19.93 633 LEU A CA 1
ATOM 4516 C C . LEU B 2 288 ? 10.264 -19.855 9.490 1.00 21.60 633 LEU A C 1
ATOM 4517 O O . LEU B 2 288 ? 10.356 -20.599 8.515 1.00 20.76 633 LEU A O 1
ATOM 4522 N N . ARG B 2 289 ? 9.997 -18.543 9.378 1.00 21.59 634 ARG A N 1
ATOM 4523 C CA . ARG B 2 289 ? 9.577 -17.976 8.110 1.00 27.04 634 ARG A CA 1
ATOM 4524 C C . ARG B 2 289 ? 10.724 -18.046 7.098 1.00 27.62 634 ARG A C 1
ATOM 4525 O O . ARG B 2 289 ? 10.504 -18.406 5.951 1.00 29.30 634 ARG A O 1
ATOM 4533 N N . MET B 2 290 ? 11.945 -17.720 7.528 1.00 26.57 635 MET A N 1
ATOM 4534 C CA . MET B 2 290 ? 13.127 -17.794 6.687 1.00 27.31 635 MET A CA 1
ATOM 4535 C C . MET B 2 290 ? 13.354 -19.239 6.245 1.00 25.99 635 MET A C 1
ATOM 4536 O O . MET B 2 290 ? 13.652 -19.469 5.076 1.00 29.37 635 MET A O 1
ATOM 4541 N N . THR B 2 291 ? 13.129 -20.221 7.141 1.00 24.75 636 THR A N 1
ATOM 4542 C CA . THR B 2 291 ? 13.292 -21.615 6.730 1.00 25.04 636 THR A CA 1
ATOM 4543 C C . THR B 2 291 ? 12.226 -21.991 5.704 1.00 24.48 636 THR A C 1
ATOM 4544 O O . THR B 2 291 ? 12.518 -22.745 4.784 1.00 23.83 636 THR A O 1
ATOM 4548 N N . LEU B 2 292 ? 10.995 -21.476 5.871 1.00 25.89 637 LEU A N 1
ATOM 4549 C CA . LEU B 2 292 ? 9.908 -21.729 4.929 1.00 31.42 637 LEU A CA 1
ATOM 4550 C C . LEU B 2 292 ? 10.240 -21.157 3.550 1.00 29.25 637 LEU A C 1
ATOM 4551 O O . LEU B 2 292 ? 9.926 -21.755 2.528 1.00 29.02 637 LEU A O 1
ATOM 4556 N N . ASN B 2 293 ? 10.879 -19.994 3.526 1.00 28.96 638 ASN A N 1
ATOM 4557 C CA . ASN B 2 293 ? 11.251 -19.391 2.256 1.00 31.79 638 ASN A CA 1
ATOM 4558 C C . ASN B 2 293 ? 12.316 -20.259 1.589 1.00 32.71 638 ASN A C 1
ATOM 4559 O O . ASN B 2 293 ? 12.257 -20.505 0.396 1.00 31.12 638 ASN A O 1
ATOM 4564 N N . LEU B 2 294 ? 13.263 -20.762 2.382 1.00 33.92 639 LEU A N 1
ATOM 4565 C CA . LEU B 2 294 ? 14.349 -21.554 1.830 1.00 34.92 639 LEU A CA 1
ATOM 4566 C C . LEU B 2 294 ? 13.900 -22.982 1.502 1.00 34.73 639 LEU A C 1
ATOM 4567 O O . LEU B 2 294 ? 14.613 -23.697 0.801 1.00 34.79 639 LEU A O 1
ATOM 4572 N N . MET B 2 295 ? 12.676 -23.355 1.909 1.00 33.74 640 MET A N 1
ATOM 4573 C CA . MET B 2 295 ? 12.126 -24.649 1.528 1.00 35.21 640 MET A CA 1
ATOM 4574 C C . MET B 2 295 ? 11.273 -24.470 0.278 1.00 34.88 640 MET A C 1
ATOM 4575 O O . MET B 2 295 ? 10.618 -25.408 -0.164 1.00 34.62 640 MET A O 1
ATOM 4580 N N . ASP B 2 296 ? 11.200 -23.237 -0.218 1.00 38.70 641 ASP A N 1
ATOM 4581 C CA . ASP B 2 296 ? 10.315 -22.935 -1.328 1.00 45.31 641 ASP A CA 1
ATOM 4582 C C . ASP B 2 296 ? 8.874 -23.217 -0.923 1.00 46.12 641 ASP A C 1
ATOM 4583 O O . ASP B 2 296 ? 8.119 -23.798 -1.696 1.00 47.91 641 ASP A O 1
ATOM 4588 N N . ARG B 2 297 ? 8.506 -22.796 0.289 1.00 45.71 642 ARG A N 1
ATOM 4589 C CA . ARG B 2 297 ? 7.158 -23.023 0.792 1.00 44.83 642 ARG A CA 1
ATOM 4590 C C . ARG B 2 297 ? 6.536 -21.690 1.201 1.00 40.06 642 ARG A C 1
ATOM 4591 O O . ARG B 2 297 ? 6.113 -21.517 2.333 1.00 41.59 642 ARG A O 1
ATOM 4599 N N . SER B 2 298 ? 6.461 -20.754 0.256 1.00 38.34 643 SER A N 1
ATOM 4600 C CA . SER B 2 298 ? 5.889 -19.439 0.504 1.00 39.98 643 SER A CA 1
ATOM 4601 C C . SER B 2 298 ? 4.398 -19.512 0.850 1.00 38.62 643 SER A C 1
ATOM 4602 O O . SER B 2 298 ? 3.856 -18.560 1.394 1.00 37.12 643 SER A O 1
ATOM 4605 N N . ASP B 2 299 ? 3.748 -20.652 0.574 1.00 39.81 644 ASP A N 1
ATOM 4606 C CA . ASP B 2 299 ? 2.341 -20.838 0.891 1.00 43.78 644 ASP A CA 1
ATOM 4607 C C . ASP B 2 299 ? 2.142 -20.969 2.402 1.00 46.84 644 ASP A C 1
ATOM 4608 O O . ASP B 2 299 ? 1.025 -20.851 2.894 1.00 49.85 644 ASP A O 1
ATOM 4613 N N . LEU B 2 300 ? 3.223 -21.219 3.150 1.00 44.94 645 LEU A N 1
ATOM 4614 C CA . LEU B 2 300 ? 3.106 -21.328 4.597 1.00 40.55 645 LEU A CA 1
ATOM 4615 C C . LEU B 2 300 ? 3.524 -20.022 5.270 1.00 39.88 645 LEU A C 1
ATOM 4616 O O . LEU B 2 300 ? 3.372 -19.877 6.473 1.00 43.95 645 LEU A O 1
ATOM 4621 N N . VAL B 2 301 ? 4.020 -19.060 4.489 1.00 37.02 646 VAL A N 1
ATOM 4622 C CA . VAL B 2 301 ? 4.629 -17.863 5.055 1.00 41.43 646 VAL A CA 1
ATOM 4623 C C . VAL B 2 301 ? 3.611 -16.982 5.797 1.00 44.74 646 VAL A C 1
ATOM 4624 O O . VAL B 2 301 ? 3.945 -16.414 6.847 1.00 41.07 646 VAL A O 1
ATOM 4628 N N . GLU B 2 302 ? 2.372 -16.883 5.292 1.00 46.14 647 GLU A N 1
ATOM 4629 C CA . GLU B 2 302 ? 1.398 -15.979 5.904 1.00 49.90 647 GLU A CA 1
ATOM 4630 C C . GLU B 2 302 ? 1.010 -16.439 7.321 1.00 50.01 647 GLU A C 1
ATOM 4631 O O . GLU B 2 302 ? 0.884 -15.621 8.241 1.00 44.95 647 GLU A O 1
ATOM 4633 N N . ALA B 2 303 ? 0.826 -17.758 7.492 1.00 46.24 648 ALA A N 1
ATOM 4634 C CA . ALA B 2 303 ? 0.582 -18.338 8.805 1.00 42.37 648 ALA A CA 1
ATOM 4635 C C . ALA B 2 303 ? 1.730 -18.006 9.764 1.00 44.49 648 ALA A C 1
ATOM 4636 O O . ALA B 2 303 ? 1.509 -17.805 10.959 1.00 46.16 648 ALA A O 1
ATOM 4638 N N . SER B 2 304 ? 2.956 -17.940 9.235 1.00 39.53 649 SER A N 1
ATOM 4639 C CA . SER B 2 304 ? 4.117 -17.564 10.023 1.00 44.97 649 SER A CA 1
ATOM 4640 C C . SER B 2 304 ? 4.035 -16.097 10.458 1.00 49.32 649 SER A C 1
ATOM 4641 O O . SER B 2 304 ? 4.503 -15.718 11.536 1.00 45.63 649 SER A O 1
ATOM 4644 N N . TRP B 2 305 ? 3.384 -15.272 9.638 1.00 50.07 650 TRP A N 1
ATOM 4645 C CA . TRP B 2 305 ? 3.179 -13.880 9.997 1.00 47.16 650 TRP A CA 1
ATOM 4646 C C . TRP B 2 305 ? 2.146 -13.748 11.112 1.00 44.58 650 TRP A C 1
ATOM 4647 O O . TRP B 2 305 ? 2.312 -12.919 11.995 1.00 49.97 650 TRP A O 1
ATOM 4658 N N . GLN B 2 306 ? 1.096 -14.572 11.074 1.00 44.22 651 GLN A N 1
ATOM 4659 C CA . GLN B 2 306 ? 0.031 -14.517 12.069 1.00 42.14 651 GLN A CA 1
ATOM 4660 C C . GLN B 2 306 ? 0.360 -15.329 13.328 1.00 45.01 651 GLN A C 1
ATOM 4661 O O . GLN B 2 306 ? -0.465 -15.408 14.235 1.00 48.63 651 GLN A O 1
ATOM 4667 N N . GLN B 2 307 ? 1.537 -15.965 13.369 1.00 38.39 652 GLN A N 1
ATOM 4668 C CA . GLN B 2 307 ? 1.931 -16.788 14.496 1.00 37.47 652 GLN A CA 1
ATOM 4669 C C . GLN B 2 307 ? 0.891 -17.873 14.810 1.00 39.38 652 GLN A C 1
ATOM 4670 O O . GLN B 2 307 ? 0.572 -18.102 15.968 1.00 38.02 652 GLN A O 1
ATOM 4676 N N . ASP B 2 308 ? 0.409 -18.582 13.784 1.00 41.12 653 ASP A N 1
ATOM 4677 C CA . ASP B 2 308 ? -0.598 -19.634 13.896 1.00 39.97 653 ASP A CA 1
ATOM 4678 C C . ASP B 2 308 ? 0.097 -20.989 13.744 1.00 40.06 653 ASP A C 1
ATOM 4679 O O . ASP B 2 308 ? 0.496 -21.375 12.641 1.00 40.70 653 ASP A O 1
ATOM 4684 N N . LEU B 2 309 ? 0.213 -21.702 14.863 1.00 34.92 654 LEU A N 1
ATOM 4685 C CA . LEU B 2 309 ? 1.030 -22.900 14.959 1.00 39.59 654 LEU A CA 1
ATOM 4686 C C . LEU B 2 309 ? 0.388 -24.077 14.213 1.00 38.92 654 LEU A C 1
ATOM 4687 O O . LEU B 2 309 ? 1.089 -24.951 13.718 1.00 35.31 654 LEU A O 1
ATOM 4692 N N . THR B 2 310 ? -0.946 -24.068 14.075 1.00 38.75 655 THR A N 1
ATOM 4693 C CA . THR B 2 310 ? -1.710 -25.223 13.609 1.00 42.10 655 THR A CA 1
ATOM 4694 C C . THR B 2 310 ? -1.147 -25.843 12.323 1.00 38.23 655 THR A C 1
ATOM 4695 O O . THR B 2 310 ? -0.837 -27.042 12.315 1.00 35.96 655 THR A O 1
ATOM 4699 N N . PRO B 2 311 ? -0.982 -25.089 11.203 1.00 36.47 656 PRO A N 1
ATOM 4700 C CA . PRO B 2 311 ? -0.524 -25.696 9.948 1.00 35.78 656 PRO A CA 1
ATOM 4701 C C . PRO B 2 311 ? 0.878 -26.325 10.028 1.00 37.16 656 PRO A C 1
ATOM 4702 O O . PRO B 2 311 ? 1.200 -27.249 9.285 1.00 38.19 656 PRO A O 1
ATOM 4706 N N . PHE B 2 312 ? 1.698 -25.835 10.957 1.00 35.35 657 PHE A N 1
ATOM 4707 C CA . PHE B 2 312 ? 3.069 -26.287 11.107 1.00 36.58 657 PHE A CA 1
ATOM 4708 C C . PHE B 2 312 ? 3.116 -27.583 11.914 1.00 36.72 657 PHE A C 1
ATOM 4709 O O . PHE B 2 312 ? 3.902 -28.473 11.589 1.00 36.19 657 PHE A O 1
ATOM 4717 N N . LEU B 2 313 ? 2.286 -27.669 12.971 1.00 34.64 658 LEU A N 1
ATOM 4718 C CA . LEU B 2 313 ? 2.136 -28.906 13.727 1.00 40.81 658 LEU A CA 1
ATOM 4719 C C . LEU B 2 313 ? 1.733 -30.055 12.800 1.00 43.53 658 LEU A C 1
ATOM 4720 O O . LEU B 2 313 ? 2.281 -31.158 12.891 1.00 44.05 658 LEU A O 1
ATOM 4725 N N . LYS B 2 314 ? 0.780 -29.759 11.902 1.00 46.72 659 LYS A N 1
ATOM 4726 C CA . LYS B 2 314 ? 0.257 -30.693 10.920 1.00 47.84 659 LYS A CA 1
ATOM 4727 C C . LYS B 2 314 ? 1.375 -31.016 9.931 1.00 47.42 659 LYS A C 1
ATOM 4728 O O . LYS B 2 314 ? 1.708 -32.174 9.706 1.00 41.02 659 LYS A O 1
ATOM 4734 N N . GLU B 2 315 ? 1.985 -29.971 9.381 1.00 42.99 660 GLU A N 1
ATOM 4735 C CA . GLU B 2 315 ? 2.960 -30.132 8.323 1.00 40.68 660 GLU A CA 1
ATOM 4736 C C . GLU B 2 315 ? 4.146 -30.998 8.759 1.00 39.86 660 GLU A C 1
ATOM 4737 O O . GLU B 2 315 ? 4.670 -31.759 7.950 1.00 41.31 660 GLU A O 1
ATOM 4743 N N . PHE B 2 316 ? 4.585 -30.878 10.014 1.00 37.28 661 PHE A N 1
ATOM 4744 C CA . PHE B 2 316 ? 5.842 -31.490 10.427 1.00 37.38 661 PHE A CA 1
ATOM 4745 C C . PHE B 2 316 ? 5.616 -32.682 11.351 1.00 38.86 661 PHE A C 1
ATOM 4746 O O . PHE B 2 316 ? 6.567 -33.190 11.934 1.00 45.96 661 PHE A O 1
ATOM 4754 N N . GLY B 2 317 ? 4.364 -33.128 11.465 1.00 41.83 662 GLY A N 1
ATOM 4755 C CA . GLY B 2 317 ? 4.019 -34.278 12.282 1.00 41.38 662 GLY A CA 1
ATOM 4756 C C . GLY B 2 317 ? 4.288 -34.059 13.768 1.00 42.85 662 GLY A C 1
ATOM 4757 O O . GLY B 2 317 ? 4.939 -34.894 14.397 1.00 41.06 662 GLY A O 1
ATOM 4758 N N . LEU B 2 318 ? 3.768 -32.945 14.316 1.00 42.69 663 LEU A N 1
ATOM 4759 C CA . LEU B 2 318 ? 3.931 -32.614 15.730 1.00 42.88 663 LEU A CA 1
ATOM 4760 C C . LEU B 2 318 ? 2.552 -32.394 16.356 1.00 46.64 663 LEU A C 1
ATOM 4761 O O . LEU B 2 318 ? 2.387 -31.654 17.331 1.00 40.23 663 LEU A O 1
ATOM 4766 N N . GLU B 2 319 ? 1.559 -33.070 15.775 1.00 55.89 664 GLU A N 1
ATOM 4767 C CA . GLU B 2 319 ? 0.173 -32.978 16.199 1.00 60.11 664 GLU A CA 1
ATOM 4768 C C . GLU B 2 319 ? 0.018 -33.399 17.657 1.00 60.50 664 GLU A C 1
ATOM 4769 O O . GLU B 2 319 ? -0.858 -32.890 18.342 1.00 62.53 664 GLU A O 1
ATOM 4775 N N . ASP B 2 320 ? 0.903 -34.283 18.128 1.00 60.09 665 ASP A N 1
ATOM 4776 C CA . ASP B 2 320 ? 1.020 -34.648 19.534 1.00 69.16 665 ASP A CA 1
ATOM 4777 C C . ASP B 2 320 ? 1.208 -33.417 20.431 1.00 71.31 665 ASP A C 1
ATOM 4778 O O . ASP B 2 320 ? 0.935 -33.488 21.627 1.00 73.43 665 ASP A O 1
ATOM 4783 N N . MET B 2 321 ? 1.676 -32.297 19.855 1.00 73.59 666 MET A N 1
ATOM 4784 C CA . MET B 2 321 ? 2.004 -31.096 20.612 1.00 66.77 666 MET A CA 1
ATOM 4785 C C . MET B 2 321 ? 0.891 -30.052 20.533 1.00 66.04 666 MET A C 1
ATOM 4786 O O . MET B 2 321 ? 0.968 -29.051 21.243 1.00 63.54 666 MET A O 1
ATOM 4791 N N . ALA B 2 322 ? -0.132 -30.288 19.691 1.00 69.71 667 ALA A N 1
ATOM 4792 C CA . ALA B 2 322 ? -1.241 -29.358 19.477 1.00 67.23 667 ALA A CA 1
ATOM 4793 C C . ALA B 2 322 ? -1.896 -28.942 20.794 1.00 61.01 667 ALA A C 1
ATOM 4794 O O . ALA B 2 322 ? -2.112 -29.771 21.680 1.00 66.49 667 ALA A O 1
ATOM 4796 N N . VAL B 2 323 ? -2.239 -27.650 20.891 1.00 56.42 668 VAL A N 1
ATOM 4797 C CA . VAL B 2 323 ? -2.942 -27.099 22.044 1.00 58.51 668 VAL A CA 1
ATOM 4798 C C . VAL B 2 323 ? -4.073 -26.191 21.536 1.00 62.34 668 VAL A C 1
ATOM 4799 O O . VAL B 2 323 ? -5.247 -26.533 21.810 1.00 69.44 668 VAL A O 1
ATOM 4803 N N . TYR C 3 1 ? 21.517 1.713 22.068 1.00 29.73 1 TYR D N 1
ATOM 4804 C CA . TYR C 3 1 ? 21.403 0.958 20.765 1.00 34.73 1 TYR D CA 1
ATOM 4805 C C . TYR C 3 1 ? 22.685 1.143 19.952 1.00 30.83 1 TYR D C 1
ATOM 4806 O O . TYR C 3 1 ? 23.492 2.040 20.246 1.00 29.27 1 TYR D O 1
ATOM 4815 N N . GLN C 3 2 ? 22.852 0.278 18.937 1.00 29.05 2 GLN D N 1
ATOM 4816 C CA . GLN C 3 2 ? 23.960 0.370 18.001 1.00 30.00 2 GLN D CA 1
ATOM 4817 C C . GLN C 3 2 ? 23.621 1.309 16.833 1.00 28.01 2 GLN D C 1
ATOM 4818 O O . GLN C 3 2 ? 22.486 1.370 16.347 1.00 25.97 2 GLN D O 1
ATOM 4824 N N . SER C 3 3 ? 24.614 2.112 16.454 1.00 25.40 3 SER D N 1
ATOM 4825 C CA . SER C 3 3 ? 24.515 3.008 15.311 1.00 25.21 3 SER D CA 1
ATOM 4826 C C . SER C 3 3 ? 25.168 2.344 14.095 1.00 24.47 3 SER D C 1
ATOM 4827 O O . SER C 3 3 ? 26.117 1.585 14.248 1.00 23.48 3 SER D O 1
ATOM 4830 N N . LYS C 3 4 ? 24.615 2.579 12.900 1.00 21.69 4 LYS D N 1
ATOM 4831 C CA . LYS C 3 4 ? 25.049 1.874 11.707 1.00 24.40 4 LYS D CA 1
ATOM 4832 C C . LYS C 3 4 ? 26.035 2.702 10.904 1.00 23.50 4 LYS D C 1
ATOM 4833 O O . LYS C 3 4 ? 25.793 3.869 10.613 1.00 24.28 4 LYS D O 1
ATOM 4839 N N . LEU C 3 5 ? 27.110 2.053 10.481 1.00 25.28 5 LEU D N 1
ATOM 4840 C CA . LEU C 3 5 ? 28.052 2.661 9.551 1.00 24.72 5 LEU D CA 1
ATOM 4841 C C . LEU C 3 5 ? 27.385 2.805 8.179 1.00 24.09 5 LEU D C 1
ATOM 4842 O O . LEU C 3 5 ? 26.443 2.040 7.765 1.00 23.02 5 LEU D O 1
ATOM 4848 N N . TYR D 3 1 ? 22.802 -18.175 10.541 1.00 34.30 1 TYR C N 1
ATOM 4849 C CA . TYR D 3 1 ? 22.351 -17.445 11.760 1.00 38.56 1 TYR C CA 1
ATOM 4850 C C . TYR D 3 1 ? 23.270 -17.760 12.939 1.00 33.74 1 TYR C C 1
ATOM 4851 O O . TYR D 3 1 ? 23.977 -18.769 12.944 1.00 32.63 1 TYR C O 1
ATOM 4860 N N . GLN D 3 2 ? 23.241 -16.839 13.910 1.00 34.37 2 GLN C N 1
ATOM 4861 C CA . GLN D 3 2 ? 23.948 -16.883 15.178 1.00 31.27 2 GLN C CA 1
ATOM 4862 C C . GLN D 3 2 ? 23.205 -17.843 16.107 1.00 25.99 2 GLN C C 1
ATOM 4863 O O . GLN D 3 2 ? 21.977 -17.839 16.140 1.00 25.19 2 GLN C O 1
ATOM 4869 N N . SER D 3 3 ? 23.966 -18.666 16.825 1.00 22.71 3 SER C N 1
ATOM 4870 C CA . SER D 3 3 ? 23.488 -19.516 17.906 1.00 22.99 3 SER C CA 1
ATOM 4871 C C . SER D 3 3 ? 23.689 -18.856 19.281 1.00 22.87 3 SER C C 1
ATOM 4872 O O . SER D 3 3 ? 24.613 -18.069 19.489 1.00 22.00 3 SER C O 1
ATOM 4875 N N . LYS D 3 4 ? 22.755 -19.120 20.201 1.00 21.17 4 LYS C N 1
ATOM 4876 C CA . LYS D 3 4 ? 22.675 -18.422 21.483 1.00 20.25 4 LYS C CA 1
ATOM 4877 C C . LYS D 3 4 ? 23.329 -19.218 22.607 1.00 20.56 4 LYS C C 1
ATOM 4878 O O . LYS D 3 4 ? 22.989 -20.388 22.822 1.00 22.14 4 LYS C O 1
ATOM 4884 N N . LEU D 3 5 ? 24.236 -18.566 23.349 1.00 20.23 5 LEU C N 1
ATOM 4885 C CA . LEU D 3 5 ? 24.804 -19.156 24.554 1.00 20.81 5 LEU C CA 1
ATOM 4886 C C . LEU D 3 5 ? 23.728 -19.236 25.645 1.00 20.38 5 LEU C C 1
ATOM 4887 O O . LEU D 3 5 ? 23.827 -20.052 26.551 1.00 19.95 5 LEU C O 1
#